Protein AF-A0A4P6L3U1-F1 (afdb_monomer)

Solvent-accessible surface area (backbone atoms only — not comparable to full-atom values): 22428 Å² total; per-residue (Å²): 143,82,81,83,79,69,89,74,84,82,72,95,72,67,98,70,54,83,42,79,47,69,41,79,56,87,67,53,73,66,59,55,53,50,52,48,49,52,42,51,50,51,47,49,54,33,38,54,51,30,39,65,41,30,45,66,49,41,55,45,37,67,73,39,49,74,54,30,33,34,49,17,22,42,50,16,40,78,44,66,22,35,73,55,35,49,86,54,74,60,83,76,37,67,66,50,56,53,51,54,42,54,47,53,49,50,30,32,31,32,26,48,30,29,21,49,71,65,23,46,66,61,36,50,50,50,41,50,65,73,24,69,86,47,89,63,46,94,80,33,92,71,86,78,57,75,54,96,51,59,102,72,71,74,77,77,88,65,44,67,64,54,49,51,50,43,53,51,37,46,55,47,40,64,63,72,46,58,84,49,93,84,48,59,67,57,47,52,39,50,61,76,43,37,70,62,44,59,41,43,58,41,42,51,54,23,24,43,64,65,67,51,48,52,41,39,68,50,58,33,36,71,56,42,46,67,52,27,49,46,33,75,65,39,84,58,43,69,41,36,57,52,38,41,63,35,54,49,60,48,29,48,52,51,30,44,53,34,53,43,60,42,41,54,32,69,32,49,39,15,18,56,18,23,57,25,19,68,51,51,55,54,50,47,50,40,43,63,48,42,18,57,55,30,72,26,63,56,30,46,61,55,48,50,53,52,41,51,58,53,49,53,30,43,58,58,39,74,84,55,66,78,79,41,55,54,53,38,48,28,50,52,31,50,47,47,34,53,51,45,51,53,52,38,36,46,52,51,55,66,44,21,63,52,52,53,40,50,69,37,47,70,43,73,51,76,48,50,50,98,55,90,84,82,88,81,84,79,78,66,72,52,74,41,36,11,85,85,80,61,42,66,89,48,48,42,81,89,78,77,96,70,85,85,78,86,127

Structure (mmCIF, N/CA/C/O backbone):
data_AF-A0A4P6L3U1-F1
#
_entry.id   AF-A0A4P6L3U1-F1
#
loop_
_atom_site.group_PDB
_atom_site.id
_atom_site.type_symbol
_atom_site.label_atom_id
_atom_site.label_alt_id
_atom_site.label_comp_id
_atom_site.label_asym_id
_atom_site.label_entity_id
_atom_site.label_seq_id
_atom_site.pdbx_PDB_ins_code
_atom_site.Cartn_x
_atom_site.Cartn_y
_atom_site.Cartn_z
_atom_site.occupancy
_atom_site.B_iso_or_equiv
_atom_site.auth_seq_id
_atom_site.auth_comp_id
_atom_site.auth_asym_id
_atom_site.auth_atom_id
_atom_site.pdbx_PDB_model_num
ATOM 1 N N . MET A 1 1 ? -4.572 25.810 29.727 1.00 37.94 1 MET A N 1
ATOM 2 C CA . MET A 1 1 ? -4.943 24.485 30.257 1.00 37.94 1 MET A CA 1
ATOM 3 C C . MET A 1 1 ? -6.461 24.447 30.323 1.00 37.94 1 MET A C 1
ATOM 5 O O . MET A 1 1 ? -7.019 24.774 31.352 1.00 37.94 1 MET A O 1
ATOM 9 N N . GLU A 1 2 ? -7.127 24.167 29.201 1.00 25.88 2 GLU A N 1
ATOM 10 C CA . GLU A 1 2 ? -8.572 23.922 29.176 1.00 25.88 2 GLU A CA 1
ATOM 11 C C . GLU A 1 2 ? -8.996 23.244 27.864 1.00 25.88 2 GLU A C 1
ATOM 13 O O . GLU A 1 2 ? -8.559 23.638 26.786 1.00 25.88 2 GLU A O 1
ATOM 18 N N . LYS A 1 3 ? -9.881 22.254 28.050 1.00 27.70 3 LYS A N 1
ATOM 19 C CA . LYS A 1 3 ? -10.864 21.636 27.144 1.00 27.70 3 LYS A CA 1
ATOM 20 C C . LYS A 1 3 ? -10.380 20.698 26.031 1.00 27.70 3 LYS A C 1
ATOM 22 O O . LYS A 1 3 ? -10.287 21.039 24.859 1.00 27.70 3 LYS A O 1
ATOM 27 N N . ARG A 1 4 ? -10.222 19.439 26.467 1.00 32.19 4 ARG A N 1
ATOM 28 C CA . ARG A 1 4 ? -10.518 18.220 25.701 1.00 32.19 4 ARG A CA 1
ATOM 29 C C . ARG A 1 4 ? -11.923 18.308 25.096 1.00 32.19 4 ARG A C 1
ATOM 31 O O . ARG A 1 4 ? -12.874 18.586 25.821 1.00 32.19 4 ARG A O 1
ATOM 38 N N . SER A 1 5 ? -12.036 18.011 23.809 1.00 30.38 5 SER A N 1
ATOM 39 C CA . SER A 1 5 ? -13.276 17.581 23.163 1.00 30.38 5 SER A CA 1
ATOM 40 C C . SER A 1 5 ? -13.096 16.133 22.707 1.00 30.38 5 SER A C 1
ATOM 42 O O . SER A 1 5 ? -13.035 15.838 21.518 1.00 30.38 5 SER A O 1
ATOM 44 N N . GLU A 1 6 ? -12.936 15.226 23.668 1.00 40.59 6 GLU A N 1
ATOM 45 C CA . GLU A 1 6 ? -13.459 13.875 23.470 1.00 40.59 6 GLU A CA 1
ATOM 46 C C . GLU A 1 6 ? -14.980 14.022 23.625 1.00 40.59 6 GLU A C 1
ATOM 48 O O . GLU A 1 6 ? -15.427 14.808 24.462 1.00 40.59 6 GLU A O 1
ATOM 53 N N . GLU A 1 7 ? -15.784 13.385 22.775 1.00 39.28 7 GLU A N 1
ATOM 54 C CA . GLU A 1 7 ? -17.245 13.394 22.916 1.00 39.28 7 GLU A CA 1
ATOM 55 C C . GLU A 1 7 ? -17.629 12.720 24.244 1.00 39.28 7 GLU A C 1
ATOM 57 O O . GLU A 1 7 ? -17.894 11.520 24.312 1.00 39.28 7 GLU A O 1
ATOM 62 N N . ASP A 1 8 ? -17.615 13.498 25.327 1.00 42.72 8 ASP A N 1
ATOM 63 C CA . ASP A 1 8 ? -18.050 13.073 26.647 1.00 42.72 8 ASP A CA 1
ATOM 64 C C . ASP A 1 8 ? -19.535 12.724 26.558 1.00 42.72 8 ASP A C 1
ATOM 66 O O . ASP A 1 8 ? -20.408 13.592 26.447 1.00 42.72 8 ASP A O 1
ATOM 70 N N . LEU A 1 9 ? -19.831 11.431 26.626 1.00 45.53 9 LEU A N 1
ATOM 71 C CA . LEU A 1 9 ? -21.189 10.914 26.705 1.00 45.53 9 LEU A CA 1
ATOM 72 C C . LEU A 1 9 ? -21.773 11.300 28.075 1.00 45.53 9 LEU A C 1
ATOM 74 O O . LEU A 1 9 ? -21.612 10.601 29.075 1.00 45.53 9 LEU A O 1
ATOM 78 N N . ARG A 1 10 ? -22.415 12.472 28.139 1.00 47.31 10 ARG A N 1
ATOM 79 C CA . ARG A 1 10 ? -23.036 12.996 29.361 1.00 47.31 10 ARG A CA 1
ATOM 80 C C . ARG A 1 10 ? -24.346 12.268 29.625 1.00 47.31 10 ARG A C 1
ATOM 82 O O . ARG A 1 10 ? -25.330 12.458 28.916 1.00 47.31 10 ARG A O 1
ATOM 89 N N . LEU A 1 11 ? -24.358 11.452 30.669 1.00 51.41 11 LEU A N 1
ATOM 90 C CA . LEU A 1 11 ? -25.541 10.725 31.113 1.00 51.41 11 LEU A CA 1
ATOM 91 C C . LEU A 1 11 ? -26.116 11.398 32.356 1.00 51.41 11 LEU A C 1
ATOM 93 O O . LEU A 1 11 ? -25.384 11.740 33.283 1.00 51.41 11 LEU A O 1
ATOM 97 N N . ALA A 1 12 ? -27.433 11.592 32.373 1.00 49.91 12 ALA A N 1
ATOM 98 C CA . ALA A 1 12 ? -28.125 12.114 33.542 1.00 49.91 12 ALA A CA 1
ATOM 99 C C . ALA A 1 12 ? -28.048 11.085 34.683 1.00 49.91 12 ALA A C 1
ATOM 101 O O . ALA A 1 12 ? -28.522 9.958 34.536 1.00 49.91 12 ALA A O 1
ATOM 102 N N . ALA A 1 13 ? -27.449 11.472 35.811 1.00 53.66 13 ALA A N 1
ATOM 103 C CA . ALA A 1 13 ? -27.349 10.652 37.015 1.00 53.66 13 ALA A CA 1
ATOM 104 C C . ALA A 1 13 ? -28.004 11.363 38.220 1.00 53.66 13 ALA A C 1
ATOM 106 O O . ALA A 1 13 ? -28.069 12.596 38.231 1.00 53.66 13 ALA A O 1
ATOM 107 N N . PRO A 1 14 ? -28.499 10.620 39.232 1.00 55.12 14 PRO A N 1
ATOM 108 C CA . PRO A 1 14 ? -29.009 11.192 40.482 1.00 55.12 14 PRO A CA 1
ATOM 109 C C . PRO A 1 14 ? -27.955 12.053 41.198 1.00 55.12 14 PRO A C 1
ATOM 111 O O . PRO A 1 14 ? -26.765 11.900 40.956 1.00 55.12 14 PRO A O 1
ATOM 114 N N . LYS A 1 15 ? -28.373 12.935 42.117 1.00 58.06 15 LYS A N 1
ATOM 115 C CA . LYS A 1 15 ? -27.454 13.826 42.861 1.00 58.06 15 LYS A CA 1
ATOM 116 C C . LYS A 1 15 ? -26.495 13.093 43.816 1.00 58.06 15 LYS A C 1
ATOM 118 O O . LYS A 1 15 ? -25.503 13.675 44.228 1.00 58.06 15 LYS A O 1
ATOM 123 N N . SER A 1 16 ? -26.778 11.843 44.178 1.00 57.19 16 SER A N 1
ATOM 124 C CA . SER A 1 16 ? -25.906 11.026 45.026 1.00 57.19 16 SER A CA 1
ATOM 125 C C . SER A 1 16 ? -26.205 9.533 44.858 1.00 57.19 16 SER A C 1
ATOM 127 O O . SER A 1 16 ? -27.368 9.131 44.801 1.00 57.19 16 SER A O 1
ATOM 129 N N . GLY A 1 17 ? -25.159 8.705 44.770 1.00 65.12 17 GLY A N 1
ATOM 130 C CA . GLY A 1 17 ? -25.269 7.241 44.802 1.00 65.12 17 GLY A CA 1
ATOM 131 C C . GLY A 1 17 ? -24.364 6.504 43.812 1.00 65.12 17 GLY A C 1
ATOM 132 O O . GLY A 1 17 ? -23.601 7.103 43.053 1.00 65.12 17 GLY A O 1
ATOM 133 N N . SER A 1 18 ? -24.451 5.174 43.825 1.00 66.81 18 SER A N 1
ATOM 134 C CA . SER A 1 18 ? -23.814 4.327 42.814 1.00 66.81 18 SER A CA 1
ATOM 135 C C . SER A 1 18 ? -24.588 4.409 41.497 1.00 66.81 18 SER A C 1
ATOM 137 O O . SER A 1 18 ? -25.809 4.260 41.475 1.00 66.81 18 SER A O 1
ATOM 139 N N . VAL A 1 19 ? -23.878 4.613 40.391 1.00 66.38 19 VAL A N 1
ATOM 140 C CA . VAL A 1 19 ? -24.443 4.725 39.042 1.00 66.38 19 VAL A CA 1
ATOM 141 C C . VAL A 1 19 ? -23.956 3.556 38.195 1.00 66.38 19 VAL A C 1
ATOM 143 O O . VAL A 1 19 ? -22.783 3.176 38.242 1.00 66.38 19 VAL A O 1
ATOM 146 N N . ILE A 1 20 ? -24.869 2.992 37.404 1.00 63.72 20 ILE A N 1
ATOM 147 C CA . ILE A 1 20 ? -24.567 2.003 36.372 1.00 63.72 20 ILE A CA 1
ATOM 148 C C . ILE A 1 20 ? -24.867 2.641 35.021 1.00 63.72 20 ILE A C 1
ATOM 150 O O . ILE A 1 20 ? -26.018 2.931 34.700 1.00 63.72 20 ILE A O 1
ATOM 154 N N . VAL A 1 21 ? -23.827 2.838 34.221 1.00 65.19 21 VAL A N 1
ATOM 155 C CA . VAL A 1 21 ? -23.943 3.316 32.844 1.00 65.19 21 VAL A CA 1
ATOM 156 C C . VAL A 1 21 ? -23.959 2.113 31.913 1.00 65.19 21 VAL A C 1
ATOM 158 O O . VAL A 1 21 ? -23.054 1.288 31.980 1.00 65.19 21 VAL A O 1
ATOM 161 N N . THR A 1 22 ? -24.975 2.014 31.048 1.00 66.62 22 THR A N 1
ATOM 162 C CA . THR A 1 22 ? -25.053 0.994 29.989 1.00 66.62 22 THR A CA 1
ATOM 163 C C . THR A 1 22 ? -25.198 1.666 28.632 1.00 66.62 22 THR A C 1
ATOM 165 O O . THR A 1 22 ? -26.175 2.378 28.397 1.00 66.62 22 THR A O 1
ATOM 168 N N . ALA A 1 23 ? -24.264 1.413 27.720 1.00 65.75 23 ALA A N 1
ATOM 169 C CA . ALA A 1 23 ? -24.354 1.928 26.359 1.00 65.75 23 ALA A CA 1
ATOM 170 C C . ALA A 1 23 ? -25.315 1.082 25.496 1.00 65.75 23 ALA A C 1
ATOM 172 O O . ALA A 1 23 ? -25.190 -0.144 25.391 1.00 65.75 23 ALA A O 1
ATOM 173 N N . LYS A 1 24 ? -26.294 1.759 24.876 1.00 64.31 24 LYS A N 1
ATOM 174 C CA . LYS A 1 24 ? -27.311 1.187 23.972 1.00 64.31 24 LYS A CA 1
ATOM 175 C C . LYS A 1 24 ? -27.246 1.859 22.588 1.00 64.31 24 LYS A C 1
ATOM 177 O O . LYS A 1 24 ? -28.087 2.698 22.277 1.00 64.31 24 LYS A O 1
ATOM 182 N N . PRO A 1 25 ? -26.234 1.535 21.771 1.00 67.56 25 PRO A N 1
ATOM 183 C CA . PRO A 1 25 ? -26.034 2.138 20.455 1.00 67.56 25 PRO A CA 1
ATOM 184 C C . PRO A 1 25 ? -27.095 1.686 19.438 1.00 67.56 25 PRO A C 1
ATOM 186 O O . PRO A 1 25 ? -27.481 0.512 19.415 1.00 67.56 25 PRO A O 1
ATOM 189 N N . THR A 1 26 ? -27.504 2.607 18.560 1.00 72.75 26 THR A N 1
ATOM 190 C CA . THR A 1 26 ? -28.498 2.404 17.486 1.00 72.75 26 THR A CA 1
ATOM 191 C C . THR A 1 26 ? -27.925 1.781 16.208 1.00 72.75 26 THR A C 1
ATOM 193 O O . THR A 1 26 ? -28.694 1.286 15.392 1.00 72.75 26 THR A O 1
ATOM 196 N N . VAL A 1 27 ? -26.597 1.759 16.044 1.00 77.88 27 VAL A N 1
ATOM 197 C CA . VAL A 1 27 ? -25.910 1.208 14.858 1.00 77.88 27 VAL A CA 1
ATOM 198 C C . VAL A 1 27 ? -26.148 -0.296 14.733 1.00 77.88 27 VAL A C 1
ATOM 200 O O . VAL A 1 27 ? -25.911 -1.050 15.680 1.00 77.88 27 VAL A O 1
ATOM 203 N N . THR A 1 28 ? -26.582 -0.767 13.568 1.00 78.25 28 THR A N 1
ATOM 204 C CA . THR A 1 28 ? -26.825 -2.198 13.338 1.00 78.25 28 THR A CA 1
ATOM 205 C C . THR A 1 28 ? -25.563 -2.922 12.863 1.00 78.25 28 THR A C 1
ATOM 207 O O . THR A 1 28 ? -24.702 -2.356 12.195 1.00 78.25 28 THR A O 1
ATOM 210 N N . GLU A 1 29 ? -25.451 -4.215 13.177 1.00 78.62 29 GLU A N 1
ATOM 211 C CA . GLU A 1 29 ? -24.353 -5.055 12.669 1.00 78.62 29 GLU A CA 1
ATOM 212 C C . GLU A 1 29 ? -24.399 -5.177 11.138 1.00 78.62 29 GLU A C 1
ATOM 214 O O . GLU A 1 29 ? -23.364 -5.181 10.477 1.00 78.62 29 GLU A O 1
ATOM 219 N N . ARG A 1 30 ? -25.608 -5.169 10.563 1.00 83.56 30 ARG A N 1
ATOM 220 C CA . ARG A 1 30 ? -25.829 -5.190 9.114 1.00 83.56 30 ARG A CA 1
ATOM 221 C C . ARG A 1 30 ? -25.230 -3.972 8.409 1.00 83.56 30 ARG A C 1
ATOM 223 O O . ARG A 1 30 ? -24.615 -4.146 7.363 1.00 83.56 30 ARG A O 1
ATOM 230 N N . GLU A 1 31 ? -25.397 -2.771 8.965 1.00 84.81 31 GLU A N 1
ATOM 231 C CA . GLU A 1 31 ? -24.802 -1.546 8.407 1.00 84.81 31 GLU A CA 1
ATOM 232 C C . GLU A 1 31 ? -23.271 -1.639 8.366 1.00 84.81 31 GLU A C 1
ATOM 234 O O . GLU A 1 31 ? -22.669 -1.340 7.339 1.00 84.81 31 GLU A O 1
ATOM 239 N N . ILE A 1 32 ? -22.647 -2.130 9.443 1.00 85.56 32 ILE A N 1
ATOM 240 C CA . ILE A 1 32 ? -21.187 -2.315 9.516 1.00 85.56 32 ILE A CA 1
ATOM 241 C C . ILE A 1 32 ? -20.708 -3.333 8.476 1.00 85.56 32 ILE A C 1
ATOM 243 O O . ILE A 1 32 ? -19.735 -3.079 7.770 1.00 85.56 32 ILE A O 1
ATOM 247 N N . VAL A 1 33 ? -21.394 -4.474 8.354 1.00 86.25 33 VAL A N 1
ATOM 248 C CA . VAL A 1 33 ? -21.051 -5.515 7.369 1.00 86.25 33 VAL A CA 1
ATOM 249 C C . VAL A 1 33 ? -21.179 -4.990 5.938 1.00 86.25 33 VAL A C 1
ATOM 251 O O . VAL A 1 33 ? -20.313 -5.261 5.108 1.00 86.25 33 VAL A O 1
ATOM 254 N N . GLN A 1 34 ? -22.228 -4.218 5.644 1.00 87.19 34 GLN A N 1
ATOM 255 C CA . GLN A 1 34 ? -22.436 -3.638 4.319 1.00 87.19 34 GLN A CA 1
ATOM 256 C C . GLN A 1 34 ? -21.338 -2.628 3.958 1.00 87.19 34 GLN A C 1
ATOM 258 O O . GLN A 1 34 ? -20.798 -2.681 2.855 1.00 87.19 34 GLN A O 1
ATOM 263 N N . GLU A 1 35 ? -20.962 -1.747 4.886 1.00 89.56 35 GLU A N 1
ATOM 264 C CA . GLU A 1 35 ? -19.886 -0.774 4.659 1.00 89.56 35 GLU A CA 1
ATOM 265 C C . GLU A 1 35 ? -18.525 -1.443 4.478 1.00 89.56 35 GLU A C 1
ATOM 267 O O . GLU A 1 35 ? -17.793 -1.093 3.553 1.00 89.56 35 GLU A O 1
ATOM 272 N N . ARG A 1 36 ? -18.214 -2.467 5.283 1.00 88.94 36 ARG A N 1
ATOM 273 C CA . ARG A 1 36 ? -17.018 -3.298 5.074 1.00 88.94 36 ARG A CA 1
ATOM 274 C C . ARG A 1 36 ? -17.014 -3.943 3.689 1.00 88.94 36 ARG A C 1
ATOM 276 O O . ARG A 1 36 ? -15.989 -3.918 3.014 1.00 88.94 36 ARG A O 1
ATOM 283 N N . GLY A 1 37 ? -18.155 -4.481 3.256 1.00 87.25 37 GLY A N 1
ATOM 284 C CA . GLY A 1 37 ? -18.317 -5.069 1.926 1.00 87.25 37 GLY A CA 1
ATOM 285 C C . GLY A 1 37 ? -18.013 -4.078 0.801 1.00 87.25 37 GLY A C 1
ATOM 286 O O . GLY A 1 37 ? -17.257 -4.409 -0.109 1.00 87.25 37 GLY A O 1
ATOM 287 N N . ASN A 1 38 ? -18.525 -2.848 0.894 1.00 89.88 38 ASN A N 1
ATOM 288 C CA . ASN A 1 38 ? -18.271 -1.795 -0.097 1.00 89.88 38 ASN A CA 1
ATOM 289 C C . ASN A 1 38 ? -16.782 -1.410 -0.171 1.00 89.88 38 ASN A C 1
ATOM 291 O O . ASN A 1 38 ? -16.232 -1.250 -1.266 1.00 89.88 38 ASN A O 1
ATOM 295 N N . ILE A 1 39 ? -16.114 -1.312 0.985 1.00 91.56 39 ILE A N 1
ATOM 296 C CA . ILE A 1 39 ? -14.672 -1.033 1.067 1.00 91.56 39 ILE A CA 1
ATOM 297 C C . ILE A 1 39 ? -13.886 -2.148 0.368 1.00 91.56 39 ILE A C 1
ATOM 299 O O . ILE A 1 39 ? -13.048 -1.875 -0.490 1.00 91.56 39 ILE A O 1
ATOM 303 N N . VAL A 1 40 ? -14.189 -3.411 0.688 1.00 88.94 40 VAL A N 1
ATOM 304 C CA . VAL A 1 40 ? -13.530 -4.581 0.085 1.00 88.94 40 VAL A CA 1
ATOM 305 C C . VAL A 1 40 ? -13.768 -4.646 -1.423 1.00 88.94 40 VAL A C 1
ATO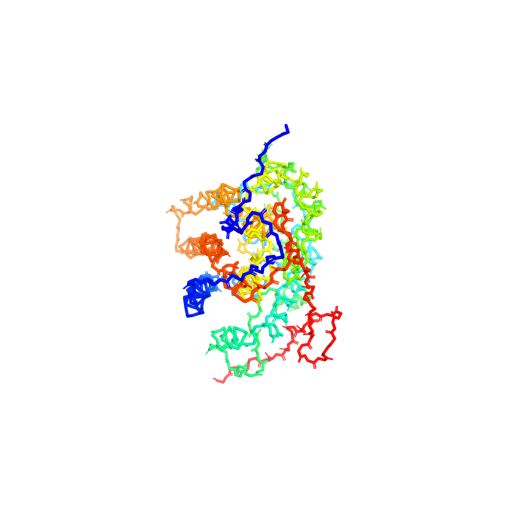M 307 O O . VAL A 1 40 ? -12.825 -4.895 -2.167 1.00 88.94 40 VAL A O 1
ATOM 310 N N . GLN A 1 41 ? -14.986 -4.370 -1.895 1.00 88.25 41 GLN A N 1
ATOM 311 C CA . GLN A 1 41 ? -15.299 -4.338 -3.328 1.00 88.25 41 GLN A CA 1
ATOM 312 C C . GLN A 1 41 ? -14.521 -3.249 -4.072 1.00 88.25 41 GLN A C 1
ATOM 314 O O . GLN A 1 41 ? -13.988 -3.517 -5.147 1.00 88.25 41 GLN A O 1
ATOM 319 N N . THR A 1 42 ? -14.416 -2.051 -3.488 1.00 90.69 42 THR A N 1
ATOM 320 C CA . THR A 1 42 ? -13.629 -0.941 -4.054 1.00 90.69 42 THR A CA 1
ATOM 321 C C . THR A 1 42 ? -12.167 -1.354 -4.220 1.00 90.69 42 THR A C 1
ATOM 323 O O . THR A 1 42 ? -11.602 -1.244 -5.307 1.00 90.69 42 THR A O 1
ATOM 326 N N . LEU A 1 43 ? -11.573 -1.906 -3.158 1.00 90.88 43 LEU A N 1
ATOM 327 C CA . LEU A 1 43 ? -10.186 -2.371 -3.161 1.00 90.88 43 LEU A CA 1
ATOM 328 C C . LEU A 1 43 ? -9.958 -3.519 -4.154 1.00 90.88 43 LEU A C 1
ATOM 330 O O . LEU A 1 43 ? -8.955 -3.536 -4.865 1.00 90.88 43 LEU A O 1
ATOM 334 N N . HIS A 1 44 ? -10.899 -4.459 -4.231 1.00 86.88 44 HIS A N 1
ATOM 335 C CA . HIS A 1 44 ? -10.819 -5.590 -5.146 1.00 86.88 44 HIS A CA 1
ATOM 336 C C . HIS A 1 44 ? -10.878 -5.151 -6.612 1.00 86.88 44 HIS A C 1
ATOM 338 O O . HIS A 1 44 ? -10.037 -5.557 -7.413 1.00 86.88 44 HIS A O 1
ATOM 344 N N . ALA A 1 45 ? -11.831 -4.284 -6.963 1.00 87.25 45 ALA A N 1
ATOM 345 C CA . ALA A 1 45 ? -11.970 -3.758 -8.318 1.00 87.25 45 ALA A CA 1
ATOM 346 C C . ALA A 1 45 ? -10.728 -2.965 -8.756 1.00 87.25 45 ALA A C 1
ATOM 348 O O . ALA A 1 45 ? -10.252 -3.133 -9.883 1.00 87.25 45 ALA A O 1
ATOM 349 N N . ALA A 1 46 ? -10.171 -2.154 -7.852 1.00 90.31 46 ALA A N 1
ATOM 350 C CA . ALA A 1 46 ? -8.928 -1.429 -8.087 1.00 90.31 46 ALA A CA 1
ATOM 351 C C . ALA A 1 46 ? -7.745 -2.384 -8.321 1.00 90.31 46 ALA A C 1
ATOM 353 O O . ALA A 1 46 ? -6.967 -2.177 -9.251 1.00 90.31 46 ALA A O 1
ATOM 354 N N . TYR A 1 47 ? -7.643 -3.467 -7.539 1.00 86.56 47 TYR A N 1
ATOM 355 C CA . TYR A 1 47 ? -6.589 -4.470 -7.702 1.00 86.56 47 TYR A CA 1
ATOM 356 C C . TYR A 1 47 ? -6.674 -5.173 -9.061 1.00 86.56 47 TYR A C 1
ATOM 358 O O . TYR A 1 47 ? -5.671 -5.232 -9.769 1.00 86.56 47 TYR A O 1
ATOM 366 N N . LEU A 1 48 ? -7.859 -5.651 -9.457 1.00 82.69 48 LEU A N 1
ATOM 367 C CA . LEU A 1 48 ? -8.045 -6.315 -10.752 1.00 82.69 48 LEU A CA 1
ATOM 368 C C . LEU A 1 48 ? -7.716 -5.378 -11.921 1.00 82.69 48 LEU A C 1
ATOM 370 O O . LEU A 1 48 ? -6.970 -5.748 -12.823 1.00 82.69 48 LEU A O 1
ATOM 374 N N . THR A 1 49 ? -8.210 -4.139 -11.863 1.00 86.00 49 THR A N 1
ATOM 375 C CA . THR A 1 49 ? -7.960 -3.129 -12.902 1.00 86.00 49 THR A CA 1
ATOM 376 C C . THR A 1 49 ? -6.470 -2.813 -13.030 1.00 86.00 49 THR A C 1
ATOM 378 O O . THR A 1 49 ? -5.949 -2.713 -14.142 1.00 86.00 49 THR A O 1
ATOM 381 N N . LEU A 1 50 ? -5.773 -2.669 -11.899 1.00 86.56 50 LEU A N 1
ATOM 382 C CA . LEU A 1 50 ? -4.333 -2.440 -11.877 1.00 86.56 50 LEU A CA 1
ATOM 383 C C . LEU A 1 50 ? -3.575 -3.632 -12.465 1.00 86.56 50 LEU A C 1
ATOM 385 O O . LEU A 1 50 ? -2.727 -3.442 -13.333 1.00 86.56 50 LEU A O 1
ATOM 389 N N . ASN A 1 51 ? -3.905 -4.846 -12.024 1.00 81.12 51 ASN A N 1
ATOM 390 C CA . ASN A 1 51 ? -3.263 -6.074 -12.479 1.00 81.12 51 ASN A CA 1
ATOM 391 C C . ASN A 1 51 ? -3.384 -6.250 -14.002 1.00 81.12 51 ASN A C 1
ATOM 393 O O . ASN A 1 51 ? -2.385 -6.481 -14.683 1.00 81.12 51 ASN A O 1
ATOM 397 N N . ASP A 1 52 ? -4.581 -6.045 -14.555 1.00 80.44 52 ASP A N 1
ATOM 398 C CA . ASP A 1 52 ? -4.820 -6.133 -15.999 1.00 80.44 52 ASP A CA 1
ATOM 399 C C . ASP A 1 52 ? -4.040 -5.064 -16.779 1.00 80.44 52 ASP A C 1
ATOM 401 O O . ASP A 1 52 ? -3.479 -5.333 -17.846 1.00 80.44 52 ASP A O 1
ATOM 405 N N . ALA A 1 53 ? -3.960 -3.844 -16.241 1.00 85.56 53 ALA A N 1
ATOM 406 C CA . ALA A 1 53 ? -3.220 -2.753 -16.866 1.00 85.56 53 ALA A CA 1
ATOM 407 C C . ALA A 1 53 ? -1.693 -2.958 -16.832 1.00 85.56 53 ALA A C 1
ATOM 409 O O . ALA A 1 53 ? -0.991 -2.430 -17.699 1.00 85.56 53 ALA A O 1
ATOM 410 N N . MET A 1 54 ? -1.179 -3.734 -15.872 1.00 84.44 54 MET A N 1
ATOM 411 C CA . MET A 1 54 ? 0.252 -4.025 -15.712 1.00 84.44 54 MET A CA 1
ATOM 412 C C . MET A 1 54 ? 0.748 -5.214 -16.548 1.00 84.44 54 MET A C 1
ATOM 414 O O . MET A 1 54 ? 1.959 -5.419 -16.649 1.00 84.44 54 MET A O 1
ATOM 418 N N . ALA A 1 55 ? -0.147 -5.955 -17.211 1.00 79.62 55 ALA A N 1
ATOM 419 C CA . ALA A 1 55 ? 0.173 -7.202 -17.910 1.00 79.62 55 ALA A CA 1
ATOM 420 C C . ALA A 1 55 ? 1.325 -7.096 -18.933 1.00 79.62 55 ALA A C 1
ATOM 422 O O . ALA A 1 55 ? 2.136 -8.011 -19.046 1.00 79.62 55 ALA A O 1
ATOM 423 N N . GLU A 1 56 ? 1.447 -5.989 -19.672 1.00 79.50 56 GLU A N 1
ATOM 424 C CA . GLU A 1 56 ? 2.532 -5.817 -20.655 1.00 79.50 56 GLU A CA 1
ATOM 425 C C . GLU A 1 56 ? 3.898 -5.596 -19.985 1.00 79.50 56 GLU A C 1
ATOM 427 O O . GLU A 1 56 ? 4.906 -6.172 -20.401 1.00 79.50 56 GLU A O 1
ATOM 432 N N . PHE A 1 57 ? 3.938 -4.794 -18.917 1.00 80.31 57 PHE A N 1
ATOM 433 C CA . PHE A 1 57 ? 5.155 -4.623 -18.124 1.00 80.31 57 PHE A CA 1
ATOM 434 C C . PHE A 1 57 ? 5.554 -5.940 -17.460 1.00 80.31 57 PHE A C 1
ATOM 436 O O . PHE A 1 57 ? 6.741 -6.271 -17.464 1.00 80.31 57 PHE A O 1
ATOM 443 N N . GLN A 1 58 ? 4.568 -6.714 -16.998 1.00 77.94 58 GLN A N 1
ATOM 444 C CA . GLN A 1 58 ? 4.773 -8.046 -16.445 1.00 77.94 58 GLN A CA 1
ATOM 445 C C . GLN A 1 58 ? 5.386 -9.001 -17.477 1.00 77.94 58 GLN A C 1
ATOM 447 O O . GLN A 1 58 ? 6.419 -9.605 -17.214 1.00 77.94 58 GLN A O 1
ATOM 452 N N . GLN A 1 59 ? 4.837 -9.064 -18.694 1.00 76.38 59 GLN A N 1
ATOM 453 C CA . GLN A 1 59 ? 5.383 -9.901 -19.771 1.00 76.38 59 GLN A CA 1
ATOM 454 C C . GLN A 1 59 ? 6.840 -9.552 -20.112 1.00 76.38 59 GLN A C 1
ATOM 456 O O . GLN A 1 59 ? 7.664 -10.443 -20.316 1.00 76.38 59 GLN A O 1
ATOM 461 N N . ARG A 1 60 ? 7.183 -8.256 -20.158 1.00 76.75 60 ARG A N 1
ATOM 462 C CA . ARG A 1 60 ? 8.567 -7.803 -20.396 1.00 76.75 60 ARG A CA 1
ATOM 463 C C . ARG A 1 60 ? 9.500 -8.177 -19.248 1.00 76.75 60 ARG A C 1
ATOM 465 O O . ARG A 1 60 ? 10.643 -8.559 -19.495 1.00 76.75 60 ARG A O 1
ATOM 472 N N . TRP A 1 61 ? 9.013 -8.047 -18.017 1.00 76.62 61 TRP A N 1
ATOM 473 C CA . TRP A 1 61 ? 9.745 -8.435 -16.820 1.00 76.62 61 TRP A CA 1
ATOM 474 C C . TRP A 1 61 ? 10.051 -9.934 -16.825 1.00 76.62 61 TRP A C 1
ATOM 476 O O . TRP A 1 61 ? 11.207 -10.319 -16.677 1.00 76.62 61 TRP A O 1
ATOM 486 N N . ASP A 1 62 ? 9.042 -10.768 -17.082 1.00 73.19 62 ASP A N 1
ATOM 487 C CA . ASP A 1 62 ? 9.172 -12.229 -17.090 1.00 73.19 62 ASP A CA 1
ATOM 488 C C . ASP A 1 62 ? 10.100 -12.738 -18.203 1.00 73.19 62 ASP A C 1
ATOM 490 O O . ASP A 1 62 ? 10.740 -13.781 -18.054 1.00 73.19 62 ASP A O 1
ATOM 494 N N . ALA A 1 63 ? 10.209 -11.995 -19.310 1.00 73.94 63 ALA A N 1
ATOM 495 C CA . ALA A 1 63 ? 11.103 -12.327 -20.413 1.00 73.94 63 ALA A CA 1
ATOM 496 C C . ALA A 1 63 ? 12.584 -12.047 -20.097 1.00 73.94 63 ALA A C 1
ATOM 498 O O . ALA A 1 63 ? 13.440 -12.878 -20.404 1.00 73.94 63 ALA A O 1
ATOM 499 N N . ASN A 1 64 ? 12.905 -10.871 -19.538 1.00 74.50 64 ASN A N 1
ATOM 500 C CA . ASN A 1 64 ? 14.267 -10.515 -19.123 1.00 74.50 64 ASN A CA 1
ATOM 501 C C . ASN A 1 64 ? 14.255 -9.367 -18.090 1.00 74.50 64 ASN A C 1
ATOM 503 O O . ASN A 1 64 ? 14.263 -8.191 -18.477 1.00 74.50 64 ASN A O 1
ATOM 507 N N . PRO A 1 65 ? 14.311 -9.678 -16.781 1.00 73.56 65 PRO A N 1
ATOM 508 C CA . PRO A 1 65 ? 14.198 -8.677 -15.724 1.00 73.56 65 PRO A CA 1
ATOM 509 C C . PRO A 1 65 ? 15.238 -7.554 -15.821 1.00 73.56 65 PRO A C 1
ATOM 511 O O . PRO A 1 65 ? 14.878 -6.378 -15.856 1.00 73.56 65 PRO A O 1
ATOM 514 N N . ALA A 1 66 ? 16.526 -7.899 -15.935 1.00 73.00 66 ALA A N 1
ATOM 515 C CA . ALA A 1 66 ? 17.617 -6.921 -15.939 1.00 73.00 66 ALA A CA 1
ATOM 516 C C . ALA A 1 66 ? 17.546 -5.980 -17.152 1.00 73.00 66 ALA A C 1
ATOM 518 O O . ALA A 1 66 ? 17.668 -4.763 -17.008 1.00 73.00 66 ALA A O 1
ATOM 519 N N . MET A 1 67 ? 17.283 -6.532 -18.341 1.00 76.19 67 MET A N 1
ATOM 520 C CA . MET A 1 67 ? 17.143 -5.732 -19.559 1.00 76.19 67 MET A CA 1
ATOM 521 C C . MET A 1 67 ? 15.901 -4.841 -19.507 1.00 76.19 67 MET A C 1
ATOM 523 O O . MET A 1 67 ? 15.981 -3.669 -19.866 1.00 76.19 67 MET A O 1
ATOM 527 N N . SER A 1 68 ? 14.780 -5.354 -18.991 1.00 78.31 68 SER A N 1
ATOM 528 C CA . SER A 1 68 ? 13.527 -4.600 -18.905 1.00 78.31 68 SER A CA 1
ATOM 529 C C . SER A 1 68 ? 13.617 -3.371 -17.989 1.00 78.31 68 SER A C 1
ATOM 531 O O . SER A 1 68 ? 12.982 -2.359 -18.281 1.00 78.31 68 SER A O 1
ATOM 533 N N . ILE A 1 69 ? 14.435 -3.411 -16.924 1.00 76.19 69 ILE A N 1
ATOM 534 C CA . ILE A 1 69 ? 14.700 -2.241 -16.067 1.00 76.19 69 ILE A CA 1
ATOM 535 C C . ILE A 1 69 ? 15.446 -1.168 -16.856 1.00 76.19 69 ILE A C 1
ATOM 537 O O . ILE A 1 69 ? 15.024 -0.011 -16.867 1.00 76.19 69 ILE A O 1
ATOM 541 N N . ALA A 1 70 ? 16.552 -1.543 -17.507 1.00 73.38 70 ALA A N 1
ATOM 542 C CA . ALA A 1 70 ? 17.381 -0.601 -18.252 1.00 73.38 70 ALA A CA 1
ATOM 543 C C . ALA A 1 70 ? 16.596 0.034 -19.413 1.00 73.38 70 ALA A C 1
ATOM 545 O O . ALA A 1 70 ? 16.620 1.254 -19.578 1.00 73.38 70 ALA A O 1
ATOM 546 N N . GLU A 1 71 ? 15.831 -0.774 -20.154 1.00 78.06 71 GLU A N 1
ATOM 547 C CA . GLU A 1 71 ? 14.910 -0.292 -21.187 1.00 78.06 71 GLU A CA 1
ATOM 548 C C . GLU A 1 71 ? 13.833 0.627 -20.606 1.00 78.06 71 GLU A C 1
ATOM 550 O O . GLU A 1 71 ? 13.573 1.678 -21.181 1.00 78.06 71 GLU A O 1
ATOM 555 N N . GLY A 1 72 ? 13.254 0.283 -19.451 1.00 78.12 72 GLY A N 1
ATOM 556 C CA . GLY A 1 72 ? 12.278 1.126 -18.763 1.00 78.12 72 GLY A CA 1
ATOM 557 C C . GLY A 1 72 ? 12.820 2.529 -18.492 1.00 78.12 72 GLY A C 1
ATOM 558 O O . GLY A 1 72 ? 12.170 3.506 -18.850 1.00 78.12 72 GLY A O 1
ATOM 559 N N . VAL A 1 73 ? 14.037 2.649 -17.945 1.00 74.50 73 VAL A N 1
ATOM 560 C CA . VAL A 1 73 ? 14.657 3.961 -17.683 1.00 74.50 73 VAL A CA 1
ATOM 561 C C . VAL A 1 73 ? 14.873 4.760 -18.967 1.00 74.50 73 VAL A C 1
ATOM 563 O O . VAL A 1 73 ? 14.554 5.948 -18.997 1.00 74.50 73 VAL A O 1
ATOM 566 N N . VAL A 1 74 ? 15.429 4.136 -20.011 1.00 73.31 74 VAL A N 1
ATOM 567 C CA . VAL A 1 74 ? 15.732 4.818 -21.281 1.00 73.31 74 VAL A CA 1
ATOM 568 C C . VAL A 1 74 ? 14.448 5.257 -21.982 1.00 73.31 74 VAL A C 1
ATOM 570 O O . VAL A 1 74 ? 14.329 6.421 -22.362 1.00 73.31 74 VAL A O 1
ATOM 573 N N . GLU A 1 75 ? 13.468 4.358 -22.100 1.00 77.31 75 GLU A N 1
ATOM 574 C CA . GLU A 1 75 ? 12.165 4.648 -22.704 1.00 77.31 75 GLU A CA 1
ATOM 575 C C . GLU A 1 75 ? 11.440 5.746 -21.923 1.00 77.31 75 GLU A C 1
ATOM 577 O O . GLU A 1 75 ? 11.063 6.763 -22.496 1.00 77.31 75 GLU A O 1
ATOM 582 N N . GLY A 1 76 ? 11.341 5.609 -20.599 1.00 73.31 76 GLY A N 1
ATOM 583 C CA . GLY A 1 76 ? 10.697 6.600 -19.740 1.00 73.31 76 GLY A CA 1
ATOM 584 C C . GLY A 1 76 ? 11.360 7.977 -19.796 1.00 73.31 76 GLY A C 1
ATOM 585 O O . GLY A 1 76 ? 10.689 9.006 -19.690 1.00 73.31 76 GLY A O 1
ATOM 586 N N . ALA A 1 77 ? 12.679 8.025 -19.995 1.00 71.06 77 ALA A N 1
ATOM 587 C CA . ALA A 1 77 ? 13.408 9.274 -20.144 1.00 71.06 77 ALA A CA 1
ATOM 588 C C . ALA A 1 77 ? 13.221 9.921 -21.522 1.00 71.06 77 ALA A C 1
ATOM 590 O O . ALA A 1 77 ? 12.984 11.131 -21.591 1.00 71.06 77 ALA A O 1
ATOM 591 N N . ALA A 1 78 ? 13.262 9.130 -22.600 1.00 66.62 78 ALA A N 1
ATOM 592 C CA . ALA A 1 78 ? 12.925 9.586 -23.952 1.00 66.62 78 ALA A CA 1
ATOM 593 C C . ALA A 1 78 ? 11.494 10.148 -24.020 1.00 66.62 78 ALA A C 1
ATOM 595 O O . ALA A 1 78 ? 11.231 11.138 -24.701 1.00 66.62 78 ALA A O 1
ATOM 596 N N . ASP A 1 79 ? 10.608 9.570 -23.217 1.00 65.75 79 ASP A N 1
ATOM 597 C CA . ASP A 1 79 ? 9.196 9.915 -23.119 1.00 65.75 79 ASP A CA 1
ATOM 598 C C . ASP A 1 79 ? 8.895 11.105 -22.194 1.00 65.75 79 ASP A C 1
ATOM 600 O O . ASP A 1 79 ? 7.745 11.528 -22.039 1.00 65.75 79 ASP A O 1
ATOM 604 N N . GLY A 1 80 ? 9.926 11.671 -21.561 1.00 58.53 80 GLY A N 1
ATOM 605 C CA . GLY A 1 80 ? 9.799 12.827 -20.675 1.00 58.53 80 GLY A CA 1
ATOM 606 C C . GLY A 1 80 ? 9.255 12.518 -19.274 1.00 58.53 80 GLY A C 1
ATOM 607 O O . GLY A 1 80 ? 8.905 13.459 -18.547 1.00 58.53 80 GLY A O 1
ATOM 608 N N . GLY A 1 81 ? 9.200 11.240 -18.882 1.00 55.19 81 GLY A N 1
ATOM 609 C CA . GLY A 1 81 ? 8.765 10.762 -17.565 1.00 55.19 81 GLY A CA 1
ATOM 610 C C . GLY A 1 81 ? 9.837 10.791 -16.470 1.00 55.19 81 GLY A C 1
ATOM 611 O O . GLY A 1 81 ? 9.509 10.860 -15.288 1.00 55.19 81 GLY A O 1
ATOM 612 N N . SER A 1 82 ? 11.125 10.827 -16.824 1.00 54.03 82 SER A N 1
ATOM 613 C CA . SER A 1 82 ? 12.240 10.666 -15.874 1.00 54.03 82 SER A CA 1
ATOM 614 C C . SER A 1 82 ? 12.637 11.948 -15.112 1.00 54.03 82 SER A C 1
ATOM 616 O O . SER A 1 82 ? 13.762 12.438 -15.243 1.00 54.03 82 SER A O 1
ATOM 618 N N . THR A 1 83 ? 11.748 12.529 -14.304 1.00 54.66 83 THR A N 1
ATOM 619 C CA . THR A 1 83 ? 12.062 13.764 -13.540 1.00 54.66 83 THR A CA 1
ATOM 620 C C . THR A 1 83 ? 12.299 13.548 -12.046 1.00 54.66 83 THR A C 1
ATOM 622 O O . THR A 1 83 ? 12.331 14.518 -11.292 1.00 54.66 83 THR A O 1
ATOM 625 N N . TRP A 1 84 ? 12.430 12.300 -11.588 1.00 54.97 84 TRP A N 1
ATOM 626 C CA . TRP A 1 84 ? 12.297 12.009 -10.162 1.00 54.97 84 TRP A CA 1
ATOM 627 C C . TRP A 1 84 ? 13.564 12.144 -9.321 1.00 54.97 84 TRP A C 1
ATOM 629 O O . TRP A 1 84 ? 13.379 12.539 -8.179 1.00 54.97 84 TRP A O 1
ATOM 639 N N . LEU A 1 85 ? 14.782 11.906 -9.846 1.00 53.66 85 LEU A N 1
ATOM 640 C CA . LEU A 1 85 ? 16.104 12.222 -9.245 1.00 53.66 85 LEU A CA 1
ATOM 641 C C . LEU A 1 85 ? 17.255 11.871 -10.209 1.00 53.66 85 LEU A C 1
ATOM 643 O O . LEU A 1 85 ? 17.084 11.037 -11.097 1.00 53.66 85 LEU A O 1
ATOM 647 N N . SER A 1 86 ? 18.432 12.488 -10.030 1.00 50.94 86 SER A N 1
ATOM 648 C CA . SE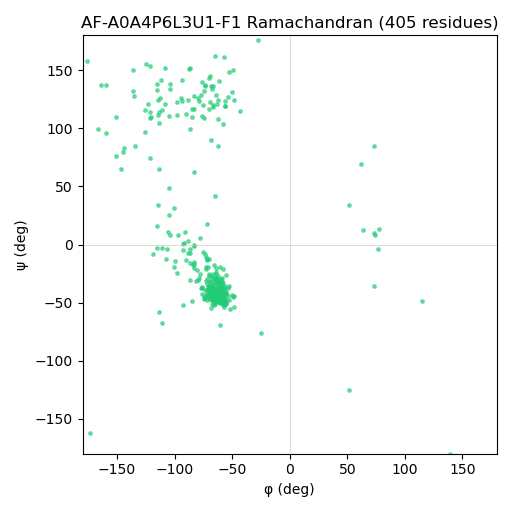R A 1 86 ? 19.577 12.350 -10.949 1.00 50.94 86 SER A CA 1
ATOM 649 C C . SER A 1 86 ? 20.647 11.335 -10.548 1.00 50.94 86 SER A C 1
ATOM 651 O O . SER A 1 86 ? 21.349 10.829 -11.429 1.00 50.94 86 SER A O 1
ATOM 653 N N . ASP A 1 87 ? 20.780 11.026 -9.260 1.00 51.12 87 ASP A N 1
ATOM 654 C CA . ASP A 1 87 ? 21.986 10.369 -8.760 1.00 51.12 87 ASP A CA 1
ATOM 655 C C . ASP A 1 87 ? 21.671 9.210 -7.833 1.00 51.12 87 ASP A C 1
ATOM 657 O O . ASP A 1 87 ? 21.610 9.436 -6.633 1.00 51.12 87 ASP A O 1
ATOM 661 N N . GLN A 1 88 ? 21.417 8.018 -8.402 1.00 55.78 88 GLN A N 1
ATOM 662 C CA . GLN A 1 88 ? 21.296 6.747 -7.673 1.00 55.78 88 GLN A CA 1
ATOM 663 C C . GLN A 1 88 ? 21.703 5.545 -8.524 1.00 55.78 88 GLN A C 1
ATOM 665 O O . GLN A 1 88 ? 21.017 5.173 -9.476 1.00 55.78 88 GLN A O 1
ATOM 670 N N . ALA A 1 89 ? 22.840 4.945 -8.170 1.00 52.19 89 ALA A N 1
ATOM 671 C CA . ALA A 1 89 ? 23.351 3.715 -8.775 1.00 52.19 89 ALA A CA 1
ATOM 672 C C . ALA A 1 89 ? 22.673 2.448 -8.214 1.00 52.19 89 ALA A C 1
ATOM 674 O O . ALA A 1 89 ? 22.620 1.430 -8.899 1.00 52.19 89 ALA A O 1
ATOM 675 N N . GLU A 1 90 ? 22.101 2.543 -7.012 1.00 60.34 90 GLU A N 1
ATOM 676 C CA . GLU A 1 90 ? 21.567 1.424 -6.221 1.00 60.34 90 GLU A CA 1
ATOM 677 C C . GLU A 1 90 ? 20.371 0.725 -6.892 1.00 60.34 90 GLU A C 1
ATOM 679 O O . GLU A 1 90 ? 20.153 -0.467 -6.701 1.00 60.34 90 GLU A O 1
ATOM 684 N N . MET A 1 91 ? 19.621 1.421 -7.756 1.00 60.53 91 MET A N 1
ATOM 685 C CA . MET A 1 91 ? 18.514 0.822 -8.519 1.00 60.53 91 MET A CA 1
ATOM 686 C C . MET A 1 91 ? 18.964 -0.262 -9.512 1.00 60.53 91 MET A C 1
ATOM 688 O O . MET A 1 91 ? 18.139 -1.034 -9.992 1.00 60.53 91 MET A O 1
ATOM 692 N N . PHE A 1 92 ? 20.244 -0.273 -9.887 1.00 59.31 92 PHE A N 1
ATOM 693 C CA . PHE A 1 92 ? 20.813 -1.288 -10.774 1.00 59.31 92 PHE A CA 1
ATOM 694 C C . PHE A 1 92 ? 21.405 -2.449 -9.965 1.00 59.31 92 PHE A C 1
ATOM 696 O O . PHE A 1 92 ? 21.833 -3.454 -10.530 1.00 59.31 92 PHE A O 1
ATOM 703 N N . GLU A 1 93 ? 21.413 -2.348 -8.633 1.00 66.62 93 GLU A N 1
ATOM 704 C CA . GLU A 1 93 ? 21.922 -3.396 -7.765 1.00 66.62 93 GLU A CA 1
ATOM 705 C C . GLU A 1 93 ? 20.856 -4.466 -7.533 1.00 66.62 93 GLU A C 1
ATOM 707 O O . GLU A 1 93 ? 19.815 -4.249 -6.911 1.00 66.62 93 GLU A O 1
ATOM 712 N N . LYS A 1 94 ? 21.157 -5.683 -7.987 1.00 66.25 94 LYS A N 1
ATOM 713 C CA . LYS A 1 94 ? 20.333 -6.877 -7.756 1.00 66.25 94 LYS A CA 1
ATOM 714 C C . LYS A 1 94 ? 19.944 -7.054 -6.283 1.00 66.25 94 LYS A C 1
ATOM 716 O O . LYS A 1 94 ? 18.793 -7.370 -5.988 1.00 66.25 94 LYS A O 1
ATOM 721 N N . GLN A 1 95 ? 20.907 -6.888 -5.373 1.00 67.31 95 GLN A N 1
ATOM 722 C CA . GLN A 1 95 ? 20.707 -7.113 -3.937 1.00 67.31 95 GLN A CA 1
ATOM 723 C C . GLN A 1 95 ? 19.639 -6.184 -3.360 1.00 67.31 95 GLN A C 1
ATOM 725 O O . GLN A 1 95 ? 18.866 -6.598 -2.498 1.00 67.31 95 GLN A O 1
ATOM 730 N N . TYR A 1 96 ? 19.564 -4.956 -3.873 1.00 69.44 96 TYR A N 1
ATOM 731 C CA . TYR A 1 96 ? 18.589 -3.977 -3.428 1.00 69.44 96 TYR A CA 1
ATOM 732 C C . TYR A 1 96 ? 17.165 -4.418 -3.761 1.00 69.44 96 TYR A C 1
ATOM 734 O O . TYR A 1 96 ? 16.314 -4.490 -2.873 1.00 69.44 96 TYR A O 1
ATOM 742 N N . TRP A 1 97 ? 16.923 -4.785 -5.025 1.00 69.00 97 TRP A N 1
ATOM 743 C CA . TRP A 1 97 ? 15.626 -5.316 -5.431 1.00 69.00 97 TRP A CA 1
ATOM 744 C C . TRP A 1 97 ? 15.278 -6.542 -4.605 1.00 69.00 97 TRP A C 1
ATOM 746 O O . TRP A 1 97 ? 14.211 -6.536 -4.014 1.00 69.00 97 TRP A O 1
ATOM 756 N N . GLN A 1 98 ? 16.200 -7.501 -4.437 1.00 69.88 98 GLN A N 1
ATOM 757 C CA . GLN A 1 98 ? 15.997 -8.689 -3.596 1.00 69.88 98 GLN A CA 1
ATOM 758 C C . GLN A 1 98 ? 15.602 -8.366 -2.147 1.00 69.88 98 GLN A C 1
ATOM 760 O O . GLN A 1 98 ? 14.735 -9.034 -1.580 1.00 69.88 98 GLN A O 1
ATOM 765 N N . GLN A 1 99 ? 16.221 -7.351 -1.542 1.00 71.19 99 GLN A N 1
ATOM 766 C CA . GLN A 1 99 ? 15.898 -6.929 -0.183 1.00 71.19 99 GLN A CA 1
ATOM 767 C C . GLN A 1 99 ? 14.517 -6.283 -0.102 1.00 71.19 99 GLN A C 1
ATOM 769 O O . GLN A 1 99 ? 13.743 -6.645 0.787 1.00 71.19 99 GLN A O 1
ATOM 774 N N . LEU A 1 100 ? 14.204 -5.367 -1.027 1.00 72.25 100 LEU A N 1
ATOM 775 C CA . LEU A 1 100 ? 12.866 -4.792 -1.149 1.00 72.25 100 LEU A CA 1
ATOM 776 C C . LEU A 1 100 ? 11.852 -5.938 -1.250 1.00 72.25 100 LEU A C 1
ATOM 778 O O . LEU A 1 100 ? 10.913 -5.974 -0.456 1.00 72.25 100 LEU A O 1
ATOM 782 N N . GLY A 1 101 ? 12.157 -6.916 -2.121 1.00 72.31 101 GLY A N 1
ATOM 783 C CA . GLY A 1 101 ? 11.597 -8.278 -2.254 1.00 72.31 101 GLY A CA 1
ATOM 784 C C . GLY A 1 101 ? 10.992 -8.841 -1.007 1.00 72.31 101 GLY A C 1
ATOM 785 O O . GLY A 1 101 ? 9.791 -8.924 -0.759 1.00 72.31 101 GLY A O 1
ATOM 786 N N . LYS A 1 102 ? 11.949 -9.228 -0.191 1.00 73.06 102 LYS A N 1
ATOM 787 C CA . LYS A 1 102 ? 11.714 -9.884 1.064 1.00 73.06 102 LYS A CA 1
AT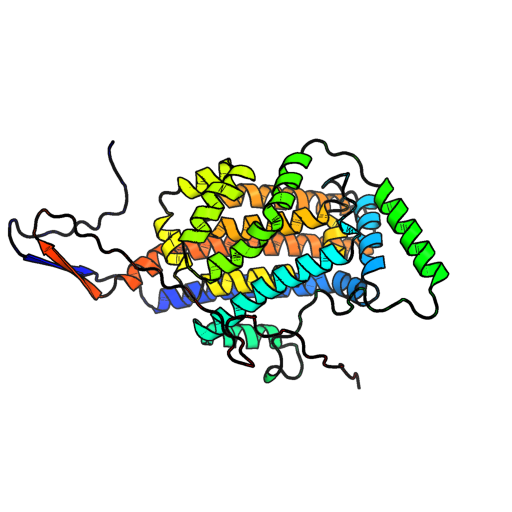OM 788 C C . LYS A 1 102 ? 10.866 -9.022 1.998 1.00 73.06 102 LYS A C 1
ATOM 790 O O . LYS A 1 102 ? 10.011 -9.559 2.688 1.00 73.06 102 LYS A O 1
ATOM 795 N N . GLN A 1 103 ? 11.060 -7.702 2.005 1.00 75.00 103 GLN A N 1
ATOM 796 C CA . GLN A 1 103 ? 10.296 -6.808 2.876 1.00 75.00 103 GLN A CA 1
ATOM 797 C C . GLN A 1 103 ? 8.816 -6.754 2.499 1.00 75.00 103 GLN A C 1
ATOM 799 O O . GLN A 1 103 ? 7.979 -6.883 3.388 1.00 75.00 103 GLN A O 1
ATOM 804 N N . ILE A 1 104 ? 8.480 -6.601 1.214 1.00 73.69 104 ILE A N 1
ATOM 805 C CA . ILE A 1 104 ? 7.074 -6.608 0.776 1.00 73.69 104 ILE A CA 1
ATOM 806 C C . ILE A 1 104 ? 6.471 -8.014 0.927 1.00 73.69 104 ILE A C 1
ATOM 808 O O . ILE A 1 104 ? 5.330 -8.115 1.366 1.00 73.69 104 ILE A O 1
ATOM 812 N N . GLU A 1 105 ? 7.225 -9.096 0.677 1.00 72.75 105 GLU A N 1
ATOM 813 C CA . GLU A 1 105 ? 6.761 -10.469 0.956 1.00 72.75 105 GLU A CA 1
ATOM 814 C C . GLU A 1 105 ? 6.408 -10.649 2.436 1.00 72.75 105 GLU A C 1
ATOM 816 O O . GLU A 1 105 ? 5.332 -11.146 2.778 1.00 72.75 105 GLU A O 1
ATOM 821 N N . GLU A 1 106 ? 7.315 -10.256 3.330 1.00 73.88 106 GLU A N 1
ATOM 822 C CA . GLU A 1 106 ? 7.119 -10.357 4.774 1.00 73.88 106 GLU A CA 1
ATOM 823 C C . GLU A 1 106 ? 5.907 -9.548 5.228 1.00 73.88 106 GLU A C 1
ATOM 825 O O . GLU A 1 106 ? 5.095 -10.031 6.031 1.00 73.88 106 GLU A O 1
ATOM 830 N N . PHE A 1 107 ? 5.778 -8.346 4.672 1.00 77.12 107 PHE A N 1
ATOM 831 C CA . PHE A 1 107 ? 4.666 -7.441 4.879 1.00 77.12 107 PHE A CA 1
ATOM 832 C C . PHE A 1 107 ? 3.340 -8.058 4.417 1.00 77.12 107 PHE A C 1
ATOM 834 O O . PHE A 1 107 ? 2.491 -8.390 5.253 1.00 77.12 107 PHE A O 1
ATOM 841 N N . SER A 1 108 ? 3.148 -8.240 3.113 1.00 75.62 108 SER A N 1
ATOM 842 C CA . SER A 1 108 ? 1.898 -8.725 2.538 1.00 75.62 108 SER A CA 1
ATOM 843 C C . SER A 1 108 ? 1.565 -10.116 3.065 1.00 75.62 108 SER A C 1
ATOM 845 O O . SER A 1 108 ? 0.425 -10.382 3.462 1.00 75.62 108 SER A O 1
ATOM 847 N N . GLY A 1 109 ? 2.565 -11.006 3.114 1.00 76.31 109 GLY A N 1
ATOM 848 C CA . GLY A 1 109 ? 2.498 -12.364 3.657 1.00 76.31 109 GLY A CA 1
ATOM 849 C C . GLY A 1 109 ? 1.930 -12.387 5.063 1.00 76.31 109 GLY A C 1
ATOM 850 O O . GLY A 1 109 ? 0.908 -13.030 5.315 1.00 76.31 109 GLY A O 1
ATOM 851 N N . GLY A 1 110 ? 2.548 -11.615 5.957 1.00 79.38 110 GLY A N 1
ATOM 852 C CA . GLY A 1 110 ? 2.114 -11.505 7.343 1.00 79.38 110 GLY A CA 1
ATOM 853 C C . GLY A 1 110 ? 0.725 -10.887 7.501 1.00 79.38 110 GLY A C 1
ATOM 854 O O . GLY A 1 110 ? 0.029 -11.220 8.461 1.00 79.38 110 GLY A O 1
ATOM 855 N N . CYS A 1 111 ? 0.301 -10.008 6.591 1.00 80.00 111 CYS A N 1
ATOM 856 C CA . CYS A 1 111 ? -1.037 -9.413 6.624 1.00 80.00 111 CYS A CA 1
ATOM 857 C C . CYS A 1 111 ? -2.118 -10.419 6.216 1.00 80.00 111 CYS A C 1
ATOM 859 O O . CYS A 1 111 ? -3.107 -10.563 6.933 1.00 80.00 111 CYS A O 1
ATOM 861 N N . ILE A 1 112 ? -1.903 -11.183 5.140 1.00 81.25 112 ILE A N 1
ATOM 862 C CA . ILE A 1 112 ? -2.842 -12.238 4.717 1.00 81.25 112 ILE A CA 1
ATOM 863 C C . ILE A 1 112 ? -2.936 -13.354 5.762 1.00 81.25 112 ILE A C 1
ATOM 865 O O . ILE A 1 112 ? -4.028 -13.850 6.031 1.00 81.25 112 ILE A O 1
ATOM 869 N N . ASP A 1 113 ? -1.827 -13.730 6.400 1.00 83.44 113 ASP A N 1
ATOM 870 C CA . ASP A 1 113 ? -1.860 -14.730 7.472 1.00 83.44 113 ASP A CA 1
ATOM 871 C C . ASP A 1 113 ? -2.675 -14.260 8.679 1.00 83.44 113 ASP A C 1
ATOM 873 O O . ASP A 1 113 ? -3.424 -15.040 9.265 1.00 83.44 113 ASP A O 1
ATOM 877 N N . ARG A 1 114 ? -2.577 -12.974 9.038 1.00 86.62 114 ARG A N 1
ATOM 878 C CA . ARG A 1 114 ? -3.441 -12.387 10.070 1.00 86.62 114 ARG A CA 1
ATOM 879 C C . ARG A 1 114 ? -4.894 -12.353 9.613 1.00 86.62 114 ARG A C 1
ATOM 881 O O . ARG A 1 114 ? -5.764 -12.719 10.397 1.00 86.62 114 ARG A O 1
ATOM 888 N N . LEU A 1 115 ? -5.166 -11.991 8.360 1.00 83.06 115 LEU A N 1
ATOM 889 C CA . LEU A 1 115 ? -6.522 -12.013 7.810 1.00 83.06 115 LEU A CA 1
ATOM 890 C C . LEU A 1 115 ? -7.135 -13.420 7.914 1.00 83.06 115 LEU A C 1
ATOM 892 O O . LEU A 1 115 ? -8.261 -13.562 8.376 1.00 83.06 115 LEU A O 1
ATOM 896 N N . ALA A 1 116 ? -6.371 -14.470 7.605 1.00 82.94 116 ALA A N 1
ATOM 897 C CA . ALA A 1 116 ? -6.830 -15.856 7.714 1.00 82.94 116 ALA A CA 1
ATOM 898 C C . ALA A 1 116 ? -7.190 -16.284 9.151 1.00 82.94 116 ALA A C 1
ATOM 900 O O . ALA A 1 116 ? -8.068 -17.128 9.335 1.00 82.94 116 ALA A O 1
ATOM 901 N N . ILE A 1 117 ? -6.529 -15.710 10.162 1.00 84.31 117 ILE A N 1
ATOM 902 C CA . ILE A 1 117 ? -6.770 -16.009 11.583 1.00 84.31 117 ILE A CA 1
ATOM 903 C C . ILE A 1 117 ? -7.931 -15.177 12.133 1.00 84.31 117 ILE A C 1
ATOM 905 O O . ILE A 1 117 ? -8.820 -15.718 12.788 1.00 84.31 117 ILE A O 1
ATOM 909 N N . TYR A 1 118 ? -7.915 -13.865 11.888 1.00 83.06 118 TYR A N 1
ATOM 910 C CA . TYR A 1 118 ? -8.801 -12.907 12.555 1.00 83.06 118 TYR A CA 1
ATOM 911 C C . TYR A 1 118 ? -10.024 -12.502 11.722 1.00 83.06 118 TYR A C 1
ATOM 913 O O . TYR A 1 118 ? -10.964 -11.949 12.285 1.00 83.06 118 TYR A O 1
ATOM 921 N N . SER A 1 119 ? -10.043 -12.789 10.416 1.00 82.31 119 SER A N 1
ATOM 922 C CA . SER A 1 119 ? -11.180 -12.542 9.520 1.00 82.31 119 SER A CA 1
ATOM 923 C C . SER A 1 119 ? -11.278 -13.622 8.432 1.00 82.31 119 SER A C 1
ATOM 925 O O . SER A 1 119 ? -11.108 -13.389 7.234 1.00 82.31 119 SER A O 1
ATOM 927 N N . ARG A 1 120 ? -11.548 -14.861 8.866 1.00 81.81 120 ARG A N 1
ATOM 928 C CA . ARG A 1 120 ? -11.531 -16.050 7.997 1.00 81.81 120 ARG A CA 1
ATOM 929 C C . ARG A 1 120 ? -12.464 -15.942 6.790 1.00 81.81 120 ARG A C 1
ATOM 931 O O . ARG A 1 120 ? -12.112 -16.424 5.719 1.00 81.81 120 ARG A O 1
ATOM 938 N N . GLN A 1 121 ? -13.635 -15.327 6.952 1.00 81.06 121 GLN A N 1
ATOM 939 C CA . GLN A 1 121 ? -14.563 -15.125 5.840 1.00 81.06 121 GLN A CA 1
ATOM 940 C C . GLN A 1 121 ? -13.969 -14.185 4.786 1.00 81.06 121 GLN A C 1
ATOM 942 O O . GLN A 1 121 ? -13.905 -14.573 3.626 1.00 81.06 121 GLN A O 1
ATOM 947 N N . GLN A 1 122 ? -13.441 -13.025 5.194 1.00 80.62 122 GLN A N 1
ATOM 948 C CA . GLN A 1 122 ? -12.792 -12.085 4.271 1.00 80.62 122 GLN A CA 1
ATOM 949 C C . GLN A 1 122 ? -11.575 -12.707 3.592 1.00 80.62 122 GLN A C 1
ATOM 951 O O . GLN A 1 122 ? -11.366 -12.516 2.401 1.00 80.62 122 GLN A O 1
ATOM 956 N N . TYR A 1 123 ? -10.799 -13.512 4.319 1.00 82.00 123 TYR A N 1
ATOM 957 C CA . TYR A 1 123 ? -9.721 -14.292 3.723 1.00 82.00 123 TYR A CA 1
ATOM 958 C C . TYR A 1 123 ? -10.228 -15.283 2.666 1.00 82.00 123 TYR A C 1
ATOM 960 O O . TYR A 1 123 ? -9.647 -15.361 1.588 1.00 82.00 123 TYR A O 1
ATOM 968 N N . ASN A 1 124 ? -11.292 -16.037 2.954 1.00 80.12 124 ASN A N 1
ATOM 969 C CA . ASN A 1 124 ? -11.850 -17.003 2.008 1.00 80.12 124 ASN A CA 1
ATOM 970 C C . ASN A 1 124 ? -12.426 -16.314 0.768 1.00 80.12 124 ASN A C 1
ATOM 972 O O . ASN A 1 124 ? -12.284 -16.843 -0.330 1.00 80.12 124 ASN A O 1
ATOM 976 N N . ASP A 1 125 ? -13.078 -15.165 0.937 1.00 78.19 125 ASP A N 1
ATOM 977 C CA . ASP A 1 125 ? -13.638 -14.388 -0.166 1.00 78.19 125 ASP A CA 1
ATOM 978 C C . ASP A 1 125 ? -12.516 -13.755 -1.001 1.00 78.19 125 ASP A C 1
ATOM 980 O O . ASP A 1 125 ? -12.497 -13.939 -2.214 1.00 78.19 125 ASP A O 1
ATOM 984 N N . LEU A 1 126 ? -11.501 -13.159 -0.361 1.00 77.12 126 LEU A N 1
ATOM 985 C CA . LEU A 1 126 ? -10.279 -12.691 -1.025 1.00 77.12 126 LEU A CA 1
ATOM 986 C C . LEU A 1 126 ? -9.606 -13.819 -1.815 1.00 77.12 126 LEU A C 1
ATOM 988 O O . LEU A 1 126 ? -9.294 -13.647 -2.987 1.00 77.12 126 LEU A O 1
ATOM 992 N N . ALA A 1 127 ? -9.389 -14.978 -1.187 1.00 72.50 127 ALA A N 1
ATOM 993 C CA . ALA A 1 127 ? -8.783 -16.130 -1.841 1.00 72.50 127 ALA A CA 1
ATOM 994 C C . ALA A 1 127 ? -9.652 -16.612 -3.006 1.00 72.50 127 ALA A C 1
ATOM 996 O O . ALA A 1 127 ? -9.142 -16.841 -4.094 1.00 72.50 127 ALA A O 1
ATOM 997 N N . ARG A 1 128 ? -10.969 -16.728 -2.830 1.00 71.88 128 ARG A N 1
ATOM 998 C CA . ARG A 1 128 ? -11.865 -17.106 -3.926 1.00 71.88 128 ARG A CA 1
ATOM 999 C C . ARG A 1 128 ? -11.719 -16.134 -5.089 1.00 71.88 128 ARG A C 1
ATOM 1001 O O . ARG A 1 128 ? -11.516 -16.573 -6.211 1.00 71.88 128 ARG A O 1
ATOM 1008 N N . ASP A 1 129 ? -11.806 -14.840 -4.823 1.00 67.31 129 ASP A N 1
ATOM 1009 C CA . ASP A 1 129 ? -11.930 -13.827 -5.863 1.00 67.31 129 ASP A CA 1
ATOM 1010 C C . ASP A 1 129 ? -10.603 -13.556 -6.578 1.00 67.31 129 ASP A C 1
ATOM 1012 O O . ASP A 1 129 ? -10.591 -13.426 -7.799 1.00 67.31 129 ASP A O 1
ATOM 1016 N N . VAL A 1 130 ? -9.478 -13.583 -5.858 1.00 64.75 130 VAL A N 1
ATOM 1017 C CA . VAL A 1 130 ? -8.134 -13.474 -6.451 1.00 64.75 130 VAL A CA 1
ATOM 1018 C C . VAL A 1 130 ? -7.747 -14.748 -7.217 1.00 64.75 130 VAL A C 1
ATOM 1020 O O . VAL A 1 130 ? -7.105 -14.658 -8.259 1.00 64.75 130 VAL A O 1
ATOM 1023 N N . ASN A 1 131 ? -8.172 -15.937 -6.770 1.00 62.06 131 ASN A N 1
ATOM 1024 C CA . ASN A 1 131 ? -7.820 -17.206 -7.425 1.00 62.06 131 ASN A CA 1
ATOM 1025 C C . ASN A 1 131 ? -8.825 -17.676 -8.490 1.00 62.06 131 ASN A C 1
ATOM 1027 O O . ASN A 1 131 ? -8.624 -18.734 -9.083 1.00 62.06 131 ASN A O 1
ATOM 1031 N N . ARG A 1 132 ? -9.900 -16.921 -8.767 1.00 53.94 132 ARG A N 1
ATOM 1032 C CA . ARG A 1 132 ? -10.941 -17.293 -9.753 1.00 53.94 132 ARG A CA 1
ATOM 1033 C C . ARG A 1 132 ? -10.394 -17.592 -11.152 1.00 53.94 132 ARG A C 1
ATOM 1035 O O . ARG A 1 132 ? -11.032 -18.327 -11.897 1.00 53.94 132 ARG A O 1
ATOM 1042 N N . LEU A 1 133 ? -9.252 -17.009 -11.511 1.00 45.34 133 LEU A N 1
ATOM 1043 C CA . LEU A 1 133 ? -8.638 -17.108 -12.838 1.00 45.34 133 LEU A CA 1
ATOM 1044 C C . LEU A 1 133 ? -7.434 -18.071 -12.883 1.00 45.34 133 LEU A C 1
ATOM 1046 O O . LEU A 1 133 ? -6.745 -18.132 -13.899 1.00 45.34 133 LEU A O 1
ATOM 1050 N N . VAL A 1 134 ? -7.173 -18.823 -11.806 1.00 47.41 134 VAL A N 1
ATOM 1051 C CA . VAL A 1 134 ? -6.025 -19.738 -11.680 1.00 47.41 134 VAL A CA 1
ATOM 1052 C C . VAL A 1 134 ? -6.521 -21.183 -11.564 1.00 47.41 134 VAL A C 1
ATOM 1054 O O . VAL A 1 134 ? -7.430 -21.479 -10.790 1.00 47.41 134 VAL A O 1
ATOM 1057 N N . ALA A 1 135 ? -5.931 -22.103 -12.333 1.00 39.25 135 ALA A N 1
ATOM 1058 C CA . ALA A 1 135 ? -6.205 -23.534 -12.186 1.00 39.25 135 ALA A CA 1
ATOM 1059 C C . ALA A 1 135 ? -5.681 -24.041 -10.822 1.00 39.25 135 ALA A C 1
ATOM 1061 O O . ALA A 1 135 ? -4.569 -23.704 -10.424 1.00 39.25 135 ALA A O 1
ATOM 1062 N N . ASP A 1 136 ? -6.470 -24.860 -10.118 1.00 41.91 136 ASP A N 1
ATOM 1063 C CA . ASP A 1 136 ? -6.264 -25.315 -8.726 1.00 41.91 136 ASP A CA 1
ATOM 1064 C C . ASP A 1 136 ? -6.248 -24.204 -7.633 1.00 41.91 136 ASP A C 1
ATOM 1066 O O . ASP A 1 136 ? -5.223 -23.982 -6.969 1.00 41.91 136 ASP A O 1
ATOM 1070 N N . PRO A 1 137 ? -7.403 -23.564 -7.346 1.00 40.00 137 PRO A N 1
ATOM 1071 C CA . PRO A 1 137 ? -7.543 -22.502 -6.334 1.00 40.00 137 PRO A CA 1
ATOM 1072 C C . PRO A 1 137 ? -7.241 -22.961 -4.899 1.00 40.00 137 PRO A C 1
ATOM 1074 O O . PRO A 1 137 ? -6.703 -22.207 -4.093 1.00 40.00 137 PRO A O 1
ATOM 1077 N N . ASP A 1 138 ? -7.525 -24.227 -4.576 1.00 37.47 138 ASP A N 1
ATOM 1078 C CA . ASP A 1 138 ? -7.319 -24.804 -3.235 1.00 37.47 138 ASP A CA 1
ATOM 1079 C C . ASP A 1 138 ? -5.831 -24.978 -2.882 1.00 37.47 138 ASP A C 1
ATOM 1081 O O . ASP A 1 138 ? -5.463 -25.241 -1.734 1.00 37.47 138 ASP A O 1
ATOM 1085 N N . LYS A 1 139 ? -4.955 -24.834 -3.885 1.00 37.75 139 LYS A N 1
ATOM 1086 C CA . LYS A 1 139 ? -3.497 -24.901 -3.750 1.00 37.75 139 LYS A CA 1
ATOM 1087 C C . LYS A 1 139 ? -2.833 -23.533 -3.861 1.00 37.75 139 LYS A C 1
ATOM 1089 O O . LYS A 1 139 ? -1.615 -23.456 -3.686 1.00 37.75 139 LYS A O 1
ATOM 1094 N N . THR A 1 140 ? -3.583 -22.469 -4.145 1.00 38.50 140 THR A N 1
ATOM 1095 C CA . THR A 1 140 ? -3.001 -21.186 -4.527 1.00 38.50 140 THR A CA 1
ATOM 1096 C C . THR A 1 140 ? -3.672 -20.010 -3.813 1.00 38.50 140 THR A C 1
ATOM 1098 O O . THR A 1 140 ? -4.875 -19.906 -3.761 1.00 38.50 140 THR A O 1
ATOM 1101 N N . ILE A 1 141 ? -2.882 -19.149 -3.166 1.00 45.84 141 ILE A N 1
ATOM 1102 C CA . ILE A 1 141 ? -3.017 -17.676 -3.140 1.00 45.84 141 ILE A CA 1
ATOM 1103 C C . ILE A 1 141 ? -1.907 -17.150 -4.056 1.00 45.84 141 ILE A C 1
ATOM 1105 O O . ILE A 1 141 ? -1.022 -16.407 -3.643 1.00 45.84 141 ILE A O 1
ATOM 1109 N N . TYR A 1 142 ? -1.810 -17.723 -5.250 1.00 44.91 142 TYR A N 1
ATOM 1110 C CA . TYR A 1 142 ? -0.624 -17.597 -6.085 1.00 44.91 142 TYR A CA 1
ATOM 1111 C C . TYR A 1 142 ? -1.025 -17.078 -7.447 1.00 44.91 142 TYR A C 1
ATOM 1113 O O . TYR A 1 142 ? -1.357 -17.842 -8.344 1.00 44.91 142 TYR A O 1
ATOM 1121 N N . ASN A 1 143 ? -0.883 -15.770 -7.592 1.00 42.81 143 ASN A N 1
ATOM 1122 C CA . ASN A 1 143 ? -0.128 -15.247 -8.713 1.00 42.81 143 ASN A CA 1
ATOM 1123 C C . ASN A 1 143 ? 0.608 -13.999 -8.215 1.00 42.81 143 ASN A C 1
ATOM 1125 O O . ASN A 1 143 ? 0.137 -12.873 -8.315 1.00 42.81 143 ASN A O 1
ATOM 1129 N N . TRP A 1 144 ? 1.719 -14.249 -7.524 1.00 48.38 144 TRP A N 1
ATOM 1130 C CA . TRP A 1 144 ? 2.646 -13.218 -7.075 1.00 48.38 144 TRP A CA 1
ATOM 1131 C C . TRP A 1 144 ? 3.593 -12.887 -8.240 1.00 48.38 144 TRP A C 1
ATOM 1133 O O . TRP A 1 144 ? 4.209 -13.786 -8.809 1.00 48.38 144 TRP A O 1
ATOM 1143 N N . ALA A 1 145 ? 3.704 -11.597 -8.570 1.00 49.62 145 ALA A N 1
ATOM 1144 C CA . ALA A 1 145 ? 4.368 -11.066 -9.754 1.00 49.62 145 ALA A CA 1
ATOM 1145 C C . ALA A 1 145 ? 5.633 -10.200 -9.525 1.00 49.62 145 ALA A C 1
ATOM 1147 O O . ALA A 1 145 ? 5.916 -9.316 -10.323 1.00 49.62 145 ALA A O 1
ATOM 1148 N N . TRP A 1 146 ? 6.479 -10.446 -8.518 1.00 52.88 146 TRP A N 1
ATOM 1149 C CA . TRP A 1 146 ? 7.792 -9.768 -8.501 1.00 52.88 146 TRP A CA 1
ATOM 1150 C C . TRP A 1 146 ? 8.860 -10.625 -7.789 1.00 52.88 146 TRP A C 1
ATOM 1152 O O . TRP A 1 146 ? 9.197 -10.413 -6.634 1.00 52.88 146 TRP A O 1
ATOM 1162 N N . TRP A 1 147 ? 9.415 -11.683 -8.392 1.00 50.41 147 TRP A N 1
ATOM 1163 C CA . TRP A 1 147 ? 9.855 -11.775 -9.790 1.00 50.41 147 TRP A CA 1
ATOM 1164 C C . TRP A 1 147 ? 10.135 -13.233 -10.214 1.00 50.41 147 TRP A C 1
ATOM 1166 O O . TRP A 1 147 ? 11.205 -13.763 -9.971 1.00 50.41 147 TRP A O 1
ATOM 1176 N N . GLN A 1 148 ? 9.236 -13.936 -10.900 1.00 43.06 148 GLN A N 1
ATOM 1177 C CA . GLN A 1 148 ? 9.467 -15.349 -11.279 1.00 43.06 148 GLN A CA 1
ATOM 1178 C C . GLN A 1 148 ? 10.519 -15.603 -12.383 1.00 43.06 148 GLN A C 1
ATOM 1180 O O . GLN A 1 148 ? 10.671 -16.727 -12.856 1.00 43.06 148 GLN A O 1
ATOM 1185 N N . GLN A 1 149 ? 11.374 -14.622 -12.658 1.00 45.12 149 GLN A N 1
ATOM 1186 C CA . GLN A 1 149 ? 12.805 -14.873 -12.773 1.00 45.12 149 GLN A CA 1
ATOM 1187 C C . GLN A 1 149 ? 13.536 -14.018 -11.734 1.00 45.12 149 GLN A C 1
ATOM 1189 O O . GLN A 1 149 ? 13.636 -12.799 -11.864 1.00 45.12 149 GLN A O 1
ATOM 1194 N N . SER A 1 150 ? 14.096 -14.647 -10.699 1.00 49.22 150 SER A N 1
ATOM 1195 C CA . SER A 1 150 ? 15.233 -14.050 -10.002 1.00 49.22 150 SER A CA 1
ATOM 1196 C C . SER A 1 150 ? 16.261 -13.625 -11.050 1.00 49.22 150 SER A C 1
ATOM 1198 O O . SER A 1 150 ? 16.432 -14.308 -12.063 1.00 49.22 150 SER A O 1
ATOM 1200 N N . ILE A 1 151 ? 17.042 -12.582 -10.764 1.00 48.47 151 ILE A N 1
ATOM 1201 C CA . ILE A 1 151 ? 18.320 -12.290 -11.444 1.00 48.47 151 ILE A CA 1
ATOM 1202 C C . ILE A 1 151 ? 19.336 -13.432 -11.137 1.00 48.47 151 ILE A C 1
ATOM 1204 O O . ILE A 1 151 ? 20.475 -13.206 -10.747 1.00 48.47 151 ILE A O 1
ATOM 1208 N N . GLU A 1 152 ? 18.910 -14.695 -11.154 1.00 44.09 152 GLU A N 1
ATOM 1209 C CA . GLU A 1 152 ? 19.669 -15.905 -10.816 1.00 44.09 152 GLU A CA 1
ATOM 1210 C C . GLU A 1 152 ? 19.769 -16.869 -12.002 1.00 44.09 152 GLU A C 1
ATOM 1212 O O . GLU A 1 152 ? 20.559 -17.805 -11.950 1.00 44.09 152 GLU A O 1
ATOM 1217 N N . GLY A 1 153 ? 19.064 -16.614 -13.105 1.00 42.56 153 GLY A N 1
ATOM 1218 C CA . GLY A 1 153 ? 19.310 -17.298 -14.368 1.00 42.56 153 GLY A CA 1
ATOM 1219 C C . GLY A 1 153 ? 20.392 -16.577 -15.157 1.00 42.56 153 GLY A C 1
ATOM 1220 O O . GLY A 1 153 ? 20.121 -15.571 -15.805 1.00 42.56 153 GLY A O 1
ATOM 1221 N N . ALA A 1 154 ? 21.619 -17.088 -15.100 1.00 41.88 154 ALA A N 1
ATOM 1222 C CA . ALA A 1 154 ? 22.660 -16.739 -16.048 1.00 41.88 154 ALA A CA 1
ATOM 1223 C C . ALA A 1 154 ? 22.110 -16.840 -17.479 1.00 41.88 154 ALA A C 1
ATOM 1225 O O . ALA A 1 154 ? 21.625 -17.893 -17.901 1.00 41.88 154 ALA A O 1
ATOM 1226 N N . VAL A 1 155 ? 22.226 -15.735 -18.216 1.00 43.81 155 VAL A N 1
ATOM 1227 C CA . VAL A 1 155 ? 22.207 -15.723 -19.677 1.00 43.81 155 VAL A CA 1
ATOM 1228 C C . VAL A 1 155 ? 23.080 -16.897 -20.124 1.00 43.81 155 VAL A C 1
ATOM 1230 O O . VAL A 1 155 ? 24.252 -16.938 -19.794 1.00 43.81 155 VAL A O 1
ATOM 1233 N N . THR A 1 156 ? 22.546 -17.921 -20.771 1.00 43.69 156 THR A N 1
ATOM 1234 C CA . THR A 1 156 ? 23.367 -19.048 -21.235 1.00 43.69 156 THR A CA 1
ATOM 1235 C C . THR A 1 156 ? 23.121 -19.211 -22.725 1.00 43.69 156 THR A C 1
ATOM 1237 O O . THR A 1 156 ? 21.998 -19.431 -23.161 1.00 43.69 156 THR A O 1
ATOM 1240 N N . GLY A 1 157 ? 24.182 -18.996 -23.511 1.00 43.84 157 GLY A N 1
ATOM 1241 C CA . GLY A 1 157 ? 24.217 -19.163 -24.969 1.00 43.84 157 GLY A CA 1
ATOM 1242 C C . GLY A 1 157 ? 24.439 -17.874 -25.773 1.00 43.84 157 GLY A C 1
ATOM 1243 O O . GLY A 1 157 ? 25.340 -17.832 -26.601 1.00 43.84 157 GLY A O 1
ATOM 1244 N N . THR A 1 158 ? 23.694 -16.798 -25.492 1.00 50.22 158 THR A N 1
ATOM 1245 C CA . THR A 1 158 ? 23.696 -15.510 -26.241 1.00 50.22 158 THR A CA 1
ATOM 1246 C C . THR A 1 158 ? 24.425 -14.361 -25.514 1.00 50.22 158 THR A C 1
ATOM 1248 O O . THR A 1 158 ? 24.126 -13.181 -25.701 1.00 50.22 158 THR A O 1
ATOM 1251 N N . MET A 1 159 ? 25.374 -14.706 -24.636 1.00 53.81 159 MET A N 1
ATOM 1252 C CA . MET A 1 159 ? 25.861 -13.858 -23.536 1.00 53.81 159 MET A CA 1
ATOM 1253 C C . MET A 1 159 ? 26.537 -12.543 -23.918 1.00 53.81 159 MET A C 1
ATOM 1255 O O . MET A 1 159 ? 26.276 -11.540 -23.262 1.00 53.81 159 MET A O 1
ATOM 1259 N N . GLN A 1 160 ? 27.422 -12.515 -24.914 1.00 56.81 160 GLN A N 1
ATOM 1260 C CA . GLN A 1 160 ? 28.251 -11.323 -25.130 1.00 56.81 160 GLN A CA 1
ATOM 1261 C C . GLN A 1 160 ? 27.462 -10.151 -25.713 1.00 56.81 160 GLN A C 1
ATOM 1263 O O . GLN A 1 160 ? 27.594 -9.039 -25.213 1.00 56.81 160 GLN A O 1
ATOM 1268 N N . GLU A 1 161 ? 26.596 -10.385 -26.700 1.00 61.44 161 GLU A N 1
ATOM 1269 C CA . GLU A 1 161 ? 25.777 -9.322 -27.294 1.00 61.44 161 GLU A CA 1
ATOM 1270 C C . GLU A 1 161 ? 24.716 -8.804 -26.321 1.00 61.44 161 GLU A C 1
ATOM 1272 O O . GLU A 1 161 ? 24.508 -7.597 -26.222 1.00 61.44 161 GLU A O 1
ATOM 1277 N N . GLN A 1 162 ? 24.078 -9.689 -25.547 1.00 61.53 162 GLN A N 1
ATOM 1278 C CA . GLN A 1 162 ? 23.093 -9.283 -24.541 1.00 61.53 162 GLN A CA 1
ATOM 1279 C C . GLN A 1 162 ? 23.741 -8.570 -23.349 1.00 61.53 162 GLN A C 1
ATOM 1281 O O . GLN A 1 162 ? 23.183 -7.585 -22.869 1.00 61.53 162 GLN A O 1
ATOM 1286 N N . ALA A 1 163 ? 24.922 -9.008 -22.901 1.00 65.56 163 ALA A N 1
ATOM 1287 C CA . ALA A 1 163 ? 25.676 -8.317 -21.857 1.00 65.56 163 ALA A CA 1
ATOM 1288 C C . ALA A 1 163 ? 26.209 -6.962 -22.343 1.00 65.56 163 ALA A C 1
ATOM 1290 O O . ALA A 1 163 ? 26.074 -5.974 -21.628 1.00 65.56 163 ALA A O 1
ATOM 1291 N N . ALA A 1 164 ? 26.748 -6.883 -23.564 1.00 72.81 164 ALA A N 1
ATOM 1292 C CA . ALA A 1 164 ? 27.193 -5.625 -24.163 1.00 72.81 164 ALA A CA 1
ATOM 1293 C C . ALA A 1 164 ? 26.021 -4.653 -24.362 1.00 72.81 164 ALA A C 1
ATOM 1295 O O . ALA A 1 164 ? 26.137 -3.470 -24.046 1.00 72.81 164 ALA A O 1
ATOM 1296 N N . ARG A 1 165 ? 24.864 -5.154 -24.815 1.00 74.56 165 ARG A N 1
ATOM 1297 C CA . ARG A 1 165 ? 23.631 -4.367 -24.930 1.00 74.56 165 ARG A CA 1
ATOM 1298 C C . ARG A 1 165 ? 23.139 -3.881 -23.569 1.00 74.56 165 ARG A C 1
ATOM 1300 O O . ARG A 1 165 ? 22.774 -2.716 -23.457 1.00 74.56 165 ARG A O 1
ATOM 1307 N N . LEU A 1 166 ? 23.146 -4.735 -22.544 1.00 72.00 166 LEU A N 1
ATOM 1308 C CA . LEU A 1 166 ? 22.773 -4.341 -21.185 1.00 72.00 166 LEU A CA 1
ATOM 1309 C C . LEU A 1 166 ? 23.717 -3.257 -20.652 1.00 72.00 166 LEU A C 1
ATOM 1311 O O . LEU A 1 166 ? 23.245 -2.226 -20.192 1.00 72.00 166 LEU A O 1
ATOM 1315 N N . GLN A 1 167 ? 25.032 -3.436 -20.793 1.00 75.00 167 GLN A N 1
ATOM 1316 C CA . GLN A 1 167 ? 26.025 -2.437 -20.384 1.00 75.00 167 GLN A CA 1
ATOM 1317 C C . GLN A 1 167 ? 25.846 -1.104 -21.124 1.00 75.00 167 GLN A C 1
ATOM 1319 O O . GLN A 1 167 ? 25.927 -0.039 -20.510 1.00 75.00 167 GLN A O 1
ATOM 1324 N N . ALA A 1 168 ? 25.572 -1.143 -22.431 1.00 76.81 168 ALA A N 1
ATOM 1325 C CA . ALA A 1 168 ? 25.306 0.055 -23.223 1.00 76.81 168 ALA A CA 1
ATOM 1326 C C . ALA A 1 168 ? 24.036 0.783 -22.751 1.00 76.81 168 ALA A C 1
ATOM 1328 O O . ALA A 1 168 ? 24.068 2.001 -22.560 1.00 76.81 168 ALA A O 1
ATOM 1329 N N . LEU A 1 169 ? 22.953 0.040 -22.497 1.00 70.19 169 LEU A N 1
ATOM 1330 C CA . LEU A 1 169 ? 21.695 0.581 -21.978 1.00 70.19 169 LEU A CA 1
ATOM 1331 C C . LEU A 1 169 ? 21.844 1.127 -20.557 1.00 70.19 169 LEU A C 1
ATOM 1333 O O . LEU A 1 169 ? 21.316 2.192 -20.261 1.00 70.19 169 LEU A O 1
ATOM 1337 N N . GLU A 1 170 ? 22.595 0.461 -19.681 1.00 70.00 170 GLU A N 1
ATOM 1338 C CA . GLU A 1 170 ? 22.903 0.978 -18.345 1.00 70.00 170 GLU A CA 1
ATOM 1339 C C . GLU A 1 170 ? 23.712 2.277 -18.423 1.00 70.00 170 GLU A C 1
ATOM 1341 O O . GLU A 1 170 ? 23.429 3.233 -17.698 1.00 70.00 170 GLU A O 1
ATOM 1346 N N . ALA A 1 171 ? 24.696 2.358 -19.323 1.00 72.75 171 ALA A N 1
ATOM 1347 C CA . ALA A 1 171 ? 25.469 3.578 -19.543 1.00 72.75 171 ALA A CA 1
ATOM 1348 C C . ALA A 1 171 ? 24.602 4.718 -20.107 1.00 72.75 171 ALA A C 1
ATOM 1350 O O . ALA A 1 171 ? 24.765 5.881 -19.732 1.00 72.75 171 ALA A O 1
ATOM 1351 N N . GLU A 1 172 ? 23.662 4.414 -20.998 1.00 71.62 172 GLU A N 1
ATOM 1352 C CA . GLU A 1 172 ? 22.685 5.372 -21.519 1.00 71.62 172 GLU A CA 1
ATOM 1353 C C . GLU A 1 172 ? 21.686 5.829 -20.448 1.00 71.62 172 GLU A C 1
ATOM 1355 O O . GLU A 1 1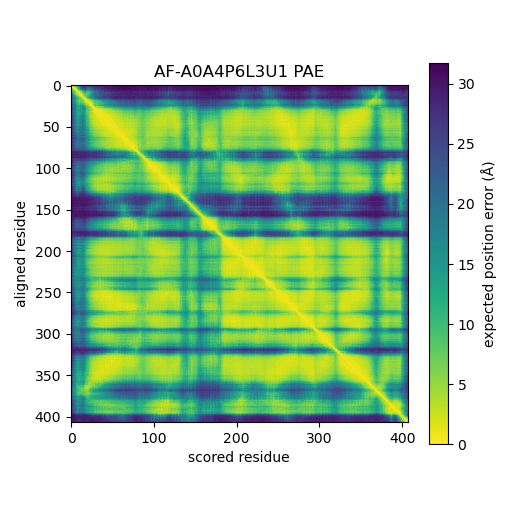72 ? 21.521 7.033 -20.231 1.00 71.62 172 GLU A O 1
ATOM 1360 N N . ALA A 1 173 ? 21.111 4.899 -19.687 1.00 64.69 173 ALA A N 1
ATOM 1361 C CA . ALA A 1 173 ? 20.254 5.179 -18.540 1.00 64.69 173 ALA A CA 1
ATOM 1362 C C . ALA A 1 173 ? 20.976 6.052 -17.499 1.00 64.69 173 ALA A C 1
ATOM 1364 O O . ALA A 1 173 ? 20.399 6.986 -16.934 1.00 64.69 173 ALA A O 1
ATOM 1365 N N . ARG A 1 174 ? 22.277 5.811 -17.280 1.00 69.50 174 ARG A N 1
ATOM 1366 C CA . ARG A 1 174 ? 23.117 6.647 -16.414 1.00 69.50 174 ARG A CA 1
ATOM 1367 C C . ARG A 1 174 ? 23.270 8.075 -16.942 1.00 69.50 174 ARG A C 1
ATOM 1369 O O . ARG A 1 174 ? 23.239 8.993 -16.122 1.00 69.50 174 ARG A O 1
ATOM 1376 N N . ARG A 1 175 ? 23.395 8.267 -18.259 1.00 67.88 175 ARG A N 1
ATOM 1377 C CA . ARG A 1 175 ? 23.592 9.580 -18.909 1.00 67.88 175 ARG A CA 1
ATOM 1378 C C . ARG A 1 175 ? 22.315 10.405 -19.074 1.00 67.88 175 ARG A C 1
ATOM 1380 O O . ARG A 1 175 ? 22.390 11.626 -19.036 1.00 67.88 175 ARG A O 1
ATOM 1387 N N . THR A 1 176 ? 21.157 9.770 -19.240 1.00 59.94 176 THR A N 1
ATOM 1388 C CA . THR A 1 176 ? 19.905 10.463 -19.616 1.00 59.94 176 THR A CA 1
ATOM 1389 C C . THR A 1 176 ? 19.281 11.283 -18.466 1.00 59.94 176 THR A C 1
ATOM 1391 O O . THR A 1 176 ? 18.365 12.078 -18.667 1.00 59.94 176 THR A O 1
ATOM 1394 N N . ALA A 1 177 ? 19.805 11.172 -17.243 1.00 52.88 177 ALA A N 1
ATOM 1395 C CA . ALA A 1 177 ? 19.279 11.880 -16.079 1.00 52.88 177 ALA A CA 1
ATOM 1396 C C . ALA A 1 177 ? 19.715 13.363 -16.025 1.00 52.88 177 ALA A C 1
ATOM 1398 O O . ALA A 1 177 ? 20.904 13.671 -15.967 1.00 52.88 177 ALA A O 1
ATOM 1399 N N . ARG A 1 178 ? 18.750 14.294 -15.965 1.00 50.44 178 ARG A N 1
ATOM 1400 C CA . ARG A 1 178 ? 18.990 15.719 -15.654 1.00 50.44 178 ARG A CA 1
ATOM 1401 C C . ARG A 1 178 ? 18.819 15.971 -14.151 1.00 50.44 178 ARG A C 1
ATOM 1403 O O . ARG A 1 178 ? 17.920 15.405 -13.535 1.00 50.44 178 ARG A O 1
ATOM 1410 N N . MET A 1 179 ? 19.662 16.827 -13.562 1.00 43.97 179 MET A N 1
ATOM 1411 C CA . MET A 1 179 ? 19.550 17.225 -12.150 1.00 43.97 179 MET A CA 1
ATOM 1412 C C . MET A 1 179 ? 18.233 17.959 -11.876 1.00 43.97 179 MET A C 1
ATOM 1414 O O . MET A 1 179 ? 17.956 18.989 -12.486 1.00 43.97 179 MET A O 1
ATOM 1418 N N . VAL A 1 180 ? 17.455 17.458 -10.913 1.00 47.97 180 VAL A N 1
ATOM 1419 C CA . VAL A 1 180 ? 16.318 18.171 -10.315 1.00 47.97 180 VAL A CA 1
ATOM 1420 C C . VAL A 1 180 ? 16.678 18.462 -8.860 1.00 47.97 180 VAL A C 1
ATOM 1422 O O . VAL A 1 180 ? 16.689 17.571 -8.018 1.00 47.97 180 VAL A O 1
ATOM 1425 N N . ALA A 1 181 ? 17.012 19.719 -8.567 1.00 39.41 181 ALA A N 1
ATOM 1426 C CA . ALA A 1 181 ? 17.627 20.139 -7.303 1.00 39.41 181 ALA A CA 1
ATOM 1427 C C . ALA A 1 181 ? 16.658 20.258 -6.101 1.00 39.41 181 ALA A C 1
ATOM 1429 O O . ALA A 1 181 ? 17.064 20.702 -5.034 1.00 39.41 181 ALA A O 1
ATOM 1430 N N . GLY A 1 182 ? 15.386 19.867 -6.239 1.00 45.31 182 GLY A N 1
ATOM 1431 C CA . GLY A 1 182 ? 14.367 20.053 -5.193 1.00 45.31 182 GLY A CA 1
ATOM 1432 C C . GLY A 1 182 ? 14.034 18.821 -4.337 1.00 45.31 182 GLY A C 1
ATOM 1433 O O . GLY A 1 182 ? 13.478 18.979 -3.255 1.00 45.31 182 GLY A O 1
ATOM 1434 N N . SER A 1 183 ? 14.344 17.597 -4.788 1.00 56.78 183 SER A N 1
ATOM 1435 C CA . SER A 1 183 ? 13.846 16.341 -4.183 1.00 56.78 183 SER A CA 1
ATOM 1436 C C . SER A 1 183 ? 14.902 15.493 -3.457 1.00 56.78 183 SER A C 1
ATOM 1438 O O . SER A 1 183 ? 14.554 14.472 -2.861 1.00 56.78 183 SER A O 1
ATOM 1440 N N . ALA A 1 184 ? 16.175 15.905 -3.467 1.00 63.97 184 ALA A N 1
ATOM 1441 C CA . ALA A 1 184 ? 17.295 15.104 -2.959 1.00 63.97 184 ALA A CA 1
ATOM 1442 C C . ALA A 1 184 ? 17.216 14.816 -1.455 1.00 63.97 184 ALA A C 1
ATOM 1444 O O . ALA A 1 184 ? 17.431 13.679 -1.041 1.00 63.97 184 ALA A O 1
ATOM 1445 N N . GLU A 1 185 ? 16.852 15.807 -0.640 1.00 71.56 185 GLU A N 1
ATOM 1446 C CA . GLU A 1 185 ? 16.824 15.630 0.815 1.00 71.56 185 GLU A CA 1
ATOM 1447 C C . GLU A 1 185 ? 15.681 14.711 1.263 1.00 71.56 185 GLU A C 1
ATOM 1449 O O . GLU A 1 185 ? 15.902 13.785 2.040 1.00 71.56 185 GLU A O 1
ATOM 1454 N N . LYS A 1 186 ? 14.468 14.892 0.720 1.00 75.81 186 LYS A N 1
ATOM 1455 C CA . LYS A 1 186 ? 13.334 14.006 1.030 1.00 75.81 186 LYS A CA 1
ATOM 1456 C C . LYS A 1 186 ? 13.634 12.567 0.615 1.00 75.81 186 LYS A C 1
ATOM 1458 O O . LYS A 1 186 ? 13.381 11.646 1.385 1.00 75.81 186 LYS A O 1
ATOM 1463 N N . ALA A 1 187 ? 14.214 12.371 -0.568 1.00 74.62 187 ALA A N 1
ATOM 1464 C CA . ALA A 1 187 ? 14.633 11.050 -1.015 1.00 74.62 187 ALA A CA 1
ATOM 1465 C C . ALA A 1 187 ? 15.694 10.444 -0.091 1.00 74.62 187 ALA A C 1
ATOM 1467 O O . ALA A 1 187 ? 15.521 9.321 0.367 1.00 74.62 187 ALA A O 1
ATOM 1468 N N . ARG A 1 188 ? 16.728 11.201 0.290 1.00 77.56 188 ARG A N 1
ATOM 1469 C CA . ARG A 1 188 ? 17.744 10.741 1.250 1.00 77.56 188 ARG A CA 1
ATOM 1470 C C . ARG A 1 188 ? 17.120 10.251 2.559 1.00 77.56 188 ARG A C 1
ATOM 1472 O O . ARG A 1 188 ? 17.478 9.178 3.038 1.00 77.56 188 ARG A O 1
ATOM 1479 N N . LYS A 1 189 ? 16.146 10.986 3.101 1.00 86.06 189 LYS A N 1
ATOM 1480 C CA . LYS A 1 189 ? 15.430 10.591 4.325 1.00 86.06 189 LYS A CA 1
ATOM 1481 C C . LYS A 1 189 ? 14.547 9.359 4.130 1.00 86.06 189 LYS A C 1
ATOM 1483 O O . LYS A 1 189 ? 14.571 8.461 4.967 1.00 86.06 189 LYS A O 1
ATOM 1488 N N . LEU A 1 190 ? 13.821 9.271 3.012 1.00 85.19 190 LEU A N 1
ATOM 1489 C CA . LEU A 1 190 ? 13.060 8.068 2.651 1.00 85.19 190 LEU A CA 1
ATOM 1490 C C . LEU A 1 190 ? 13.974 6.839 2.575 1.00 85.19 190 LEU A C 1
ATOM 1492 O O . LEU A 1 190 ? 13.616 5.780 3.081 1.00 85.19 190 LEU A O 1
ATOM 1496 N N . TYR A 1 191 ? 15.173 6.984 2.004 1.00 80.06 191 TYR A N 1
ATOM 1497 C CA . TYR A 1 191 ? 16.155 5.904 1.967 1.00 80.06 191 TYR A CA 1
ATOM 1498 C C . TYR A 1 191 ? 16.647 5.528 3.360 1.00 80.06 191 TYR A C 1
ATOM 1500 O O . TYR A 1 191 ? 16.671 4.348 3.713 1.00 80.06 191 TYR A O 1
ATOM 1508 N N . GLN A 1 192 ? 17.045 6.522 4.156 1.00 85.69 192 GLN A N 1
ATOM 1509 C CA . GLN A 1 192 ?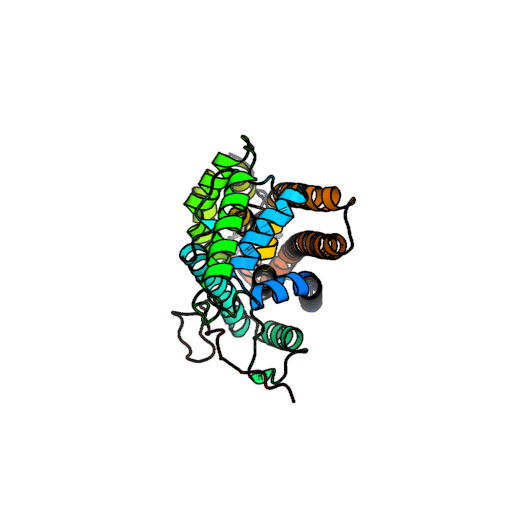 17.573 6.325 5.504 1.00 85.69 192 GLN A CA 1
ATOM 1510 C C . GLN A 1 192 ? 16.596 5.530 6.376 1.00 85.69 192 GLN A C 1
ATOM 1512 O O . GLN A 1 192 ? 17.004 4.601 7.070 1.00 85.69 192 GLN A O 1
ATOM 1517 N N . HIS A 1 193 ?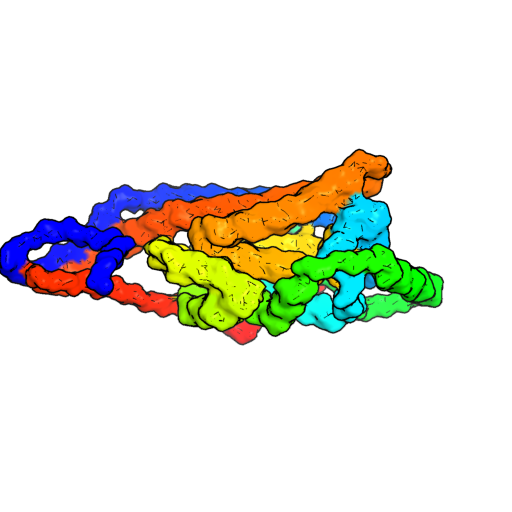 15.303 5.840 6.271 1.00 90.81 193 HIS A N 1
ATOM 1518 C CA . HIS A 1 193 ? 14.241 5.212 7.058 1.00 90.81 193 HIS A CA 1
ATOM 1519 C C . HIS A 1 193 ? 13.521 4.066 6.335 1.00 90.81 193 HIS A C 1
ATOM 1521 O O . HIS A 1 193 ? 12.530 3.550 6.850 1.00 90.81 193 HIS A O 1
ATOM 1527 N N . ARG A 1 194 ? 14.006 3.619 5.166 1.00 86.62 194 ARG A N 1
ATOM 1528 C CA . ARG A 1 194 ? 13.306 2.651 4.298 1.00 86.62 194 ARG A CA 1
ATOM 1529 C C . ARG A 1 194 ? 12.833 1.398 5.031 1.00 86.62 194 ARG A C 1
ATOM 1531 O O . ARG A 1 194 ? 11.694 0.994 4.864 1.00 86.62 194 ARG A O 1
ATOM 1538 N N . ALA A 1 195 ? 13.661 0.810 5.895 1.00 85.31 195 ALA A N 1
ATOM 1539 C CA . ALA A 1 195 ? 13.287 -0.399 6.627 1.00 85.31 195 ALA A CA 1
ATOM 1540 C C . ALA A 1 195 ? 12.119 -0.155 7.599 1.00 85.31 195 ALA A C 1
ATOM 1542 O O . ALA A 1 195 ? 11.212 -0.979 7.685 1.00 85.31 195 ALA A O 1
ATOM 1543 N N . ALA A 1 196 ? 12.112 0.990 8.289 1.00 91.19 196 ALA A N 1
ATOM 1544 C CA . ALA A 1 196 ? 11.023 1.371 9.182 1.00 91.19 196 ALA A CA 1
ATOM 1545 C C . ALA A 1 196 ? 9.735 1.661 8.397 1.00 91.19 196 ALA A C 1
ATOM 1547 O O . ALA A 1 196 ? 8.667 1.187 8.780 1.00 91.19 196 ALA A O 1
ATOM 1548 N N . ILE A 1 197 ? 9.845 2.363 7.262 1.00 91.44 197 ILE A N 1
ATOM 1549 C CA . ILE A 1 197 ? 8.718 2.654 6.361 1.00 91.44 197 ILE A CA 1
ATOM 1550 C C . ILE A 1 197 ? 8.089 1.354 5.849 1.00 91.44 197 ILE A C 1
ATOM 1552 O O . ILE A 1 197 ? 6.880 1.170 5.962 1.00 91.44 197 ILE A O 1
ATOM 1556 N N . MET A 1 198 ? 8.904 0.426 5.340 1.00 85.62 198 MET A N 1
ATOM 1557 C CA . MET A 1 198 ? 8.422 -0.853 4.809 1.00 85.62 198 MET A CA 1
ATOM 1558 C C . MET A 1 198 ? 7.829 -1.759 5.898 1.00 85.62 198 MET A C 1
ATOM 1560 O O . MET A 1 198 ? 6.966 -2.584 5.609 1.00 85.62 198 MET A O 1
ATOM 1564 N N . ASN A 1 199 ? 8.245 -1.591 7.157 1.00 88.19 199 ASN A N 1
ATOM 1565 C CA . ASN A 1 199 ? 7.690 -2.323 8.294 1.00 88.19 199 ASN A CA 1
ATOM 1566 C C . ASN A 1 199 ? 6.407 -1.686 8.864 1.00 88.19 199 ASN A C 1
ATOM 1568 O O . ASN A 1 199 ? 5.658 -2.355 9.575 1.00 88.19 199 ASN A O 1
ATOM 1572 N N . LEU A 1 200 ? 6.107 -0.419 8.562 1.00 90.62 200 LEU A N 1
ATOM 1573 C CA . LEU A 1 200 ? 4.939 0.272 9.118 1.00 90.62 200 LEU A CA 1
ATOM 1574 C C . LEU A 1 200 ? 3.611 -0.464 8.844 1.00 90.62 200 LEU A C 1
ATOM 1576 O O . LEU A 1 200 ? 2.851 -0.657 9.795 1.00 90.62 200 LEU A O 1
ATOM 1580 N N . PRO A 1 201 ? 3.319 -0.957 7.624 1.00 89.00 201 PRO A N 1
ATOM 1581 C CA . PRO A 1 201 ? 2.112 -1.746 7.390 1.00 89.00 201 PRO A CA 1
ATOM 1582 C C . PRO A 1 201 ? 2.020 -3.017 8.254 1.00 89.00 201 PRO A C 1
ATOM 1584 O O . PRO A 1 201 ? 0.924 -3.405 8.655 1.00 89.00 201 PRO A O 1
ATOM 1587 N N . VAL A 1 202 ? 3.156 -3.639 8.601 1.00 86.94 202 VAL A N 1
ATOM 1588 C CA . VAL A 1 202 ? 3.200 -4.787 9.525 1.00 86.94 202 VAL A CA 1
ATOM 1589 C C . VAL A 1 202 ? 2.797 -4.361 10.930 1.00 86.94 202 VAL A C 1
ATOM 1591 O O . VAL A 1 202 ? 1.986 -5.042 11.553 1.00 86.94 202 VAL A O 1
ATOM 1594 N N . LEU A 1 203 ? 3.303 -3.223 11.413 1.00 88.88 203 LEU A N 1
ATOM 1595 C CA . LEU A 1 203 ? 2.929 -2.672 12.720 1.00 88.88 203 LEU A CA 1
ATOM 1596 C C . LEU A 1 203 ? 1.427 -2.351 12.784 1.00 88.88 203 LEU A C 1
ATOM 1598 O O . LEU A 1 203 ? 0.756 -2.688 13.759 1.00 88.88 203 LEU A O 1
ATOM 1602 N N . ILE A 1 204 ? 0.875 -1.775 11.711 1.00 89.06 204 ILE A N 1
ATOM 1603 C CA . ILE A 1 204 ? -0.566 -1.511 11.574 1.00 89.06 204 ILE A CA 1
ATOM 1604 C C . ILE A 1 204 ? -1.354 -2.834 11.591 1.00 89.06 204 ILE A C 1
ATOM 1606 O O . ILE A 1 204 ? -2.331 -2.973 12.334 1.00 89.06 204 ILE A O 1
ATOM 1610 N N . ALA A 1 205 ? -0.902 -3.849 10.851 1.00 86.44 205 ALA A N 1
ATOM 1611 C CA . ALA A 1 205 ? -1.529 -5.169 10.845 1.00 86.44 205 ALA A CA 1
ATOM 1612 C C . ALA A 1 205 ? -1.428 -5.889 12.202 1.00 86.44 205 ALA A C 1
ATOM 1614 O O . ALA A 1 205 ? -2.335 -6.637 12.562 1.00 86.44 205 ALA A O 1
ATOM 1615 N N . GLU A 1 206 ? -0.385 -5.643 12.996 1.00 87.25 206 GLU A N 1
ATOM 1616 C CA . GLU A 1 206 ? -0.272 -6.134 14.377 1.00 87.25 206 GLU A CA 1
ATOM 1617 C C . GLU A 1 206 ? -1.278 -5.486 15.327 1.00 87.25 206 GLU A C 1
ATOM 1619 O O . GLU A 1 206 ? -1.674 -6.116 16.306 1.00 87.25 206 GLU A O 1
ATOM 1624 N N . GLY A 1 207 ? -1.724 -4.264 15.029 1.00 81.50 207 GLY A N 1
ATOM 1625 C CA . GLY A 1 207 ? -2.727 -3.554 15.824 1.00 81.50 207 GLY A CA 1
ATOM 1626 C C . GLY A 1 207 ? -2.214 -3.024 17.163 1.00 81.50 207 GLY A C 1
ATOM 1627 O O . GLY A 1 207 ? -3.021 -2.574 17.977 1.00 81.50 207 GLY A O 1
ATOM 1628 N N . ASP A 1 208 ? -0.898 -3.066 17.408 1.00 81.88 208 ASP A N 1
ATOM 1629 C CA . ASP A 1 208 ? -0.287 -2.421 18.571 1.00 81.88 208 ASP A CA 1
ATOM 1630 C C . ASP A 1 208 ? -0.012 -0.941 18.251 1.00 81.88 208 ASP A C 1
ATOM 1632 O O . ASP A 1 208 ? 0.785 -0.642 17.358 1.00 81.88 208 ASP A O 1
ATOM 1636 N N . PRO A 1 209 ? -0.647 0.014 18.956 1.00 82.19 209 PRO A N 1
ATOM 1637 C CA . PRO A 1 209 ? -0.451 1.429 18.681 1.00 82.19 209 PRO A CA 1
ATOM 1638 C C . PRO A 1 209 ? 0.913 1.965 19.127 1.00 82.19 209 PRO A C 1
ATOM 1640 O O . PRO A 1 209 ? 1.331 3.000 18.612 1.00 82.19 209 PRO A O 1
ATOM 1643 N N . LYS A 1 210 ? 1.627 1.317 20.063 1.00 86.56 210 LYS A N 1
ATOM 1644 C CA . LYS A 1 210 ? 2.881 1.882 20.601 1.00 86.56 210 LYS A CA 1
ATOM 1645 C C . LYS A 1 210 ? 3.999 1.971 19.553 1.00 86.56 210 LYS A C 1
ATOM 1647 O O . LYS A 1 210 ? 4.567 3.053 19.417 1.00 86.56 210 LYS A O 1
ATOM 1652 N N . PRO A 1 211 ? 4.316 0.909 18.783 1.00 89.62 211 PRO A N 1
ATOM 1653 C CA . PRO A 1 211 ? 5.325 1.005 17.728 1.00 89.62 211 PRO A CA 1
ATOM 1654 C C . PRO A 1 211 ? 4.944 2.007 16.632 1.00 89.62 211 PRO A C 1
ATOM 1656 O O . PRO A 1 211 ? 5.809 2.673 16.076 1.00 89.62 211 PRO A O 1
ATOM 1659 N N . ILE A 1 212 ? 3.646 2.152 16.349 1.00 89.19 212 ILE A N 1
ATOM 1660 C CA . ILE A 1 212 ? 3.135 3.114 15.363 1.00 89.19 212 ILE A CA 1
ATOM 1661 C C . ILE A 1 212 ? 3.340 4.551 15.859 1.00 89.19 212 ILE A C 1
ATOM 1663 O O . ILE A 1 212 ? 3.773 5.410 15.096 1.00 89.19 212 ILE A O 1
ATOM 1667 N N . GLN A 1 213 ? 3.070 4.816 17.140 1.00 88.12 213 GLN A N 1
ATOM 1668 C CA . GLN A 1 213 ? 3.349 6.117 17.753 1.00 88.12 213 GLN A CA 1
ATOM 1669 C C . GLN A 1 213 ? 4.841 6.442 17.694 1.00 88.12 213 GLN A C 1
ATOM 1671 O O . GLN A 1 213 ? 5.192 7.527 17.244 1.00 88.12 213 GLN A O 1
ATOM 1676 N N . ALA A 1 214 ? 5.709 5.491 18.050 1.00 91.50 214 ALA A N 1
ATOM 1677 C CA . ALA A 1 214 ? 7.154 5.677 17.948 1.00 91.50 214 ALA A CA 1
ATOM 1678 C C . ALA A 1 214 ? 7.587 6.018 16.511 1.00 91.50 214 ALA A C 1
ATOM 1680 O O . ALA A 1 214 ? 8.350 6.965 16.333 1.00 91.50 214 ALA A O 1
ATOM 1681 N N . PHE A 1 215 ? 7.025 5.329 15.506 1.00 93.44 215 PHE A N 1
ATOM 1682 C CA . PHE A 1 215 ? 7.266 5.638 14.094 1.00 93.44 215 PHE A CA 1
ATOM 1683 C C . PHE A 1 215 ? 6.908 7.090 13.737 1.00 93.44 215 PHE A C 1
ATOM 1685 O O . PHE A 1 215 ? 7.655 7.796 13.060 1.00 93.44 215 PHE A O 1
ATOM 1692 N N . VAL A 1 216 ? 5.737 7.552 14.189 1.00 90.69 216 VAL A N 1
ATOM 1693 C CA . VAL A 1 216 ? 5.264 8.919 13.922 1.00 90.69 216 VAL A CA 1
ATOM 1694 C C . VAL A 1 216 ? 6.135 9.960 14.633 1.00 90.69 216 VAL A C 1
ATOM 1696 O O . VAL A 1 216 ? 6.371 11.043 14.097 1.00 90.69 216 VAL A O 1
ATOM 1699 N N . GLU A 1 217 ? 6.603 9.656 15.842 1.00 90.25 217 GLU A N 1
ATOM 1700 C CA . GLU A 1 217 ? 7.352 10.593 16.678 1.00 90.25 217 GLU A CA 1
ATOM 1701 C C . GLU A 1 217 ? 8.823 10.740 16.282 1.00 90.25 217 GLU A C 1
ATOM 1703 O O . GLU A 1 217 ? 9.365 11.829 16.475 1.00 90.25 217 GLU A O 1
ATOM 1708 N N . ASN A 1 218 ? 9.445 9.705 15.707 1.00 93.56 218 ASN A N 1
ATOM 1709 C CA . ASN A 1 218 ? 10.865 9.734 15.354 1.00 93.56 218 ASN A CA 1
ATOM 1710 C C . ASN A 1 218 ? 11.072 9.754 13.833 1.00 93.56 218 ASN A C 1
ATOM 1712 O O . ASN A 1 218 ? 11.508 10.761 13.278 1.00 93.56 218 ASN A O 1
ATOM 1716 N N . GLU A 1 219 ? 10.728 8.666 13.147 1.00 94.62 219 GLU A N 1
ATOM 1717 C CA . GLU A 1 219 ? 11.015 8.453 11.729 1.00 94.62 219 GLU A CA 1
ATOM 1718 C C . GLU A 1 219 ? 10.216 9.422 10.857 1.00 94.62 219 GLU A C 1
ATOM 1720 O O . GLU A 1 219 ? 10.786 10.147 10.040 1.00 94.62 219 GLU A O 1
ATOM 1725 N N . LEU A 1 220 ? 8.898 9.508 11.061 1.00 92.31 220 LEU A N 1
ATOM 1726 C CA . LEU A 1 220 ? 8.057 10.412 10.276 1.00 92.31 220 LEU A CA 1
ATOM 1727 C C . LEU A 1 220 ? 8.355 11.880 10.575 1.00 92.31 220 LEU A C 1
ATOM 1729 O O . LEU A 1 220 ? 8.282 12.704 9.669 1.00 92.31 220 LEU A O 1
ATOM 1733 N N . MET A 1 221 ? 8.709 12.208 11.820 1.00 93.19 221 MET A N 1
ATOM 1734 C CA . MET A 1 221 ? 9.091 13.569 12.195 1.00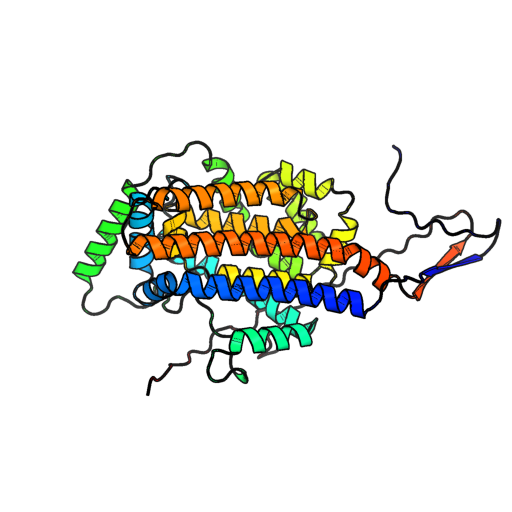 93.19 221 MET A CA 1
ATOM 1735 C C . MET A 1 221 ? 10.358 14.026 11.464 1.00 93.19 221 MET A C 1
ATOM 1737 O O . MET A 1 221 ? 10.465 15.197 11.105 1.00 93.19 221 MET A O 1
ATOM 1741 N N . ASP A 1 222 ? 11.300 13.116 11.205 1.00 93.56 222 ASP A N 1
ATOM 1742 C CA . ASP A 1 222 ? 12.466 13.420 10.381 1.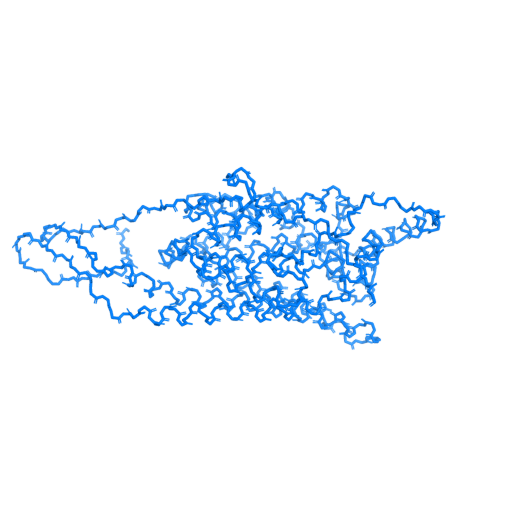00 93.56 222 ASP A CA 1
ATOM 1743 C C . ASP A 1 222 ? 12.096 13.524 8.888 1.00 93.56 222 ASP A C 1
ATOM 1745 O O . ASP A 1 222 ? 12.482 14.491 8.225 1.00 93.56 222 ASP A O 1
ATOM 1749 N N . ILE A 1 223 ? 11.309 12.578 8.357 1.00 90.00 223 ILE A N 1
ATOM 1750 C CA . ILE A 1 223 ? 10.951 12.512 6.925 1.00 90.00 223 ILE A CA 1
ATOM 1751 C C . ILE A 1 223 ? 10.026 13.663 6.484 1.00 90.00 223 ILE A C 1
ATOM 1753 O O . ILE A 1 223 ? 10.314 14.340 5.497 1.00 90.00 223 ILE A O 1
ATOM 1757 N N . ASP A 1 224 ? 8.892 13.843 7.167 1.00 88.88 224 ASP A N 1
ATOM 1758 C CA . ASP A 1 224 ? 7.840 14.830 6.876 1.00 88.88 224 ASP A CA 1
ATOM 1759 C C . ASP A 1 224 ? 7.248 15.343 8.210 1.00 88.88 224 ASP A C 1
ATOM 1761 O O . ASP A 1 224 ? 6.215 14.848 8.682 1.00 88.88 224 ASP A O 1
ATOM 1765 N N . PRO A 1 225 ? 7.896 16.337 8.854 1.00 89.88 225 PRO A N 1
ATOM 1766 C CA . PRO A 1 225 ? 7.484 16.840 10.165 1.00 89.88 225 PRO A CA 1
ATOM 1767 C C . PRO A 1 225 ? 6.084 17.456 10.161 1.00 89.88 225 PRO A C 1
ATOM 1769 O O . PRO A 1 225 ? 5.414 17.475 11.193 1.00 89.88 225 PRO A O 1
ATOM 1772 N N . GLU A 1 226 ? 5.629 17.982 9.025 1.00 88.19 226 GLU A N 1
ATOM 1773 C CA . GLU A 1 226 ? 4.275 18.513 8.892 1.00 88.19 226 GLU A CA 1
ATOM 1774 C C . GLU A 1 226 ? 3.237 17.392 8.954 1.00 88.19 226 GLU A C 1
ATOM 1776 O O . GLU A 1 226 ? 2.274 17.500 9.714 1.00 88.19 226 GLU A O 1
ATOM 1781 N N . LEU A 1 227 ? 3.455 16.296 8.218 1.00 87.94 227 LEU A N 1
ATOM 1782 C CA . LEU A 1 227 ? 2.580 15.124 8.264 1.00 87.94 227 LEU A CA 1
ATOM 1783 C C . LEU A 1 227 ? 2.583 14.481 9.658 1.00 87.94 227 LEU A C 1
ATOM 1785 O O . LEU A 1 227 ? 1.517 14.158 10.184 1.00 87.94 227 LEU A O 1
ATOM 1789 N N . ALA A 1 228 ? 3.754 14.365 10.293 1.00 89.19 228 ALA A N 1
ATOM 1790 C CA . ALA A 1 228 ? 3.867 13.857 11.659 1.00 89.19 228 ALA A CA 1
ATOM 1791 C C . ALA A 1 228 ? 3.055 14.701 12.654 1.00 89.19 228 ALA A C 1
ATOM 1793 O O . ALA A 1 228 ? 2.272 14.170 13.445 1.00 89.19 228 ALA A O 1
ATOM 1794 N N . LYS A 1 229 ? 3.197 16.033 12.599 1.00 87.88 229 LYS A N 1
ATOM 1795 C CA . LYS A 1 229 ? 2.437 16.960 13.454 1.00 87.88 229 LYS A CA 1
ATOM 1796 C C . LYS A 1 229 ? 0.939 16.894 13.177 1.00 87.88 229 LYS A C 1
ATOM 1798 O O . LYS A 1 229 ? 0.164 16.936 14.128 1.00 87.88 229 LYS A O 1
ATOM 1803 N N . ALA A 1 230 ? 0.538 16.760 11.915 1.00 85.44 230 ALA A N 1
ATOM 1804 C CA . ALA A 1 230 ? -0.866 16.639 11.543 1.00 85.44 230 ALA A CA 1
ATOM 1805 C C . ALA A 1 230 ? -1.500 15.355 12.101 1.00 85.44 230 ALA A C 1
ATOM 1807 O O . ALA A 1 230 ? -2.589 15.422 12.659 1.00 85.44 230 ALA A O 1
ATOM 1808 N N . ILE A 1 231 ? -0.795 14.218 12.045 1.00 84.75 231 ILE A N 1
ATOM 1809 C CA . ILE A 1 231 ? -1.244 12.960 12.670 1.00 84.75 231 ILE A CA 1
ATOM 1810 C C . ILE A 1 231 ? -1.364 13.118 14.188 1.00 84.75 231 ILE A C 1
ATOM 1812 O O . ILE A 1 231 ? -2.373 12.737 14.777 1.00 84.75 231 ILE A O 1
ATOM 1816 N N . ARG A 1 232 ? -0.352 13.707 14.837 1.00 81.62 232 ARG A N 1
ATOM 1817 C CA . ARG A 1 232 ? -0.350 13.903 16.297 1.00 81.62 232 ARG A CA 1
ATOM 1818 C C . ARG A 1 232 ? -1.435 14.864 16.778 1.00 81.62 232 ARG A C 1
ATOM 1820 O O . ARG A 1 232 ? -1.923 14.714 17.894 1.00 81.62 232 ARG A O 1
ATOM 1827 N N . GLY A 1 233 ? -1.744 15.877 15.975 1.00 77.88 233 GLY A N 1
ATOM 1828 C CA . GLY A 1 233 ? -2.733 16.905 16.281 1.00 77.88 233 GLY A CA 1
ATOM 1829 C C . GLY A 1 233 ? -4.165 16.536 15.892 1.00 77.88 233 GLY A C 1
ATOM 1830 O O . GLY A 1 233 ? -5.065 17.329 16.166 1.00 77.88 233 GLY A O 1
ATOM 1831 N N . ASP A 1 234 ? -4.394 15.382 15.255 1.00 75.62 234 ASP A N 1
ATOM 1832 C CA . ASP A 1 234 ? -5.731 14.989 14.813 1.00 75.62 234 ASP A CA 1
ATOM 1833 C C . ASP A 1 234 ? -6.621 14.651 16.016 1.00 75.62 234 ASP A C 1
ATOM 1835 O O . ASP A 1 234 ? -6.401 13.683 16.747 1.00 75.62 234 ASP A O 1
ATOM 1839 N N . GLN A 1 235 ? -7.684 15.435 16.196 1.00 68.62 235 GLN A N 1
ATOM 1840 C CA . GLN A 1 235 ? -8.694 15.207 17.234 1.00 68.62 235 GLN A CA 1
ATOM 1841 C C . GLN A 1 235 ? -9.398 13.849 17.073 1.00 68.62 235 GLN A C 1
ATOM 1843 O O . GLN A 1 235 ? -9.954 13.314 18.030 1.00 68.62 235 GLN A O 1
ATOM 1848 N N . ARG A 1 236 ? -9.338 13.254 15.876 1.00 68.75 236 ARG A N 1
ATOM 1849 C CA . ARG A 1 236 ? -9.905 11.943 15.546 1.00 68.75 236 ARG A CA 1
ATOM 1850 C C . ARG A 1 236 ? -8.922 10.792 15.753 1.00 68.75 236 ARG A C 1
ATOM 1852 O O . ARG A 1 236 ? -9.235 9.665 15.377 1.00 68.75 236 ARG A O 1
ATOM 1859 N N . PHE A 1 237 ? -7.768 11.007 16.385 1.00 69.62 237 PHE A N 1
ATOM 1860 C CA . PHE A 1 237 ? -6.806 9.926 16.626 1.00 69.62 237 PHE A CA 1
ATOM 1861 C C . PHE A 1 237 ? -7.397 8.761 17.450 1.00 69.62 237 PHE A C 1
ATOM 1863 O O . PHE A 1 237 ? -7.040 7.604 17.244 1.00 69.62 237 PHE A O 1
ATOM 1870 N N . ALA A 1 238 ? -8.382 9.018 18.320 1.00 67.56 238 ALA A N 1
ATOM 1871 C CA . ALA A 1 238 ? -9.130 7.954 19.000 1.00 67.56 238 ALA A CA 1
ATOM 1872 C C . ALA A 1 238 ? -9.872 7.022 18.015 1.00 67.56 238 ALA A C 1
ATOM 1874 O O . ALA A 1 238 ? -9.900 5.809 18.211 1.00 67.56 238 ALA A O 1
ATOM 1875 N N . ILE A 1 239 ? -10.405 7.570 16.918 1.00 75.44 239 ILE A N 1
ATOM 1876 C CA . ILE A 1 239 ? -11.028 6.801 15.832 1.00 75.44 239 ILE A CA 1
ATOM 1877 C C . ILE A 1 239 ? -9.972 5.957 15.108 1.00 75.44 239 ILE A C 1
ATOM 1879 O O . ILE A 1 239 ? -10.219 4.789 14.813 1.00 75.44 239 ILE A O 1
ATOM 1883 N N . VAL A 1 240 ? -8.777 6.512 14.880 1.00 78.00 240 VAL A N 1
ATOM 1884 C CA . VAL A 1 240 ? -7.639 5.783 14.291 1.00 78.00 240 VAL A CA 1
ATOM 1885 C C . VAL A 1 240 ? -7.299 4.550 15.132 1.00 78.00 240 VAL A C 1
ATOM 1887 O O . VAL A 1 240 ? -7.193 3.455 14.590 1.00 78.00 240 VAL A O 1
ATOM 1890 N N . LEU A 1 241 ? -7.201 4.678 16.460 1.00 76.75 241 LEU A N 1
ATOM 1891 C CA . LEU A 1 241 ? -6.935 3.537 17.352 1.00 76.75 241 LEU A CA 1
ATOM 1892 C C . LEU A 1 241 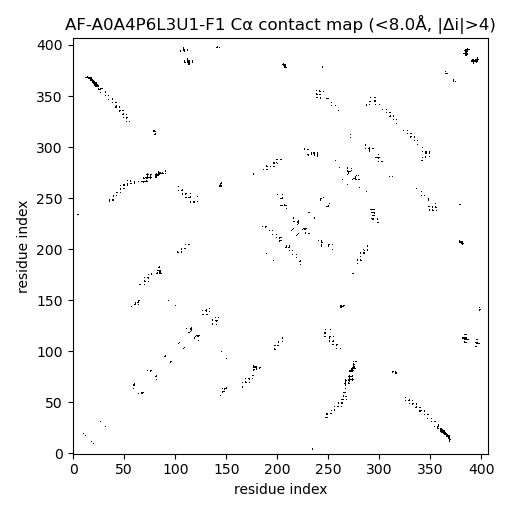? -8.009 2.442 17.255 1.00 76.75 241 LEU A C 1
ATOM 1894 O O . LEU A 1 241 ? -7.715 1.251 17.386 1.00 76.75 241 LEU A O 1
ATOM 1898 N N . GLU A 1 242 ? -9.257 2.834 17.021 1.00 76.69 242 GLU A N 1
ATOM 1899 C CA . GLU A 1 242 ? -10.381 1.907 16.912 1.00 76.69 242 GLU A CA 1
ATOM 1900 C C . GLU A 1 242 ? -10.408 1.181 15.570 1.00 76.69 242 GLU A C 1
ATOM 1902 O O . GLU A 1 242 ? -10.653 -0.027 15.549 1.00 76.69 242 GLU A O 1
ATOM 1907 N N . ILE A 1 243 ? -10.042 1.879 14.495 1.00 82.12 243 ILE A N 1
ATOM 1908 C CA . ILE A 1 243 ? -9.797 1.311 13.166 1.00 82.12 243 ILE A CA 1
ATOM 1909 C C . ILE A 1 243 ? -8.607 0.349 13.204 1.00 82.12 243 ILE A C 1
ATOM 1911 O O . ILE A 1 243 ? -8.711 -0.777 12.726 1.00 82.12 243 ILE A O 1
ATOM 1915 N N . LEU A 1 244 ? -7.487 0.726 13.827 1.00 80.81 244 LEU A N 1
ATOM 1916 C CA . LEU A 1 244 ? -6.317 -0.153 13.965 1.00 80.81 244 LEU A CA 1
ATOM 1917 C C . LEU A 1 244 ? -6.659 -1.452 14.705 1.00 80.81 244 LEU A C 1
ATOM 1919 O O . LEU A 1 244 ? -6.149 -2.523 14.376 1.00 80.81 244 LEU A O 1
ATOM 1923 N N . ALA A 1 245 ? -7.559 -1.376 15.681 1.00 75.75 245 ALA A N 1
ATOM 1924 C CA . ALA A 1 245 ? -8.056 -2.529 16.420 1.00 75.75 245 ALA A CA 1
ATOM 1925 C C . ALA A 1 245 ? -9.204 -3.278 15.716 1.00 75.75 245 ALA A C 1
ATOM 1927 O O . ALA A 1 245 ? -9.731 -4.245 16.273 1.00 75.75 245 ALA A O 1
ATOM 1928 N N . ASP A 1 246 ? -9.639 -2.833 14.539 1.00 79.56 246 ASP A N 1
ATOM 1929 C CA . ASP A 1 246 ? -10.582 -3.569 13.708 1.00 79.56 246 ASP A CA 1
ATOM 1930 C C . ASP A 1 246 ? -9.861 -4.716 12.994 1.00 79.56 246 ASP A C 1
ATOM 1932 O O . ASP A 1 246 ? -8.813 -4.535 12.374 1.00 79.56 246 ASP A O 1
ATOM 1936 N N . ASN A 1 247 ? -10.413 -5.920 13.118 1.00 73.50 247 ASN A N 1
ATOM 1937 C CA . ASN A 1 247 ? -9.776 -7.142 12.631 1.00 73.50 247 ASN A CA 1
ATOM 1938 C C . ASN A 1 247 ? -10.111 -7.462 11.172 1.00 73.50 247 ASN A C 1
ATOM 1940 O O . ASN A 1 247 ? -9.543 -8.398 10.622 1.00 73.50 247 ASN A O 1
ATOM 1944 N N . GLU A 1 248 ? -11.023 -6.722 10.546 1.00 80.75 248 GLU A N 1
ATOM 1945 C CA . GLU A 1 248 ? -11.506 -7.050 9.205 1.00 80.75 248 GLU A CA 1
ATOM 1946 C C . GLU A 1 248 ? -11.086 -5.984 8.203 1.00 80.75 248 GLU A C 1
ATOM 1948 O O . GLU A 1 248 ? -10.357 -6.268 7.256 1.00 80.75 248 GLU A O 1
ATOM 1953 N N . THR A 1 249 ? -11.488 -4.741 8.440 1.00 86.25 249 THR A N 1
ATOM 1954 C CA . THR A 1 249 ? -11.375 -3.650 7.470 1.00 86.25 249 THR A CA 1
ATOM 1955 C C . THR A 1 249 ? -9.926 -3.216 7.295 1.00 86.25 249 THR A C 1
ATOM 1957 O O . THR A 1 249 ? -9.431 -3.149 6.174 1.00 86.25 249 THR A O 1
ATOM 1960 N N . THR A 1 250 ? -9.209 -3.011 8.404 1.00 87.56 250 THR A N 1
ATOM 1961 C CA . THR A 1 250 ? -7.789 -2.630 8.388 1.00 87.56 250 THR A CA 1
ATOM 1962 C C . THR A 1 250 ? -6.920 -3.737 7.802 1.00 87.56 250 THR A C 1
ATOM 1964 O O . THR A 1 250 ? -6.062 -3.463 6.967 1.00 87.56 250 THR A O 1
ATOM 1967 N N . LEU A 1 251 ? -7.163 -5.001 8.173 1.00 87.38 251 LEU A N 1
ATOM 1968 C CA . LEU A 1 251 ? -6.421 -6.126 7.597 1.00 87.38 251 LEU A CA 1
ATOM 1969 C C . LEU A 1 251 ? -6.706 -6.293 6.099 1.00 87.38 251 LEU A C 1
ATOM 1971 O O . LEU A 1 251 ? -5.771 -6.545 5.343 1.00 87.38 251 LEU A O 1
ATOM 1975 N N . SER A 1 252 ? -7.957 -6.110 5.666 1.00 88.25 252 SER A N 1
ATOM 1976 C CA . SER A 1 252 ? -8.330 -6.184 4.248 1.00 88.25 252 SER A CA 1
ATOM 1977 C C . SER A 1 252 ? -7.686 -5.058 3.443 1.00 88.25 252 SER A C 1
ATOM 1979 O O . SER A 1 252 ? -7.067 -5.328 2.419 1.00 88.25 252 SER A O 1
ATOM 1981 N N . TYR A 1 253 ? -7.750 -3.815 3.929 1.00 90.94 253 TYR A N 1
ATOM 1982 C CA . TYR A 1 253 ? -7.094 -2.670 3.294 1.00 90.94 253 TYR A CA 1
ATOM 1983 C C . TYR A 1 253 ? -5.601 -2.909 3.094 1.00 90.94 253 TYR A C 1
ATOM 1985 O O . TYR A 1 253 ? -5.089 -2.774 1.987 1.00 90.94 253 TYR A O 1
ATOM 1993 N N . ILE A 1 254 ? -4.908 -3.320 4.155 1.00 89.19 254 ILE A N 1
ATOM 1994 C CA . ILE A 1 254 ? -3.467 -3.551 4.106 1.00 89.19 254 ILE A CA 1
ATOM 1995 C C . ILE A 1 254 ? -3.124 -4.733 3.189 1.00 89.19 254 ILE A C 1
ATOM 1997 O O . ILE A 1 254 ? -2.140 -4.669 2.454 1.00 89.19 254 ILE A O 1
ATOM 2001 N N . ALA A 1 255 ? -3.931 -5.800 3.199 1.00 86.06 255 ALA A N 1
ATOM 2002 C CA . ALA A 1 255 ? -3.750 -6.932 2.296 1.00 86.06 255 ALA A CA 1
ATOM 2003 C C . ALA A 1 255 ? -3.889 -6.506 0.827 1.00 86.06 255 ALA A C 1
ATOM 2005 O O . ALA A 1 255 ? -3.023 -6.841 0.024 1.00 86.06 255 ALA A O 1
ATOM 2006 N N . TYR A 1 256 ? -4.918 -5.725 0.483 1.00 87.12 256 TYR A N 1
ATOM 2007 C CA . TYR A 1 256 ? -5.101 -5.205 -0.874 1.00 87.12 256 TYR A CA 1
ATOM 2008 C C . TYR A 1 256 ? -4.030 -4.192 -1.276 1.00 87.12 256 TYR A C 1
ATOM 2010 O O . TYR A 1 256 ? -3.545 -4.259 -2.398 1.00 87.12 256 TYR A O 1
ATOM 2018 N N . ALA A 1 257 ? -3.603 -3.306 -0.373 1.00 89.19 257 ALA A N 1
ATOM 2019 C CA . ALA A 1 257 ? -2.473 -2.414 -0.624 1.00 89.19 257 ALA A CA 1
ATOM 2020 C C . ALA A 1 257 ? -1.198 -3.209 -0.950 1.00 89.19 257 ALA A C 1
ATOM 2022 O O . ALA A 1 257 ? -0.496 -2.884 -1.905 1.00 89.19 257 ALA A O 1
ATOM 2023 N N . GLY A 1 258 ? -0.937 -4.286 -0.201 1.00 83.19 258 GLY A N 1
ATOM 2024 C CA . GLY A 1 258 ? 0.147 -5.221 -0.494 1.00 83.19 258 GLY A CA 1
ATOM 2025 C C . GLY A 1 258 ? 0.004 -5.875 -1.866 1.00 83.19 258 GLY A C 1
ATOM 2026 O O . GLY A 1 258 ? 0.941 -5.827 -2.655 1.00 83.19 258 GLY A O 1
ATOM 2027 N N . LEU A 1 259 ? -1.181 -6.400 -2.193 1.00 80.25 259 LEU A N 1
ATOM 2028 C CA . LEU A 1 259 ? -1.464 -7.004 -3.501 1.00 80.25 259 LEU A CA 1
ATOM 2029 C C . LEU A 1 259 ? -1.299 -6.014 -4.663 1.00 80.25 259 LEU A C 1
ATOM 2031 O O . LEU A 1 259 ? -0.766 -6.378 -5.705 1.00 80.25 259 LEU A O 1
ATOM 2035 N N . MET A 1 260 ? -1.722 -4.760 -4.495 1.00 86.06 260 MET A N 1
ATOM 2036 C CA . MET A 1 260 ? -1.552 -3.721 -5.513 1.00 86.06 260 MET A CA 1
ATOM 2037 C C . MET A 1 260 ? -0.084 -3.352 -5.705 1.00 86.06 260 MET A C 1
ATOM 2039 O O . MET A 1 260 ? 0.352 -3.226 -6.841 1.00 86.06 260 MET A O 1
ATOM 2043 N N . ILE A 1 261 ? 0.689 -3.207 -4.623 1.00 83.88 261 ILE A N 1
ATOM 2044 C CA . ILE A 1 261 ? 2.135 -2.960 -4.716 1.00 83.88 261 ILE A CA 1
ATOM 2045 C C . ILE A 1 261 ? 2.830 -4.134 -5.418 1.00 83.88 261 ILE A C 1
ATOM 2047 O O . ILE A 1 261 ? 3.681 -3.916 -6.275 1.00 83.88 261 ILE A O 1
ATOM 2051 N N . GLU A 1 262 ? 2.439 -5.368 -5.092 1.00 77.38 262 GLU A N 1
ATOM 2052 C CA . GLU A 1 262 ? 2.954 -6.586 -5.730 1.00 77.38 262 GLU A CA 1
ATOM 2053 C C . GLU A 1 262 ? 2.584 -6.698 -7.214 1.00 77.38 262 GLU A C 1
ATOM 2055 O O . GLU A 1 262 ? 3.337 -7.303 -7.973 1.00 77.38 262 GLU A O 1
ATOM 2060 N N . ALA A 1 263 ? 1.447 -6.135 -7.629 1.00 79.62 263 ALA A N 1
ATOM 2061 C CA . ALA A 1 263 ? 0.995 -6.142 -9.017 1.00 79.62 263 ALA A CA 1
ATOM 2062 C C . ALA A 1 263 ? 1.753 -5.149 -9.909 1.00 79.62 263 ALA A C 1
ATOM 2064 O O . ALA A 1 263 ? 1.520 -5.135 -11.115 1.00 79.62 263 ALA A O 1
ATOM 2065 N N . ILE A 1 264 ? 2.622 -4.301 -9.343 1.00 83.25 264 ILE A N 1
ATOM 2066 C CA . ILE A 1 264 ? 3.352 -3.277 -10.089 1.00 83.25 264 ILE A CA 1
ATOM 2067 C C . ILE A 1 264 ? 4.772 -3.768 -10.425 1.00 83.25 264 ILE A C 1
ATOM 2069 O O . ILE A 1 264 ? 5.624 -3.845 -9.535 1.00 83.25 264 ILE A O 1
ATOM 2073 N N . PRO A 1 265 ? 5.085 -4.028 -11.708 1.00 79.94 265 PRO A N 1
ATOM 2074 C CA . PRO A 1 265 ? 6.392 -4.544 -12.101 1.00 79.94 265 PRO A CA 1
ATOM 2075 C C . PRO A 1 265 ? 7.521 -3.507 -11.914 1.00 79.94 265 PRO A C 1
ATOM 2077 O O . PRO A 1 265 ? 7.322 -2.316 -12.187 1.00 79.94 265 PRO A O 1
ATOM 2080 N N . PRO A 1 266 ? 8.751 -3.908 -11.530 1.00 78.94 266 PRO A N 1
ATOM 2081 C CA . PRO A 1 266 ? 9.855 -2.962 -11.323 1.00 78.94 266 PRO A CA 1
ATOM 2082 C C . PRO A 1 266 ? 10.242 -2.148 -12.566 1.00 78.94 266 PRO A C 1
ATOM 2084 O O . PRO A 1 266 ? 10.628 -0.986 -12.450 1.00 78.94 266 PRO A O 1
ATOM 2087 N N . ASN A 1 267 ? 10.107 -2.719 -13.765 1.00 79.25 267 ASN A N 1
ATOM 2088 C CA . ASN A 1 267 ? 10.332 -2.015 -15.031 1.00 79.25 267 ASN A CA 1
ATOM 2089 C C . ASN A 1 267 ? 9.283 -0.921 -15.307 1.00 79.25 267 ASN A C 1
ATOM 2091 O O . ASN A 1 267 ? 9.627 0.083 -15.928 1.00 79.25 267 ASN A O 1
ATOM 2095 N N . PHE A 1 268 ? 8.046 -1.048 -14.809 1.00 85.06 268 PHE A N 1
ATOM 2096 C CA . PHE A 1 268 ? 7.069 0.050 -14.839 1.00 85.06 268 PHE A CA 1
ATOM 2097 C C . PHE A 1 268 ? 7.507 1.199 -13.927 1.00 85.06 268 PHE A C 1
ATOM 2099 O O . PHE A 1 268 ? 7.498 2.361 -14.331 1.00 85.06 268 PHE A O 1
ATOM 2106 N N . ILE A 1 269 ? 7.961 0.878 -12.714 1.00 81.69 269 ILE A N 1
ATOM 2107 C CA . ILE A 1 269 ? 8.471 1.872 -11.761 1.00 81.69 269 ILE A CA 1
ATOM 2108 C C . ILE A 1 269 ? 9.724 2.566 -12.323 1.00 81.69 269 ILE A C 1
ATOM 2110 O O . ILE A 1 269 ? 9.845 3.788 -12.234 1.00 81.69 269 ILE A O 1
ATOM 2114 N N . ALA A 1 270 ? 10.618 1.816 -12.976 1.00 78.38 270 ALA A N 1
ATOM 2115 C CA . ALA A 1 270 ? 11.767 2.355 -13.704 1.00 78.38 270 ALA A CA 1
ATOM 2116 C C . ALA A 1 270 ? 11.347 3.274 -14.864 1.00 78.38 270 ALA A C 1
ATOM 2118 O O . ALA A 1 270 ? 11.959 4.321 -15.065 1.00 78.38 270 ALA A O 1
ATOM 2119 N N . TYR A 1 271 ? 10.274 2.927 -15.578 1.00 80.12 271 TYR A N 1
ATOM 2120 C CA . TYR A 1 271 ? 9.713 3.738 -16.657 1.00 80.12 271 TYR A CA 1
ATOM 2121 C C . TYR A 1 271 ? 9.164 5.086 -16.168 1.00 80.12 271 TYR A C 1
ATOM 2123 O O . TYR A 1 271 ? 9.489 6.131 -16.726 1.00 80.12 271 TYR A O 1
ATOM 2131 N N . ILE A 1 272 ? 8.387 5.103 -15.083 1.00 78.12 272 ILE A N 1
ATOM 2132 C CA . ILE A 1 272 ? 7.798 6.354 -14.567 1.00 78.12 272 ILE A CA 1
ATOM 2133 C C . ILE A 1 272 ? 8.765 7.176 -13.703 1.00 78.12 272 ILE A C 1
ATOM 2135 O O . ILE A 1 272 ? 8.649 8.397 -13.641 1.00 78.12 272 ILE A O 1
ATOM 2139 N N . GLY A 1 273 ? 9.684 6.517 -12.994 1.00 71.88 273 GLY A N 1
ATOM 2140 C CA . GLY A 1 273 ? 10.539 7.135 -11.979 1.00 71.88 273 GLY A CA 1
ATOM 2141 C C . GLY A 1 273 ? 11.996 7.306 -12.404 1.00 71.88 273 GLY A C 1
ATOM 2142 O O . GLY A 1 273 ? 12.751 8.010 -11.727 1.00 71.88 273 GLY A O 1
ATOM 2143 N N . GLY A 1 274 ? 12.421 6.684 -13.507 1.00 71.06 274 GLY A N 1
ATOM 2144 C CA . GLY A 1 274 ? 13.823 6.649 -13.920 1.00 71.06 274 GLY A CA 1
ATOM 2145 C C . GLY A 1 274 ? 14.719 6.173 -12.774 1.00 71.06 274 GLY A C 1
ATOM 2146 O O . GLY A 1 274 ? 14.457 5.147 -12.150 1.00 71.06 274 GLY A O 1
ATOM 2147 N N . LYS A 1 275 ? 15.737 6.972 -12.427 1.00 65.19 275 LYS A N 1
ATOM 2148 C CA . LYS A 1 275 ? 16.628 6.674 -11.293 1.00 65.19 275 LYS A CA 1
ATOM 2149 C C . LYS A 1 275 ? 16.017 6.832 -9.905 1.00 65.19 275 LYS A C 1
ATOM 2151 O O . LYS A 1 275 ? 16.516 6.258 -8.944 1.00 65.19 275 LYS A O 1
ATOM 2156 N N . GLY A 1 276 ? 14.922 7.579 -9.795 1.00 67.75 276 GLY A N 1
ATOM 2157 C CA . GLY A 1 276 ? 14.183 7.768 -8.547 1.00 67.75 276 GLY A CA 1
ATOM 2158 C C . GLY A 1 276 ? 13.102 6.713 -8.297 1.00 67.75 276 GLY A C 1
ATOM 2159 O O . GLY A 1 276 ? 12.377 6.826 -7.313 1.00 67.75 276 GLY A O 1
ATOM 2160 N N . ALA A 1 277 ? 12.977 5.708 -9.168 1.00 71.19 277 ALA A N 1
ATOM 2161 C CA . ALA A 1 277 ? 11.935 4.681 -9.146 1.00 71.19 277 ALA A CA 1
ATOM 2162 C C . ALA A 1 277 ? 11.732 4.039 -7.761 1.00 71.19 277 ALA A C 1
ATOM 2164 O O . ALA A 1 277 ? 10.616 3.922 -7.264 1.00 71.19 277 ALA A O 1
ATOM 2165 N N . VAL A 1 278 ? 12.826 3.710 -7.084 1.00 71.75 278 VAL A N 1
ATOM 2166 C CA . VAL A 1 278 ? 12.805 3.103 -5.749 1.00 71.75 278 VAL A CA 1
ATOM 2167 C C . VAL A 1 278 ? 12.123 3.992 -4.697 1.00 71.75 278 VAL A C 1
ATOM 2169 O O . VAL A 1 278 ? 11.351 3.499 -3.874 1.00 71.75 278 VAL A O 1
ATOM 2172 N N . TYR A 1 279 ? 12.351 5.306 -4.737 1.00 77.06 279 TYR A N 1
ATOM 2173 C CA . TYR A 1 279 ? 11.734 6.258 -3.801 1.00 77.06 279 TYR A CA 1
ATOM 2174 C C . TYR A 1 279 ? 10.248 6.342 -3.979 1.00 77.06 279 TYR A C 1
ATOM 2176 O O . TYR A 1 279 ? 9.548 6.602 -3.011 1.00 77.06 279 TYR A O 1
ATOM 2184 N N . LEU A 1 280 ? 9.780 6.135 -5.203 1.00 78.94 280 LEU A N 1
ATOM 2185 C CA . LEU A 1 280 ? 8.368 6.177 -5.499 1.00 78.94 280 LEU A CA 1
ATOM 2186 C C . LEU A 1 280 ? 7.630 5.060 -4.759 1.00 78.94 280 LEU A C 1
ATOM 2188 O O . LEU A 1 280 ? 6.589 5.328 -4.172 1.00 78.94 280 LEU A O 1
ATOM 2192 N N . ILE A 1 281 ? 8.194 3.848 -4.706 1.00 81.06 281 ILE A N 1
ATOM 2193 C CA . ILE A 1 281 ? 7.606 2.732 -3.945 1.00 81.06 281 ILE A CA 1
ATOM 2194 C C . ILE A 1 281 ? 7.661 3.018 -2.442 1.00 81.06 281 ILE A C 1
ATOM 2196 O O . ILE A 1 281 ? 6.659 2.850 -1.753 1.00 81.06 281 ILE A O 1
ATOM 2200 N N . ILE A 1 282 ? 8.805 3.485 -1.930 1.00 84.69 282 ILE A N 1
ATOM 2201 C CA . ILE A 1 282 ? 8.959 3.794 -0.498 1.00 84.69 282 ILE A CA 1
ATOM 2202 C C . ILE A 1 282 ? 8.003 4.924 -0.083 1.00 84.69 282 ILE A C 1
ATOM 2204 O O . ILE A 1 282 ? 7.328 4.823 0.940 1.00 84.69 282 ILE A O 1
ATOM 2208 N N . GLU A 1 283 ? 7.911 5.990 -0.883 1.00 86.88 283 GLU A N 1
ATOM 2209 C CA . GLU A 1 283 ? 6.981 7.102 -0.670 1.00 86.88 283 GLU A CA 1
ATOM 2210 C C . GLU A 1 283 ? 5.530 6.618 -0.759 1.00 86.88 283 GLU A C 1
ATOM 2212 O O . GLU A 1 283 ? 4.723 6.984 0.091 1.00 86.88 283 GLU A O 1
ATOM 2217 N N . LEU A 1 284 ? 5.196 5.753 -1.720 1.00 87.56 284 LEU A N 1
ATOM 2218 C CA . LEU A 1 284 ? 3.860 5.175 -1.841 1.00 87.56 284 LEU A CA 1
ATOM 2219 C C . LEU A 1 284 ? 3.480 4.371 -0.592 1.00 87.56 284 LEU A C 1
ATOM 2221 O O . LEU A 1 284 ? 2.417 4.612 -0.026 1.00 87.56 284 LEU A O 1
ATOM 2225 N N . VAL A 1 285 ? 4.348 3.468 -0.127 1.00 89.25 285 VAL A N 1
ATOM 2226 C CA . VAL A 1 285 ? 4.117 2.676 1.095 1.00 89.25 285 VAL A CA 1
ATOM 2227 C C . VAL A 1 285 ? 3.923 3.590 2.301 1.00 89.25 285 VAL A C 1
ATOM 2229 O O . VAL A 1 285 ? 2.972 3.407 3.065 1.00 89.25 285 VAL A O 1
ATOM 2232 N N . LEU A 1 286 ? 4.775 4.611 2.445 1.00 91.38 286 LEU A N 1
ATOM 2233 C CA . LEU A 1 286 ? 4.654 5.598 3.513 1.00 91.38 286 LEU A CA 1
ATOM 2234 C C . LEU A 1 286 ? 3.292 6.300 3.476 1.00 91.38 286 LEU A C 1
ATOM 2236 O O . LEU A 1 286 ? 2.624 6.401 4.505 1.00 91.38 286 LEU A O 1
ATOM 2240 N N . LEU A 1 287 ? 2.869 6.784 2.308 1.00 89.44 287 LEU A N 1
ATOM 2241 C CA . LEU A 1 287 ? 1.627 7.542 2.158 1.00 89.44 287 LEU A CA 1
ATOM 2242 C C . LEU A 1 287 ? 0.385 6.670 2.347 1.00 89.44 287 LEU A C 1
ATOM 2244 O O . LEU A 1 287 ? -0.525 7.068 3.068 1.00 89.44 287 LEU A O 1
ATOM 2248 N N . VAL A 1 288 ? 0.367 5.461 1.786 1.00 87.69 288 VAL A N 1
ATOM 2249 C CA . VAL A 1 288 ? -0.733 4.493 1.942 1.00 87.69 288 VAL A CA 1
ATOM 2250 C C . VAL A 1 288 ? -0.916 4.090 3.407 1.00 87.69 288 VAL A C 1
ATOM 2252 O O . VAL A 1 288 ? -2.049 3.971 3.878 1.00 87.69 288 VAL A O 1
ATOM 2255 N N . ALA A 1 289 ? 0.183 3.915 4.146 1.00 89.38 289 ALA A N 1
ATOM 2256 C CA . ALA A 1 289 ? 0.141 3.579 5.564 1.00 89.38 289 ALA A CA 1
ATOM 2257 C C . ALA A 1 289 ? -0.246 4.783 6.441 1.00 89.38 289 ALA A C 1
ATOM 2259 O O . ALA A 1 289 ? -1.097 4.662 7.320 1.00 89.38 289 ALA A O 1
ATOM 2260 N N . THR A 1 290 ? 0.333 5.962 6.197 1.00 89.19 290 THR A N 1
ATOM 2261 C CA . THR A 1 290 ? 0.035 7.183 6.973 1.00 89.19 290 THR A CA 1
ATOM 2262 C C . THR A 1 290 ? -1.342 7.778 6.669 1.00 89.19 290 THR A C 1
ATOM 2264 O O . THR A 1 290 ? -1.897 8.490 7.511 1.00 89.19 290 THR A O 1
ATOM 2267 N N . ALA A 1 291 ? -1.952 7.444 5.529 1.00 87.50 291 ALA A N 1
ATOM 2268 C CA . ALA A 1 291 ? -3.340 7.788 5.233 1.00 87.50 291 ALA A CA 1
ATOM 2269 C C . ALA A 1 291 ? -4.308 7.214 6.279 1.00 87.50 291 ALA A C 1
ATOM 2271 O O . ALA A 1 291 ? -5.137 7.964 6.796 1.00 87.50 291 ALA A O 1
ATOM 2272 N N . LEU A 1 292 ? -4.122 5.952 6.692 1.00 85.94 292 LEU A N 1
ATOM 2273 C CA . LEU A 1 292 ? -4.885 5.344 7.794 1.00 85.94 292 LEU A CA 1
ATOM 2274 C C . LEU A 1 292 ? -4.657 6.039 9.145 1.00 85.94 292 LEU A C 1
ATOM 2276 O O . LEU A 1 292 ? -5.517 6.004 10.022 1.00 85.94 292 LEU A O 1
ATOM 2280 N N . LEU A 1 293 ? -3.480 6.639 9.345 1.00 85.00 293 LEU A N 1
ATOM 2281 C CA . LEU A 1 293 ? -3.094 7.243 10.623 1.00 85.00 293 LEU A CA 1
ATOM 2282 C C . LEU A 1 293 ? -3.557 8.697 10.776 1.00 85.00 293 LEU A C 1
ATOM 2284 O O . LEU A 1 293 ? -3.550 9.216 11.887 1.00 85.00 293 LEU A O 1
ATOM 2288 N N . SER A 1 294 ? -3.943 9.355 9.680 1.00 74.12 294 SER A N 1
ATOM 2289 C CA . SER A 1 294 ? -4.241 10.797 9.623 1.00 74.12 294 SER A CA 1
ATOM 2290 C C . SER A 1 294 ? -5.701 11.127 9.303 1.00 74.12 294 SER A C 1
ATOM 2292 O O . SER A 1 294 ? -6.004 12.237 8.856 1.00 74.12 294 SER A O 1
ATOM 2294 N N . ALA A 1 295 ? -6.596 10.144 9.429 1.00 64.38 295 ALA A N 1
ATOM 2295 C CA . ALA A 1 295 ? -7.974 10.266 8.965 1.00 64.38 295 ALA A CA 1
ATOM 2296 C C . ALA A 1 295 ? -8.095 10.729 7.501 1.00 64.38 295 ALA A C 1
ATOM 2298 O O . ALA A 1 295 ? -8.996 11.495 7.150 1.00 64.38 295 ALA A O 1
ATOM 2299 N N . GLY A 1 296 ? -7.136 10.310 6.667 1.00 62.00 296 GLY A N 1
ATOM 2300 C CA . GLY A 1 296 ? -6.996 10.669 5.256 1.00 62.00 296 GLY A CA 1
ATOM 2301 C C . GLY A 1 296 ? -6.514 12.100 4.984 1.00 62.00 296 GLY A C 1
ATOM 2302 O O . GLY A 1 296 ? -5.742 12.303 4.055 1.00 62.00 296 GLY A O 1
ATOM 2303 N N . ALA A 1 297 ? -6.901 13.096 5.786 1.00 65.50 297 ALA A N 1
ATOM 2304 C CA . ALA A 1 297 ? -6.783 14.512 5.415 1.00 65.50 297 ALA A CA 1
ATOM 2305 C C . ALA A 1 297 ? -5.336 15.010 5.236 1.00 65.50 297 ALA A C 1
ATOM 2307 O O . ALA A 1 297 ? -5.039 15.727 4.279 1.00 65.50 297 ALA A O 1
ATOM 2308 N N . ALA A 1 298 ? -4.418 14.627 6.129 1.00 68.75 298 ALA A N 1
ATOM 2309 C CA . ALA A 1 298 ? -3.030 15.088 6.040 1.00 68.75 298 ALA A CA 1
ATOM 2310 C C . ALA A 1 298 ? -2.248 14.362 4.932 1.00 68.75 298 ALA A C 1
ATOM 2312 O O . ALA A 1 298 ? -1.449 14.981 4.222 1.00 68.75 298 ALA A O 1
ATOM 2313 N N . ALA A 1 299 ? -2.507 13.062 4.755 1.00 72.75 299 ALA A N 1
ATOM 2314 C CA . ALA A 1 299 ? -1.901 12.260 3.698 1.00 72.75 299 ALA A CA 1
ATOM 2315 C C . ALA A 1 299 ? -2.470 12.591 2.307 1.00 72.75 299 ALA A C 1
ATOM 2317 O O . ALA A 1 299 ? -1.717 12.559 1.337 1.00 72.75 299 ALA A O 1
ATOM 2318 N N . ALA A 1 300 ? -3.744 12.987 2.203 1.00 73.50 300 ALA A N 1
ATOM 2319 C CA . ALA A 1 300 ? -4.420 13.301 0.941 1.00 73.50 300 ALA A CA 1
ATOM 2320 C C . ALA A 1 300 ? -3.685 14.371 0.126 1.00 73.50 300 ALA A C 1
ATOM 2322 O O . ALA A 1 300 ? -3.498 14.207 -1.074 1.00 73.50 300 ALA A O 1
ATOM 2323 N N . ALA A 1 301 ? -3.183 15.433 0.764 1.00 76.12 301 ALA A N 1
ATOM 2324 C CA . ALA A 1 301 ? -2.413 16.464 0.063 1.00 76.12 301 ALA A CA 1
ATOM 2325 C C . ALA A 1 301 ? -1.093 15.921 -0.525 1.00 76.12 301 ALA A C 1
ATOM 2327 O O . ALA A 1 301 ? -0.686 16.300 -1.625 1.00 76.12 301 ALA A O 1
ATOM 2328 N N . ARG A 1 302 ? -0.422 15.007 0.191 1.00 81.62 302 ARG A N 1
ATOM 2329 C CA . ARG A 1 302 ? 0.819 14.373 -0.281 1.00 81.62 302 ARG A CA 1
ATOM 2330 C C . ARG A 1 302 ? 0.536 13.351 -1.381 1.00 81.62 302 ARG A C 1
ATOM 2332 O O . ARG A 1 302 ? 1.279 13.311 -2.359 1.00 81.62 302 ARG A O 1
ATOM 2339 N N . ILE A 1 303 ? -0.548 12.586 -1.250 1.00 82.00 303 ILE A N 1
ATOM 2340 C CA . ILE A 1 303 ? -1.037 11.663 -2.280 1.00 82.00 303 ILE A CA 1
ATOM 2341 C C . ILE A 1 303 ? -1.406 12.447 -3.541 1.00 82.00 303 ILE A C 1
ATOM 2343 O O . ILE A 1 303 ? -0.889 12.136 -4.604 1.00 82.00 303 ILE A O 1
ATOM 2347 N N . ALA A 1 304 ? -2.171 13.533 -3.438 1.00 78.81 304 ALA A N 1
ATOM 2348 C CA . ALA A 1 304 ? -2.504 14.389 -4.576 1.00 78.81 304 ALA A CA 1
ATOM 2349 C C . ALA A 1 304 ? -1.251 14.957 -5.266 1.00 78.81 304 ALA A C 1
ATOM 2351 O O . ALA A 1 304 ? -1.174 14.974 -6.491 1.00 78.81 304 ALA A O 1
ATOM 2352 N N . SER A 1 305 ? -0.231 15.361 -4.501 1.00 77.19 305 SER A N 1
ATOM 2353 C CA . SER A 1 305 ? 1.058 15.804 -5.055 1.00 77.19 305 SER A CA 1
ATOM 2354 C C . SER A 1 305 ? 1.823 14.674 -5.763 1.00 77.19 305 SER A C 1
ATOM 2356 O O . SER A 1 305 ? 2.401 14.878 -6.834 1.00 77.19 305 SER A O 1
ATOM 2358 N N . LEU A 1 306 ? 1.816 13.456 -5.210 1.00 78.12 306 LEU A N 1
ATOM 2359 C CA . LEU A 1 306 ? 2.349 12.258 -5.869 1.00 78.12 306 LEU A CA 1
ATOM 2360 C C . LEU A 1 306 ? 1.597 11.965 -7.179 1.00 78.12 306 LEU A C 1
ATOM 2362 O O . LEU A 1 306 ? 2.231 11.800 -8.222 1.00 78.12 306 LEU A O 1
ATOM 2366 N N . LEU A 1 307 ? 0.265 11.971 -7.144 1.00 78.50 307 LEU A N 1
ATOM 2367 C CA . LEU A 1 307 ? -0.590 11.700 -8.298 1.00 78.50 307 LEU A CA 1
ATOM 2368 C C . LEU A 1 307 ? -0.454 12.767 -9.380 1.00 78.50 307 LEU A C 1
ATOM 2370 O O . LEU A 1 307 ? -0.363 12.423 -10.552 1.00 78.50 307 LEU A O 1
ATOM 2374 N N . ALA A 1 308 ? -0.338 14.045 -9.018 1.00 72.44 308 ALA A N 1
ATOM 2375 C CA . ALA A 1 308 ? -0.078 15.119 -9.972 1.00 72.44 308 ALA A CA 1
ATOM 2376 C C . ALA A 1 308 ? 1.267 14.922 -10.689 1.00 72.44 308 ALA A C 1
ATOM 2378 O O . ALA A 1 308 ? 1.350 15.088 -11.907 1.00 72.44 308 ALA A O 1
ATOM 2379 N N . ARG A 1 309 ? 2.317 14.507 -9.961 1.00 74.00 309 ARG A N 1
ATOM 2380 C CA . ARG A 1 309 ? 3.620 14.160 -10.559 1.00 74.00 309 ARG A CA 1
ATOM 2381 C C . ARG A 1 309 ? 3.499 12.993 -11.544 1.00 74.00 309 ARG A C 1
ATOM 2383 O O . ARG A 1 309 ? 4.060 13.075 -12.633 1.00 74.00 309 ARG A O 1
ATOM 2390 N N . LEU A 1 310 ? 2.739 11.954 -11.198 1.00 73.62 310 LEU A N 1
ATOM 2391 C CA . LEU A 1 310 ? 2.477 10.794 -12.062 1.00 73.62 310 LEU A CA 1
ATOM 2392 C C . LEU A 1 310 ? 1.633 11.148 -13.297 1.00 73.62 310 LEU A C 1
ATOM 2394 O O . LEU A 1 310 ? 1.954 10.749 -14.415 1.00 73.62 310 LEU A O 1
ATOM 2398 N N . ALA A 1 311 ? 0.582 11.945 -13.114 1.00 70.56 311 ALA A N 1
ATOM 2399 C CA . ALA A 1 311 ? -0.308 12.385 -14.181 1.00 70.56 311 ALA A CA 1
ATOM 2400 C C . ALA A 1 311 ? 0.411 13.302 -15.182 1.00 70.56 311 ALA A C 1
ATOM 2402 O O . ALA A 1 311 ? 0.198 13.177 -16.387 1.00 70.56 311 ALA A O 1
ATOM 2403 N N . MET A 1 312 ? 1.320 14.169 -14.716 1.00 67.62 312 MET A N 1
ATOM 2404 C CA . MET A 1 312 ? 2.190 14.955 -15.600 1.00 67.62 312 MET A CA 1
ATOM 2405 C C . MET A 1 312 ? 3.077 14.064 -16.480 1.00 67.62 312 MET A C 1
ATOM 2407 O O . MET A 1 312 ? 3.260 14.378 -17.657 1.00 67.62 312 MET A O 1
ATOM 2411 N N . THR A 1 313 ? 3.592 12.948 -15.949 1.00 67.25 313 THR A N 1
ATOM 2412 C CA . THR A 1 313 ? 4.305 11.944 -16.756 1.00 67.25 313 THR A CA 1
ATOM 2413 C C . THR A 1 313 ? 3.381 11.340 -17.815 1.00 67.25 313 THR A C 1
ATOM 2415 O O . THR A 1 313 ? 3.745 11.298 -18.986 1.00 67.25 313 THR A O 1
ATOM 2418 N N . GLY A 1 314 ? 2.144 10.983 -17.452 1.00 62.28 314 GLY A N 1
ATOM 2419 C CA . GLY A 1 314 ? 1.137 10.490 -18.399 1.00 62.28 314 GLY A CA 1
ATOM 2420 C C . GLY A 1 314 ? 0.761 11.489 -19.505 1.00 62.28 314 GLY A C 1
ATOM 2421 O O . GLY A 1 314 ? 0.626 11.112 -20.670 1.00 62.28 314 GLY A O 1
ATOM 2422 N N . ALA A 1 315 ? 0.628 12.776 -19.175 1.00 64.25 315 ALA A N 1
ATOM 2423 C CA . ALA A 1 315 ? 0.245 13.823 -20.124 1.00 64.25 315 ALA A CA 1
ATOM 2424 C C . ALA A 1 315 ? 1.325 14.089 -21.188 1.00 64.25 315 ALA A C 1
ATOM 2426 O O . ALA A 1 315 ? 0.998 14.310 -22.358 1.00 64.25 315 ALA A O 1
ATOM 2427 N N . LYS A 1 316 ? 2.611 14.006 -20.819 1.00 64.81 316 LYS A N 1
ATOM 2428 C CA . LYS A 1 316 ? 3.742 14.159 -21.754 1.00 64.81 316 LYS A CA 1
ATOM 2429 C C . LYS A 1 316 ? 3.800 13.057 -22.819 1.00 64.81 316 LYS A C 1
ATOM 2431 O O . LYS A 1 316 ? 4.270 13.308 -23.923 1.00 64.81 316 LYS A O 1
ATOM 2436 N N . LEU A 1 317 ? 3.218 11.886 -22.545 1.00 62.19 317 LEU A N 1
ATOM 2437 C CA . LEU A 1 317 ? 3.124 10.769 -23.495 1.00 62.19 317 LEU A CA 1
ATOM 2438 C C . LEU A 1 317 ? 2.118 11.009 -24.633 1.00 62.19 317 LEU A C 1
ATOM 2440 O O . LEU A 1 317 ? 2.035 10.214 -25.573 1.00 62.19 317 LEU A O 1
ATOM 2444 N N . SER A 1 318 ? 1.282 12.054 -24.553 1.00 52.72 318 SER A N 1
ATOM 2445 C CA . SER A 1 318 ? 0.173 12.312 -25.491 1.00 52.72 318 SER A CA 1
ATOM 2446 C C . SER A 1 318 ? 0.592 12.442 -26.965 1.00 52.72 318 SER A C 1
ATOM 2448 O O . SER A 1 318 ? -0.236 12.164 -27.829 1.00 52.72 318 SER A O 1
ATOM 2450 N N . GLY A 1 319 ? 1.865 12.735 -27.254 1.00 52.81 319 GLY A N 1
ATOM 2451 C CA . GLY A 1 319 ? 2.390 12.948 -28.610 1.00 52.81 319 GLY A CA 1
ATOM 2452 C C . GLY A 1 319 ? 2.987 11.742 -29.355 1.00 52.81 319 GLY A C 1
ATOM 2453 O O . GLY A 1 319 ? 3.439 11.930 -30.481 1.00 52.81 319 GLY A O 1
ATOM 2454 N N . ALA A 1 320 ? 3.025 10.526 -28.790 1.00 50.41 320 ALA A N 1
ATOM 2455 C CA . ALA A 1 320 ? 3.816 9.421 -29.356 1.00 50.41 320 ALA A CA 1
ATOM 2456 C C . ALA A 1 320 ? 3.010 8.122 -29.651 1.00 50.41 320 ALA A C 1
ATOM 2458 O O . ALA A 1 320 ? 1.959 7.892 -29.058 1.00 50.41 320 ALA A O 1
ATOM 2459 N N . SER A 1 321 ? 3.524 7.304 -30.598 1.00 50.84 321 SER A N 1
ATOM 2460 C CA . SER A 1 321 ? 3.069 5.996 -31.173 1.00 50.84 321 SER A CA 1
ATOM 2461 C C . SER A 1 321 ? 2.198 4.994 -30.344 1.00 50.84 321 SER A C 1
ATOM 2463 O O . SER A 1 321 ? 1.952 5.136 -29.151 1.00 50.84 321 SER A O 1
ATOM 2465 N N . ARG A 1 322 ? 1.761 3.877 -30.963 1.00 54.53 322 ARG A N 1
ATOM 2466 C CA . ARG A 1 322 ? 0.972 2.791 -30.318 1.00 54.53 322 ARG A CA 1
ATOM 2467 C C . ARG A 1 322 ? 1.590 2.214 -29.031 1.00 54.53 322 ARG A C 1
ATOM 2469 O O . ARG A 1 322 ? 0.831 1.916 -28.112 1.00 54.53 322 ARG A O 1
ATOM 2476 N N . LYS A 1 323 ? 2.924 2.098 -28.938 1.00 58.00 323 LYS A N 1
ATOM 2477 C CA . LYS A 1 323 ? 3.631 1.601 -27.733 1.00 58.00 323 LYS A CA 1
ATOM 2478 C C . LYS A 1 323 ? 3.348 2.479 -26.499 1.00 58.00 323 LYS A C 1
ATOM 2480 O O . LYS A 1 323 ? 3.249 1.985 -25.384 1.00 58.00 323 LYS A O 1
ATOM 2485 N N . PHE A 1 324 ? 3.091 3.769 -26.711 1.00 60.16 324 PHE A N 1
ATOM 2486 C CA . PHE A 1 324 ? 2.841 4.744 -25.647 1.00 60.16 324 PHE A CA 1
ATOM 2487 C C . PHE A 1 324 ? 1.390 4.751 -25.151 1.00 60.16 324 PHE A C 1
ATOM 2489 O O . PHE A 1 324 ? 1.113 5.268 -24.072 1.00 60.16 324 PHE A O 1
ATOM 2496 N N . GLN A 1 325 ? 0.442 4.170 -25.896 1.00 66.81 325 GLN A N 1
ATOM 2497 C CA . GLN A 1 325 ? -0.953 4.095 -25.446 1.00 66.81 325 GLN A CA 1
ATOM 2498 C C . GLN A 1 325 ? -1.136 3.109 -24.289 1.00 66.81 325 GLN A C 1
ATOM 2500 O O . GLN A 1 325 ? -1.885 3.392 -23.359 1.00 66.81 325 GLN A O 1
ATOM 2505 N N . ARG A 1 326 ? -0.412 1.985 -24.288 1.00 75.19 326 ARG A N 1
ATOM 2506 C CA . ARG A 1 326 ? -0.466 1.011 -23.186 1.00 75.19 326 ARG A CA 1
ATOM 2507 C C . ARG A 1 326 ? 0.225 1.527 -21.924 1.00 75.19 326 ARG A C 1
ATOM 2509 O O . ARG A 1 326 ? -0.342 1.405 -20.844 1.00 75.19 326 ARG A O 1
ATOM 2516 N N . ALA A 1 327 ? 1.357 2.221 -22.065 1.00 77.88 327 ALA A N 1
ATOM 2517 C CA . ALA A 1 327 ? 2.011 2.907 -20.949 1.00 77.88 327 ALA A CA 1
ATOM 2518 C C . ALA A 1 327 ? 1.102 3.966 -20.292 1.00 77.88 327 ALA A C 1
ATOM 2520 O O . ALA A 1 327 ? 1.025 4.036 -19.067 1.00 77.88 327 ALA A O 1
ATOM 2521 N N . LYS A 1 328 ? 0.341 4.739 -21.085 1.00 79.62 328 LYS A N 1
ATOM 2522 C CA . LYS A 1 328 ? -0.673 5.672 -20.554 1.00 79.62 328 LYS A CA 1
ATOM 2523 C C . LYS A 1 328 ? -1.759 4.963 -19.757 1.00 79.62 328 LYS A C 1
ATOM 2525 O O . LYS A 1 328 ? -2.120 5.444 -18.689 1.00 79.62 328 LYS A O 1
ATOM 2530 N N . VAL A 1 329 ? -2.272 3.844 -20.270 1.00 85.12 329 VAL A N 1
ATOM 2531 C CA . VAL A 1 329 ? -3.286 3.043 -19.569 1.00 85.12 329 VAL A CA 1
ATOM 2532 C C . VAL A 1 329 ? -2.731 2.523 -18.242 1.00 85.12 329 VAL A C 1
ATOM 2534 O O . VAL A 1 329 ? -3.404 2.662 -17.227 1.00 85.12 329 VAL A O 1
ATOM 2537 N N . ALA A 1 330 ? -1.492 2.023 -18.218 1.00 87.25 330 ALA A N 1
ATOM 2538 C CA . ALA A 1 330 ? -0.835 1.566 -16.993 1.00 87.25 330 ALA A CA 1
ATOM 2539 C C . ALA A 1 330 ? -0.633 2.700 -15.971 1.00 87.25 330 ALA A C 1
ATOM 2541 O O . ALA A 1 330 ? -0.946 2.529 -14.796 1.00 87.25 330 ALA A O 1
ATOM 2542 N N . ILE A 1 331 ? -0.185 3.885 -16.408 1.00 86.19 331 ILE A N 1
ATOM 2543 C CA . ILE A 1 331 ? -0.053 5.066 -15.534 1.00 86.19 331 ILE A CA 1
ATOM 2544 C C . ILE A 1 331 ? -1.417 5.499 -14.993 1.00 86.19 331 ILE A C 1
ATOM 2546 O O . ILE A 1 331 ? -1.539 5.757 -13.800 1.00 86.19 331 ILE A O 1
ATOM 2550 N N . ALA A 1 332 ? -2.443 5.565 -15.844 1.00 87.50 332 ALA A N 1
ATOM 2551 C CA . ALA A 1 332 ? -3.790 5.948 -15.432 1.00 87.50 332 ALA A CA 1
ATOM 2552 C C . ALA A 1 332 ? -4.385 4.946 -14.434 1.00 87.50 332 ALA A C 1
ATOM 2554 O O . ALA A 1 332 ? -4.945 5.362 -13.425 1.00 87.50 332 ALA A O 1
ATOM 2555 N N . ALA A 1 333 ? -4.215 3.642 -14.672 1.00 90.56 333 ALA A N 1
ATOM 2556 C CA . ALA A 1 333 ? -4.648 2.595 -13.752 1.00 90.56 333 ALA A CA 1
ATOM 2557 C C . ALA A 1 333 ? -3.886 2.648 -12.421 1.00 90.56 333 ALA A C 1
ATOM 2559 O O . ALA A 1 333 ? -4.493 2.489 -11.368 1.00 90.56 333 ALA A O 1
ATOM 2560 N N . PHE A 1 334 ? -2.581 2.936 -12.447 1.00 90.06 334 PHE A N 1
ATOM 2561 C CA . PHE A 1 334 ? -1.788 3.125 -11.233 1.00 90.06 334 PHE A CA 1
ATOM 2562 C C . PHE A 1 334 ? -2.250 4.342 -10.424 1.00 90.06 334 PHE A C 1
ATOM 2564 O O . PHE A 1 334 ? -2.490 4.219 -9.226 1.00 90.06 334 PHE A O 1
ATOM 2571 N N . VAL A 1 335 ? -2.442 5.496 -11.073 1.00 88.56 335 VAL A N 1
ATOM 2572 C CA . VAL A 1 335 ? -3.009 6.696 -10.433 1.00 88.56 335 VAL A CA 1
ATOM 2573 C C . VAL A 1 335 ? -4.372 6.370 -9.828 1.00 88.56 335 VAL A C 1
ATOM 2575 O O . VAL A 1 335 ? -4.599 6.637 -8.650 1.00 88.56 335 VAL A O 1
ATOM 2578 N N . ARG A 1 336 ? -5.244 5.715 -10.598 1.00 90.69 336 ARG A N 1
ATOM 2579 C CA . ARG A 1 336 ? -6.581 5.331 -10.151 1.00 90.69 336 ARG A CA 1
ATOM 2580 C C . ARG A 1 336 ? -6.551 4.383 -8.951 1.00 90.69 336 ARG A C 1
ATOM 2582 O O . ARG A 1 336 ? -7.295 4.598 -8.005 1.00 90.69 336 ARG A O 1
ATOM 2589 N N . ALA A 1 337 ? -5.662 3.393 -8.942 1.00 91.75 337 ALA A N 1
ATOM 2590 C CA . ALA A 1 337 ? -5.522 2.471 -7.817 1.00 91.75 337 ALA A CA 1
ATOM 2591 C C . ALA A 1 337 ? -5.118 3.196 -6.522 1.00 91.75 337 ALA A C 1
ATOM 2593 O O . ALA A 1 337 ? -5.629 2.882 -5.448 1.00 91.75 337 ALA A O 1
ATOM 2594 N N . VAL A 1 338 ? -4.245 4.205 -6.612 1.00 90.56 338 VAL A N 1
ATOM 2595 C CA . VAL A 1 338 ? -3.874 5.037 -5.456 1.00 90.56 338 VAL A CA 1
ATOM 2596 C C . VAL A 1 338 ? -5.041 5.928 -5.001 1.00 90.56 338 VAL A C 1
ATOM 2598 O O . VAL A 1 338 ? -5.252 6.074 -3.797 1.00 90.56 338 VAL A O 1
ATOM 2601 N N . GLU A 1 339 ? -5.833 6.479 -5.927 1.00 89.94 339 GLU A N 1
ATOM 2602 C CA . GLU A 1 339 ? -7.070 7.214 -5.602 1.00 89.94 339 GLU A CA 1
ATOM 2603 C C . GLU A 1 339 ? -8.116 6.320 -4.921 1.00 89.94 339 GLU A C 1
ATOM 2605 O O . GLU A 1 339 ? -8.769 6.741 -3.964 1.00 89.94 339 GLU A O 1
ATOM 2610 N N . ASP A 1 340 ? -8.272 5.081 -5.385 1.00 92.38 340 ASP A N 1
ATOM 2611 C CA . ASP A 1 340 ? -9.217 4.120 -4.818 1.00 92.38 340 ASP A CA 1
ATOM 2612 C C . ASP A 1 340 ? -8.754 3.646 -3.426 1.00 92.38 340 ASP A C 1
ATOM 2614 O O . ASP A 1 340 ? -9.581 3.512 -2.522 1.00 92.38 340 ASP A O 1
ATOM 2618 N N . LEU A 1 341 ? -7.439 3.496 -3.194 1.00 91.50 341 LEU A N 1
ATOM 2619 C CA . LEU A 1 341 ? -6.875 3.292 -1.851 1.00 91.50 341 LEU A CA 1
ATOM 2620 C C . LEU A 1 341 ? -7.191 4.474 -0.927 1.00 91.50 341 LEU A C 1
ATOM 2622 O O . LEU A 1 341 ? -7.651 4.268 0.196 1.00 91.50 341 LEU A O 1
ATOM 2626 N N . GLN A 1 342 ? -7.001 5.711 -1.391 1.00 88.50 342 GLN A N 1
ATOM 2627 C CA . GLN A 1 342 ? -7.356 6.896 -0.605 1.00 88.50 342 GLN A CA 1
ATOM 2628 C C . GLN A 1 342 ? -8.863 6.936 -0.299 1.00 88.50 342 GLN A C 1
ATOM 2630 O O . GLN A 1 342 ? -9.259 7.167 0.844 1.00 88.50 342 GLN A O 1
ATOM 2635 N N . SER A 1 343 ? -9.703 6.651 -1.292 1.00 89.81 343 SER A N 1
ATOM 2636 C CA . SER A 1 343 ? -11.160 6.603 -1.133 1.00 89.81 343 SER A CA 1
ATOM 2637 C C . SER A 1 343 ? -11.581 5.522 -0.130 1.00 89.81 343 SER A C 1
ATOM 2639 O O . SER A 1 343 ? -12.486 5.735 0.677 1.00 89.81 343 SER A O 1
ATOM 2641 N N . ALA A 1 344 ? -10.903 4.371 -0.129 1.00 91.81 344 ALA A N 1
ATOM 2642 C CA . ALA A 1 344 ? -11.114 3.322 0.862 1.00 91.81 344 ALA A CA 1
ATOM 2643 C C . ALA A 1 344 ? -10.723 3.786 2.273 1.00 91.81 344 ALA A C 1
ATOM 2645 O O . ALA A 1 344 ? -11.469 3.530 3.213 1.00 91.81 344 ALA A O 1
ATOM 2646 N N . VAL A 1 345 ? -9.612 4.516 2.439 1.00 89.44 345 VAL A N 1
ATOM 2647 C CA . VAL A 1 345 ? -9.235 5.119 3.733 1.00 89.44 345 VAL A CA 1
ATOM 2648 C C . VAL A 1 345 ? -10.331 6.050 4.242 1.00 89.44 345 VAL A C 1
ATOM 2650 O O . VAL A 1 345 ? -10.732 5.949 5.401 1.00 89.44 345 VAL A O 1
ATOM 2653 N N . GLU A 1 346 ? -10.864 6.924 3.390 1.00 88.00 346 GLU A N 1
ATOM 2654 C CA . GLU A 1 346 ? -11.954 7.829 3.769 1.00 88.00 346 GLU A CA 1
ATOM 2655 C C . GLU A 1 346 ? -13.194 7.058 4.249 1.00 88.00 346 GLU A C 1
ATOM 2657 O O . GLU A 1 346 ? -13.735 7.365 5.315 1.00 88.00 346 GLU A O 1
ATOM 2662 N N . GLN A 1 347 ? -13.590 5.999 3.535 1.00 90.12 347 GLN A N 1
ATOM 2663 C CA . GLN A 1 347 ? -14.686 5.111 3.944 1.00 90.12 347 GLN A CA 1
ATOM 2664 C C . GLN A 1 347 ? -14.394 4.392 5.273 1.00 90.12 347 GLN A C 1
ATOM 2666 O O . GLN A 1 347 ? -15.263 4.315 6.142 1.00 90.12 347 GLN A O 1
ATOM 2671 N N . ILE A 1 348 ? -13.162 3.919 5.485 1.00 89.88 348 ILE A N 1
ATOM 2672 C CA . ILE A 1 348 ? -12.730 3.293 6.746 1.00 89.88 348 ILE A CA 1
ATOM 2673 C C . ILE A 1 348 ? -12.854 4.282 7.914 1.00 89.88 348 ILE A C 1
ATOM 2675 O O . ILE A 1 348 ? -13.325 3.921 8.995 1.00 89.88 348 ILE A O 1
ATOM 2679 N N . HIS A 1 349 ? -12.486 5.547 7.706 1.00 86.94 349 HIS A N 1
ATOM 2680 C CA . HIS A 1 349 ? -12.637 6.579 8.730 1.00 86.94 349 HIS A CA 1
ATOM 2681 C C . HIS A 1 349 ? -14.095 6.940 9.017 1.00 86.94 349 HIS A C 1
ATOM 2683 O O . HIS A 1 349 ? -14.420 7.224 10.170 1.00 86.94 349 HIS A O 1
ATOM 2689 N N . GLN A 1 350 ? -14.978 6.871 8.019 1.00 87.38 350 GLN A N 1
ATOM 2690 C CA . GLN A 1 350 ? -16.426 7.015 8.213 1.00 87.38 350 GLN A CA 1
ATOM 2691 C C . GLN A 1 350 ? -17.038 5.823 8.968 1.00 87.38 350 GLN A C 1
ATOM 2693 O O . GLN A 1 350 ? -17.969 6.007 9.756 1.00 87.38 350 GLN A O 1
ATOM 2698 N N . LEU A 1 351 ? -16.479 4.621 8.796 1.00 87.38 351 LEU A N 1
ATOM 2699 C CA . LEU A 1 351 ? -16.867 3.418 9.535 1.00 87.38 351 LEU A CA 1
ATOM 2700 C C . LEU A 1 351 ? -16.410 3.467 11.010 1.00 87.38 351 LEU A C 1
ATOM 2702 O O . LEU A 1 351 ? -17.080 2.929 11.893 1.00 87.38 351 LEU A O 1
ATOM 2706 N N . GLY A 1 352 ? -15.301 4.147 11.311 1.00 84.56 352 GLY A N 1
ATOM 2707 C CA . GLY A 1 352 ? -14.708 4.235 12.651 1.00 84.56 352 GLY A CA 1
ATOM 2708 C C . GLY A 1 352 ? -15.685 4.593 13.791 1.00 84.56 352 GLY A C 1
ATOM 2709 O O . GLY A 1 352 ? -15.785 3.824 14.751 1.00 84.56 352 GLY A O 1
ATOM 2710 N N . PRO A 1 353 ? -16.467 5.689 13.705 1.00 83.19 353 PRO A N 1
ATOM 2711 C CA . PRO A 1 353 ? -17.498 6.021 14.697 1.00 83.19 353 PRO A CA 1
ATOM 2712 C C . PRO A 1 353 ? -18.545 4.917 14.905 1.00 83.19 353 PRO A C 1
ATOM 2714 O O . PRO A 1 353 ? -18.993 4.676 16.028 1.00 83.19 353 PRO A O 1
ATOM 2717 N N . LYS A 1 354 ? -18.918 4.199 13.840 1.00 85.31 354 LYS A N 1
ATOM 2718 C CA . LYS A 1 354 ? -19.878 3.088 13.909 1.00 85.31 354 LYS A CA 1
ATOM 2719 C C . LYS A 1 354 ? -19.282 1.875 14.613 1.00 85.31 354 LYS A C 1
ATOM 2721 O O . LYS A 1 354 ? -19.974 1.252 15.417 1.00 85.31 354 LYS A O 1
ATOM 2726 N N . LEU A 1 355 ? -17.997 1.588 14.392 1.00 82.69 355 LEU A N 1
ATOM 2727 C CA . LEU A 1 355 ? -17.266 0.547 15.123 1.00 82.69 355 LEU A CA 1
ATOM 2728 C C . LEU A 1 355 ? -17.170 0.867 16.617 1.00 82.69 355 LEU A C 1
ATOM 2730 O O . LEU A 1 355 ? -17.407 -0.016 17.443 1.00 82.69 355 LEU A O 1
ATOM 2734 N N . ILE A 1 356 ? -16.891 2.128 16.965 1.00 78.75 356 ILE A N 1
ATOM 2735 C CA . ILE A 1 356 ? -16.897 2.610 18.356 1.00 78.75 356 ILE A CA 1
ATOM 2736 C C . ILE A 1 356 ? -18.269 2.381 18.982 1.00 78.75 356 ILE A C 1
ATOM 2738 O O . ILE A 1 356 ? -18.385 1.760 20.042 1.00 78.75 356 ILE A O 1
ATOM 2742 N N . SER A 1 357 ? -19.315 2.841 18.292 1.00 78.25 357 SER A N 1
ATOM 2743 C CA . SER A 1 357 ? -20.696 2.708 18.735 1.00 78.25 357 SER A CA 1
ATOM 2744 C C . SER A 1 357 ? -21.056 1.239 18.961 1.00 78.25 357 SER A C 1
ATOM 2746 O O . SER A 1 357 ? -21.423 0.873 20.074 1.00 78.25 357 SER A O 1
ATOM 2748 N N . ALA A 1 358 ? -20.846 0.361 17.978 1.00 76.94 358 ALA A N 1
ATOM 2749 C CA . ALA A 1 358 ? -21.150 -1.063 18.097 1.00 76.94 358 ALA A CA 1
ATOM 2750 C C . ALA A 1 358 ? -20.361 -1.765 19.213 1.00 76.94 358 ALA A C 1
ATOM 2752 O O . ALA A 1 358 ? -20.939 -2.563 19.949 1.00 76.94 358 ALA A O 1
ATOM 2753 N N . ARG A 1 359 ? -19.076 -1.440 19.400 1.00 72.06 359 ARG A N 1
ATOM 2754 C CA . ARG A 1 359 ? -18.234 -2.020 20.462 1.00 72.06 359 ARG A CA 1
ATOM 2755 C C . ARG A 1 359 ? -18.635 -1.548 21.860 1.00 72.06 359 ARG A C 1
ATOM 2757 O O . ARG A 1 359 ? -18.443 -2.281 22.826 1.00 72.06 359 ARG A O 1
ATOM 2764 N N . SER A 1 360 ? -19.221 -0.357 21.976 1.00 71.12 360 SER A N 1
ATOM 2765 C CA . SER A 1 360 ? -19.778 0.129 23.243 1.00 71.12 360 SER A CA 1
ATOM 2766 C C . SER A 1 360 ? -21.067 -0.597 23.650 1.00 71.12 360 SER A C 1
ATOM 2768 O O . SER A 1 360 ? -21.489 -0.484 24.799 1.00 71.12 360 SER A O 1
ATOM 2770 N N . ARG A 1 361 ? -21.699 -1.372 22.753 1.00 71.12 361 ARG A N 1
ATOM 2771 C CA . ARG A 1 361 ? -22.943 -2.094 23.053 1.00 71.12 361 ARG A CA 1
ATOM 2772 C C . ARG A 1 361 ? -22.766 -3.012 24.258 1.00 71.12 361 ARG A C 1
ATOM 2774 O O . ARG A 1 361 ? -21.972 -3.945 24.232 1.00 71.12 361 ARG A O 1
ATOM 2781 N N . GLY A 1 362 ? -23.555 -2.766 25.302 1.00 61.25 362 GLY A N 1
ATOM 2782 C CA . GLY A 1 362 ? -23.518 -3.578 26.517 1.00 61.25 362 GLY A CA 1
ATOM 2783 C C . GLY A 1 362 ? -22.297 -3.329 27.406 1.00 61.25 362 GLY A C 1
ATOM 2784 O O . GLY A 1 362 ? -22.131 -4.047 28.389 1.00 61.25 362 GLY A O 1
ATOM 2785 N N . LEU A 1 363 ? -21.470 -2.312 27.120 1.00 72.69 363 LEU A N 1
ATOM 2786 C CA . LEU A 1 363 ? -20.450 -1.856 28.059 1.00 72.69 363 LEU A CA 1
ATOM 2787 C C . LEU A 1 363 ? -21.147 -1.322 29.312 1.00 72.69 363 LEU A C 1
ATOM 2789 O O . LEU A 1 363 ? -21.944 -0.382 29.237 1.00 72.69 363 LEU A O 1
ATOM 2793 N N . VAL A 1 364 ? -20.828 -1.935 30.451 1.00 67.31 364 VAL A N 1
ATOM 2794 C CA . VAL A 1 364 ? -21.335 -1.540 31.761 1.00 67.31 364 VAL A CA 1
ATOM 2795 C C . VAL A 1 364 ? -20.197 -0.949 32.574 1.00 67.31 364 VAL A C 1
ATOM 2797 O O . VAL A 1 364 ? -19.250 -1.653 32.922 1.00 67.31 364 VAL A O 1
ATOM 2800 N N . VAL A 1 365 ? -20.303 0.334 32.912 1.00 71.81 365 VAL A N 1
ATOM 2801 C CA . VAL A 1 365 ? -19.348 1.005 33.800 1.00 71.81 365 VAL A CA 1
ATOM 2802 C C . VAL A 1 365 ? -20.058 1.353 35.099 1.00 71.81 365 VAL A C 1
ATOM 2804 O O . VAL A 1 365 ? -21.133 1.958 35.095 1.00 71.81 365 VAL A O 1
ATOM 2807 N N . ARG A 1 366 ? -19.472 0.921 36.215 1.00 74.69 366 ARG A N 1
ATOM 2808 C CA . ARG A 1 366 ? -19.975 1.192 37.562 1.00 74.69 366 ARG A CA 1
ATOM 2809 C C . ARG A 1 366 ? -19.116 2.267 38.204 1.00 74.69 366 ARG A C 1
ATOM 2811 O O . ARG A 1 366 ? -17.893 2.208 38.108 1.00 74.69 366 ARG A O 1
ATOM 2818 N N . GLY A 1 367 ? -19.747 3.207 38.888 1.00 75.75 367 GLY A N 1
ATOM 2819 C CA . GLY A 1 367 ? -19.028 4.217 39.648 1.00 75.75 367 GLY A CA 1
ATOM 2820 C C . GLY A 1 367 ? -19.951 5.091 40.474 1.00 75.75 367 GLY A C 1
ATOM 2821 O O . GLY A 1 367 ? -21.095 4.717 40.728 1.00 75.75 367 GLY A O 1
ATOM 2822 N N . ASN A 1 368 ? -19.446 6.245 40.894 1.00 74.00 368 ASN A N 1
ATOM 2823 C CA . ASN A 1 368 ? -20.174 7.168 41.756 1.00 74.00 368 ASN A CA 1
ATOM 2824 C C . ASN A 1 368 ? -20.603 8.414 40.978 1.00 74.00 368 ASN A C 1
ATOM 2826 O O . ASN A 1 368 ? -19.948 8.833 40.020 1.00 74.00 368 ASN A O 1
ATOM 2830 N N . THR A 1 369 ? -21.703 9.022 41.409 1.00 69.56 369 THR A N 1
ATOM 2831 C CA . THR A 1 369 ? -22.124 10.358 40.964 1.00 69.56 369 THR A CA 1
ATOM 2832 C C . THR A 1 369 ? -20.995 11.379 41.134 1.00 69.56 369 THR A C 1
ATOM 2834 O O . THR A 1 369 ? -20.177 11.243 42.039 1.00 69.56 369 THR A O 1
ATOM 2837 N N . GLU A 1 370 ? -20.946 12.389 40.260 1.00 65.81 370 GLU A N 1
ATOM 2838 C CA . GLU A 1 370 ? -19.934 13.469 40.279 1.00 65.81 370 GLU A CA 1
ATOM 2839 C C . GLU A 1 370 ? -18.479 13.012 40.044 1.00 65.81 370 GLU A C 1
ATOM 2841 O O . GLU A 1 370 ? -17.544 13.793 40.208 1.00 65.81 370 GLU A O 1
ATOM 2846 N N . THR A 1 371 ? -18.271 11.769 39.594 1.00 64.75 371 THR A N 1
ATOM 2847 C CA . THR A 1 371 ? -16.952 11.267 39.180 1.00 64.75 371 THR A CA 1
ATOM 2848 C C . THR A 1 371 ? -16.898 11.014 37.676 1.00 64.75 371 THR A C 1
ATOM 2850 O O . THR A 1 371 ? -17.862 10.546 37.069 1.00 64.75 371 THR A O 1
ATOM 2853 N N . THR A 1 372 ? -15.760 11.321 37.051 1.00 66.94 372 THR A N 1
ATOM 2854 C CA . THR A 1 372 ? -15.505 10.943 35.657 1.00 66.94 372 THR A CA 1
ATOM 2855 C C . THR A 1 372 ? -15.186 9.455 35.594 1.00 66.94 372 THR A C 1
ATOM 2857 O O . THR A 1 372 ? -14.210 8.996 36.188 1.00 66.94 372 THR A O 1
ATOM 2860 N N . LEU A 1 373 ? -15.993 8.698 34.852 1.00 64.50 373 LEU A N 1
ATOM 2861 C CA . LEU A 1 373 ? -15.756 7.278 34.615 1.00 64.50 373 LEU A CA 1
ATOM 2862 C C . LEU A 1 373 ? -14.984 7.100 33.312 1.00 64.50 373 LEU A C 1
ATOM 2864 O O . LEU A 1 373 ? -15.423 7.549 32.258 1.00 64.50 373 LEU A O 1
ATOM 2868 N N . LEU A 1 374 ? -13.831 6.436 33.394 1.00 64.88 374 LEU A N 1
ATOM 2869 C CA . LEU A 1 374 ? -12.968 6.165 32.248 1.00 64.88 374 LEU A CA 1
ATOM 2870 C C . LEU A 1 374 ? -12.920 4.660 31.989 1.00 64.88 374 LEU A C 1
ATOM 2872 O O . LEU A 1 374 ? -12.534 3.884 32.863 1.00 64.88 374 LEU A O 1
ATOM 2876 N N . ALA A 1 375 ? -13.268 4.249 30.772 1.00 62.91 375 ALA A N 1
ATOM 2877 C CA . ALA A 1 375 ? -13.057 2.889 30.293 1.00 62.91 375 ALA A CA 1
ATOM 2878 C C . ALA A 1 375 ? -11.869 2.889 29.327 1.00 62.91 375 ALA A C 1
ATOM 2880 O O . ALA A 1 375 ? -11.948 3.443 28.232 1.00 62.91 375 ALA A O 1
ATOM 2881 N N . LYS A 1 376 ? -10.747 2.283 29.735 1.00 62.47 376 LYS A N 1
ATOM 2882 C CA . LYS A 1 376 ? -9.559 2.158 28.885 1.00 62.47 376 LYS A CA 1
ATOM 2883 C C . LYS A 1 376 ? -9.531 0.788 28.226 1.00 62.47 376 LYS A C 1
ATOM 2885 O O . LYS A 1 376 ? -9.489 -0.238 28.901 1.00 62.47 376 LYS A O 1
ATOM 2890 N N . LYS A 1 377 ? -9.489 0.778 26.900 1.00 64.50 377 LYS A N 1
ATOM 2891 C CA . LYS A 1 377 ? -9.279 -0.438 26.121 1.00 64.50 377 LYS A CA 1
ATOM 2892 C C . LYS A 1 377 ? -7.825 -0.895 26.219 1.00 64.50 377 LYS A C 1
ATOM 2894 O O . LYS A 1 377 ? -6.901 -0.090 26.096 1.00 64.50 377 LYS A O 1
ATOM 2899 N N . GLN A 1 378 ? -7.630 -2.195 26.404 1.00 63.47 378 GLN A N 1
ATOM 2900 C CA . GLN A 1 378 ? -6.333 -2.832 26.201 1.00 63.47 378 GLN A CA 1
ATOM 2901 C C . GLN A 1 378 ? -6.224 -3.246 24.732 1.00 63.47 378 GLN A C 1
ATOM 2903 O O . GLN A 1 378 ? -7.106 -3.929 24.210 1.00 63.47 378 GLN A O 1
ATOM 2908 N N . SER A 1 379 ? -5.172 -2.794 24.047 1.00 64.56 379 SER A N 1
ATOM 2909 C CA . SER A 1 379 ? -4.843 -3.295 22.715 1.00 64.56 379 SER A CA 1
ATOM 2910 C C . SER A 1 379 ? -4.378 -4.744 22.827 1.00 64.56 379 SER A C 1
ATOM 2912 O O . SER A 1 379 ? -3.606 -5.092 23.720 1.00 64.56 379 SER A O 1
ATOM 2914 N N . ILE A 1 380 ? -4.854 -5.590 21.917 1.00 69.62 380 ILE A N 1
ATOM 2915 C CA . ILE A 1 380 ? -4.400 -6.973 21.795 1.00 69.62 380 ILE A CA 1
ATOM 2916 C C . ILE A 1 380 ? -3.573 -7.042 20.521 1.00 69.62 380 ILE A C 1
ATOM 2918 O O . ILE A 1 380 ? -4.070 -6.720 19.441 1.00 69.62 380 ILE A O 1
ATOM 2922 N N . ARG A 1 381 ? -2.310 -7.443 20.658 1.00 79.25 381 ARG A N 1
ATOM 2923 C CA . ARG A 1 381 ? -1.424 -7.662 19.517 1.00 79.25 381 ARG A CA 1
ATOM 2924 C C . ARG A 1 381 ? -1.918 -8.862 18.710 1.00 79.25 381 ARG A C 1
ATOM 2926 O O . ARG A 1 381 ? -2.222 -9.909 19.278 1.00 79.25 381 ARG A O 1
ATOM 2933 N N . ARG A 1 382 ? -1.970 -8.717 17.387 1.00 81.75 382 ARG A N 1
ATOM 2934 C CA . ARG A 1 382 ? -2.324 -9.792 16.456 1.00 81.75 382 ARG A CA 1
ATOM 2935 C C . ARG A 1 382 ? -1.091 -10.560 16.011 1.00 81.75 382 ARG A C 1
ATOM 2937 O O . ARG A 1 382 ? -0.280 -10.065 15.221 1.00 81.75 382 ARG A O 1
ATOM 2944 N N . ASP A 1 383 ? -1.005 -11.810 16.441 1.00 82.25 383 ASP A N 1
ATOM 2945 C CA . ASP A 1 383 ? 0.015 -12.734 15.954 1.00 82.25 383 ASP A CA 1
ATOM 2946 C C . ASP A 1 383 ? -0.322 -13.258 14.556 1.00 82.25 383 ASP A C 1
ATOM 2948 O O . ASP A 1 383 ? -1.469 -13.591 14.260 1.00 82.25 383 ASP A O 1
ATOM 2952 N N . LYS A 1 384 ? 0.692 -13.375 13.697 1.00 83.44 384 LYS A N 1
ATOM 2953 C CA . LYS A 1 384 ? 0.599 -14.137 12.444 1.00 83.44 384 LYS A CA 1
ATOM 2954 C C . LYS A 1 384 ? 0.922 -15.604 12.712 1.00 83.44 384 LYS A C 1
ATOM 2956 O O . LYS A 1 384 ? 1.716 -15.902 13.601 1.00 83.44 384 LYS A O 1
ATOM 2961 N N . ARG A 1 385 ? 0.367 -16.515 11.914 1.00 83.94 385 ARG A N 1
ATOM 2962 C CA . ARG A 1 385 ? 0.799 -17.918 11.874 1.00 83.94 385 ARG A CA 1
ATOM 2963 C C . ARG A 1 385 ? 0.885 -18.380 10.434 1.00 83.94 385 ARG A C 1
ATOM 2965 O O . ARG A 1 385 ? -0.060 -18.199 9.669 1.00 83.94 385 ARG A O 1
ATOM 2972 N N . CYS A 1 386 ? 1.995 -19.025 10.102 1.00 79.50 386 CYS A N 1
ATOM 2973 C CA . CYS A 1 386 ? 2.148 -19.737 8.852 1.00 79.50 386 CYS A CA 1
ATOM 2974 C C . CYS A 1 386 ? 1.027 -20.775 8.727 1.00 79.50 386 CYS A C 1
ATOM 2976 O O . CYS A 1 386 ? 0.875 -21.659 9.568 1.00 79.50 386 CYS A O 1
ATOM 2978 N N . ARG A 1 387 ? 0.266 -20.701 7.645 1.00 80.12 387 ARG A N 1
ATOM 2979 C CA . ARG A 1 387 ? -0.871 -21.572 7.339 1.00 80.12 387 ARG A CA 1
ATOM 2980 C C . ARG A 1 387 ? -0.444 -22.994 6.964 1.00 80.12 387 ARG A C 1
ATOM 2982 O O . ARG A 1 387 ? -1.289 -23.877 6.925 1.00 80.12 387 ARG A O 1
ATOM 2989 N N . ILE A 1 388 ? 0.850 -23.218 6.710 1.00 76.62 388 ILE A N 1
ATOM 2990 C CA . ILE A 1 388 ? 1.421 -24.541 6.406 1.00 76.62 388 ILE A CA 1
ATOM 2991 C C . ILE A 1 388 ? 1.936 -25.233 7.674 1.00 76.62 388 ILE A C 1
ATOM 2993 O O . ILE A 1 388 ? 1.586 -26.379 7.926 1.00 76.62 388 ILE A O 1
ATOM 2997 N N . CYS A 1 389 ? 2.782 -24.563 8.466 1.00 80.94 389 CYS A N 1
ATOM 2998 C CA . CYS A 1 389 ? 3.480 -25.184 9.603 1.00 80.94 389 CYS A CA 1
ATOM 2999 C C . CYS A 1 389 ? 3.095 -24.617 10.979 1.00 80.94 389 CYS A C 1
ATOM 3001 O O . CYS A 1 389 ? 3.613 -25.074 11.992 1.00 80.94 389 CYS A O 1
ATOM 3003 N N . GLY A 1 390 ? 2.239 -23.595 11.040 1.00 82.25 390 GLY A N 1
ATOM 3004 C CA . GLY A 1 390 ? 1.798 -22.962 12.288 1.00 82.25 390 GLY A CA 1
ATOM 3005 C C . GLY A 1 390 ? 2.804 -22.008 12.944 1.00 82.25 390 GLY A C 1
ATOM 3006 O O . GLY A 1 390 ? 2.457 -21.373 13.938 1.00 82.25 390 GLY A O 1
ATOM 3007 N N . SER A 1 391 ? 4.021 -21.873 12.404 1.00 87.06 391 SER A N 1
ATOM 3008 C CA . SER A 1 391 ? 5.073 -20.994 12.941 1.00 87.06 391 SER A CA 1
ATOM 3009 C C . SER A 1 391 ? 4.663 -19.519 12.945 1.00 87.06 391 SER A C 1
ATOM 3011 O O . SER A 1 391 ? 4.063 -19.035 11.989 1.00 87.06 391 SER A O 1
ATOM 3013 N N . THR A 1 392 ? 5.032 -18.783 13.992 1.00 85.44 392 THR A N 1
ATOM 3014 C CA . THR A 1 392 ? 4.850 -17.322 14.097 1.00 85.44 392 THR A CA 1
ATOM 3015 C C . THR A 1 392 ? 6.055 -16.535 13.561 1.00 85.44 392 THR A C 1
ATOM 3017 O O . THR A 1 392 ? 5.957 -15.328 13.327 1.00 85.44 392 THR A O 1
ATOM 3020 N N . ASN A 1 393 ? 7.188 -17.210 13.329 1.00 84.06 393 ASN A N 1
ATOM 3021 C CA . ASN A 1 393 ? 8.467 -16.576 12.990 1.00 84.06 393 ASN A CA 1
ATOM 3022 C C . ASN A 1 393 ? 8.549 -16.116 11.532 1.00 84.06 393 ASN A C 1
ATOM 3024 O O . ASN A 1 393 ? 9.298 -15.199 11.212 1.00 84.06 393 ASN A O 1
ATOM 3028 N N . HIS A 1 394 ? 7.778 -16.737 10.645 1.00 78.88 394 HIS A N 1
ATOM 3029 C CA . HIS A 1 394 ? 7.760 -16.410 9.226 1.00 78.88 394 HIS A CA 1
ATOM 3030 C C . HIS A 1 394 ? 6.317 -16.369 8.716 1.00 78.88 394 HIS A C 1
ATOM 3032 O O . HIS A 1 394 ? 5.457 -17.069 9.260 1.00 78.88 394 HIS A O 1
ATOM 3038 N N . PRO A 1 395 ? 6.024 -15.548 7.694 1.00 77.12 395 PRO A N 1
ATOM 3039 C CA . PRO A 1 395 ? 4.758 -15.663 6.986 1.00 77.12 395 PRO A CA 1
ATOM 3040 C C . PRO A 1 395 ? 4.676 -17.013 6.263 1.00 77.12 395 PRO A C 1
ATOM 3042 O O . PRO A 1 395 ? 5.687 -17.681 6.027 1.00 77.12 395 PRO A O 1
ATOM 3045 N N . THR A 1 396 ? 3.470 -17.420 5.889 1.00 74.19 396 THR A N 1
ATOM 3046 C CA . THR A 1 396 ? 3.245 -18.568 5.017 1.00 74.19 396 THR A CA 1
ATOM 3047 C C . THR A 1 396 ? 4.019 -18.363 3.725 1.00 74.19 396 THR A C 1
ATOM 3049 O O . THR A 1 396 ? 3.716 -17.399 3.017 1.00 74.19 396 THR A O 1
ATOM 3052 N N . PRO A 1 397 ? 4.972 -19.254 3.389 1.00 67.00 397 PRO A N 1
ATOM 3053 C CA . PRO A 1 397 ? 5.697 -19.162 2.136 1.00 67.00 397 PRO A CA 1
ATOM 3054 C C . PRO A 1 397 ? 4.727 -19.088 0.964 1.00 67.00 397 PRO A C 1
ATOM 3056 O O . PRO A 1 397 ? 3.835 -19.930 0.810 1.00 67.00 397 PRO A O 1
ATOM 3059 N N . ARG A 1 398 ? 4.929 -18.069 0.137 1.00 60.28 398 ARG A N 1
ATOM 3060 C CA . ARG A 1 398 ? 4.167 -17.840 -1.085 1.00 60.28 398 ARG A CA 1
ATOM 3061 C C . ARG A 1 398 ? 4.944 -18.305 -2.325 1.00 60.28 398 ARG A C 1
ATOM 3063 O O . ARG A 1 398 ? 4.743 -17.750 -3.391 1.00 60.28 398 ARG A O 1
ATOM 3070 N N . ASN A 1 399 ? 5.779 -19.353 -2.186 1.00 48.94 399 ASN A N 1
ATOM 3071 C CA . ASN A 1 399 ? 6.420 -20.124 -3.267 1.00 48.94 399 ASN A CA 1
ATOM 3072 C C . ASN A 1 399 ? 6.074 -21.643 -3.250 1.00 48.94 399 ASN A C 1
ATOM 3074 O O . ASN A 1 399 ? 6.608 -22.397 -2.438 1.00 48.94 399 ASN A O 1
ATOM 3078 N N . ARG A 1 400 ? 5.265 -22.137 -4.204 1.00 36.12 400 ARG A N 1
ATOM 3079 C CA . ARG A 1 400 ? 5.352 -23.502 -4.749 1.00 36.12 400 ARG A CA 1
ATOM 3080 C C . ARG A 1 400 ? 5.589 -23.364 -6.249 1.00 36.12 400 ARG A C 1
ATOM 3082 O O . ARG A 1 400 ? 4.737 -22.854 -6.964 1.00 36.12 400 ARG A O 1
ATOM 3089 N N . ARG A 1 401 ? 6.768 -23.802 -6.704 1.00 37.62 401 ARG A N 1
ATOM 3090 C CA . ARG A 1 401 ? 7.111 -23.945 -8.125 1.00 37.62 401 ARG A CA 1
ATOM 3091 C C . ARG A 1 401 ? 6.100 -24.899 -8.766 1.00 37.62 401 ARG A C 1
ATOM 3093 O O . ARG A 1 401 ? 6.173 -26.101 -8.528 1.00 37.62 401 ARG A O 1
ATOM 3100 N N . GLY A 1 402 ? 5.150 -24.361 -9.518 1.00 32.19 402 GLY A N 1
ATOM 3101 C CA . GLY A 1 402 ? 4.249 -25.122 -10.372 1.00 32.19 402 GLY A CA 1
ATOM 3102 C C . GLY A 1 402 ? 4.541 -24.761 -11.818 1.00 32.19 402 GLY A C 1
ATOM 3103 O O . GLY A 1 402 ? 4.324 -23.626 -12.225 1.00 32.19 402 GLY A O 1
ATOM 3104 N N . THR A 1 403 ? 5.082 -25.705 -12.579 1.00 27.62 403 THR A N 1
ATOM 3105 C CA . THR A 1 403 ? 5.207 -25.595 -14.031 1.00 27.62 403 THR A CA 1
ATOM 3106 C C . THR A 1 403 ? 3.803 -25.610 -14.627 1.00 27.62 403 THR A C 1
ATOM 3108 O O . THR A 1 403 ? 3.087 -26.599 -14.474 1.00 27.62 403 THR A O 1
ATOM 3111 N N . VAL A 1 404 ? 3.402 -24.533 -15.302 1.00 29.77 404 VAL A N 1
ATOM 3112 C CA . VAL A 1 404 ? 2.221 -24.561 -16.171 1.00 29.77 404 VAL A CA 1
ATOM 3113 C C . VAL A 1 404 ? 2.624 -25.329 -17.428 1.00 29.77 404 VAL A C 1
ATOM 3115 O O . VAL A 1 404 ? 3.451 -24.860 -18.209 1.00 29.77 404 VAL A O 1
ATOM 3118 N N . ILE A 1 405 ? 2.098 -26.542 -17.592 1.00 23.89 405 ILE A N 1
ATOM 3119 C CA . ILE A 1 405 ? 2.192 -27.282 -18.851 1.00 23.89 405 ILE A CA 1
ATOM 3120 C C . ILE A 1 405 ? 1.028 -26.796 -19.710 1.00 23.89 405 ILE A C 1
ATOM 3122 O O . ILE A 1 405 ? -0.126 -27.082 -19.398 1.00 23.89 405 ILE A O 1
ATOM 3126 N N . TYR A 1 406 ? 1.328 -26.049 -20.769 1.00 26.81 406 TYR A N 1
ATOM 3127 C CA . TYR A 1 406 ? 0.362 -25.814 -21.837 1.00 26.81 406 TYR A CA 1
ATOM 3128 C C . TYR A 1 406 ? 0.167 -27.137 -22.590 1.00 26.81 406 TYR A C 1
ATOM 3130 O O . TYR A 1 406 ? 1.152 -27.720 -23.052 1.00 26.81 406 TYR A O 1
ATOM 3138 N N . GLN A 1 407 ? -1.074 -27.620 -22.667 1.00 28.62 407 GLN A N 1
ATOM 3139 C CA . GLN A 1 407 ? -1.487 -28.621 -23.654 1.00 28.62 407 GLN A CA 1
ATOM 3140 C C . GLN A 1 407 ? -2.194 -27.929 -24.809 1.00 28.62 407 GLN A C 1
ATOM 3142 O O . GLN A 1 407 ? -3.017 -27.028 -24.523 1.00 28.62 407 GLN A O 1
#

Nearest PDB structures (foldseek):
  6z0c-assembly1_A  TM=2.921E-01  e=1.050E+00  Escherichia coli
  6ax9-assembly1_A  TM=1.995E-01  e=8.436E-01  Streptomyces coelicolor A3(2)
  4lxw-assembly1_A  TM=2.070E-01  e=1.050E+00  Streptomyces coelicolor A3(2)
  7mit-assembly1_E  TM=2.162E-01  e=5.802E+00  Rattus norvegicus

Organism: NCBI:txid321985

Sequence (407 aa):
MEKRSEEDLRLAAPKSGSVIVTAKPTVTEREIVQERGNIVQTLHAAYLTLNDAMAEFQQRWDANPAMSIAEGVVEGAADGGSTWLSDQAEMFEKQYWQQLGKQIEEFSGGCIDRLAIYSRQQYNDLARDVNRLVADPDKTIYNWAWWQQSIEGAVTGTMQEQAARLQALEAEARRTARMVAGSAEKARKLYQHRAAIMNLPVLIAEGDPKPIQAFVENELMDIDPELAKAIRGDQRFAIVLEILADNETTLSYIAYAGLMIEAIPPNFIAYIGGKGAVYLIIELVLLVATALLSAGAAAAARIASLLARLAMTGAKLSGASRKFQRAKVAIAAFVRAVEDLQSAVEQIHQLGPKLISARSRGLVVRGNTETTLLAKKQSIRRDKRCRICGSTNHPTPRNRRGTVIYQ

Radius of gyration: 23.78 Å; Cα contacts (8 Å, |Δi|>4): 525; chains: 1; bounding box: 57×53×76 Å

Mean predicted aligned error: 11.39 Å

Foldseek 3Di:
DDDDPPPPPDDDDDPWDKDKDAFDFPFDPVVLVVLLVVLLVLLLVLLVLLLVLCVVLLVLCQVPVLQLLLCLLLQLLVLVQAQFAQDDPCLNPLVNLVVLVVLLCQLLLQLLLLCCVLPVPLSVVLLCSCCVPPPPSVPDPDDQREDVDRVPDPPPDPPPVVVVVSVVSVVSLNPSGDHDPPCVLLLVLLVVCLSVLSCLSVVLSQLDCPSVLVCLVPSVCRNPVQLSVLLVPDSCQVLLSLLSLDSRLSSSLSNSLSSSLSSHYLSLLCNNHRSHSVVLSSLLSNLLSSCSSNLNPSSVVVLVVSLVSLVVSLVSLPPDDPVSVSSSSSSVSNSVSSVSSSVSSNSSSVSSVSSVSVVSRGDIWMDIPPDDTDDDDDGHTRFGAQPPPRDSPGRPDNDDDDDDDDD

pLDDT: mean 72.41, std 15.7, range [23.89, 94.62]

Secondary structure (DSSP, 8-state):
-----S--------SSSEEEEE------HHHHHHHHHHHHHHHHHHHHHHHHHHHHHHHHHHH-HHHHHHHHHHHHHHTT---S-S--SGGG-HHHHHHHHHHHHHHHHHHHHHHHHH-HHHHHHHHHHHHTTSS-GGG-S----S-SS-TTS---SSHHHHHHHHHHHHHHHHHSPPP-TTSHHHHHHHHHTHHHHHHHHHHHHHT-HHHHHHHHHTHHHHH-HHHHHHHHH-TTHHHHHHHHT-SSHHHHHHHHHHHHHHTS-HHHHHHHHGGGHHHHHHHHHHHHHHHHHTTTHHHHHHHHHHHHHHHHHHHHGGGS-HHHHHHHHHHHHHHHHHHHHHHHHHHHHHHHHHHHHHHHTT-EEEEETTS----PPPP-------TTT--SSSPPP----------